Protein AF-A0A9W6GPL5-F1 (afdb_monomer)

Foldseek 3Di:
DDDPPPDPPFQWFWFFLLFLFWFWPDFDAAFLLLVLLLVVVLSVLQVQLQVQLLVQLLVLCVLQQADPVLVVQCSVCLLAPDLASPDAPVRGDLVSLLVLLVVLLVVQLVVLVVPDPDPVSSVVSNVVSCVALSVVSNPVPPDDPDDSNSVSSSSVSSSVSSSVVSLVVQQDKFKFFLVLSCVLLVHDSVVSVVSNQSQLRIWIFTCLQVPVVDPDTDIGGQWPDWDWDADPVLRTIMIITGGDSSRSSRRHRHNQTFTDGQFLSSQDNDRQQSSVLSVLSSCQVVQKDKDFPVSVCRRSVDDPVCVDVVCVVPVPVPVNQVSSCVRAVWHKDKAFVVNPNGRMMMIGTYHDDGDDGDGRDIDGPVRQPDDPVNDPLLVVLLVLLCVAVQCVVLDDPVNVSLLSVCCRNVNDQVSSVLSVCSNPVDPDHDPDHPSVVSVVVCVVDPPVNSVVVVPDDDDDDDDDDDDDDDDDDDDDDDDDDDDDDDPVLVVQLVVLVPDDPVVNVVLLVQLLVVVCVVVVPPDCDPVNVVVCVVCVSVSSSVSSVCVVVPD

Solvent-accessible surface area (backbone atoms only — not comparable to full-atom values): 31628 Å² total; per-residue (Å²): 139,81,85,78,71,82,70,78,76,80,57,61,34,50,40,18,51,48,73,54,30,36,32,79,74,43,71,56,87,70,51,45,68,44,52,49,48,49,51,55,54,52,39,49,48,30,52,54,32,42,50,43,25,49,53,49,45,50,52,54,44,50,62,24,56,46,53,70,78,59,44,52,57,47,58,75,43,64,68,47,85,70,74,72,78,90,56,61,55,90,54,45,41,67,70,39,45,29,52,53,29,47,55,51,50,54,51,51,54,55,49,51,64,72,74,51,89,50,67,70,58,50,52,53,55,51,52,55,51,63,73,32,69,46,42,55,52,47,70,46,77,92,71,79,89,61,51,54,67,57,44,31,49,48,54,51,50,53,52,48,48,25,49,52,51,26,48,59,74,55,54,55,78,44,59,32,39,39,55,54,40,25,58,60,63,76,42,63,56,72,60,49,54,54,49,45,59,46,39,36,57,18,34,30,34,32,29,60,73,54,88,79,73,67,97,60,84,47,77,48,37,80,27,60,42,74,47,78,48,75,43,79,90,79,75,42,38,36,36,35,35,25,55,36,67,78,56,51,65,37,32,57,58,34,88,52,60,27,79,45,49,34,30,39,54,59,70,57,72,56,75,57,27,64,53,50,45,44,49,42,58,62,27,39,89,74,37,48,52,77,37,42,55,65,57,50,37,44,52,68,62,55,60,77,75,42,73,42,65,67,45,29,38,69,73,40,53,51,58,38,48,53,50,36,25,72,48,54,18,41,42,66,52,73,47,51,42,51,77,81,82,52,52,29,40,36,38,38,30,44,84,76,50,88,66,89,71,68,69,69,59,80,55,48,65,89,80,62,86,74,54,71,93,75,37,67,69,56,53,53,37,50,56,54,18,45,68,29,66,53,47,39,76,54,57,46,75,66,42,54,53,47,50,50,46,36,32,67,74,68,30,63,71,53,34,44,49,53,31,51,46,53,37,71,73,58,88,59,80,70,93,63,54,56,59,57,52,51,52,50,51,56,71,77,54,52,69,74,65,56,54,61,66,69,73,57,80,90,81,80,83,89,81,83,90,83,88,84,84,88,88,86,89,82,90,82,89,80,83,88,75,82,76,88,73,56,71,71,58,50,52,53,45,52,57,47,73,72,43,59,69,72,59,42,54,53,47,49,51,54,20,51,53,50,48,36,60,78,66,72,50,94,69,91,46,78,65,53,49,56,54,41,66,78,46,40,70,61,36,41,39,51,49,53,52,39,66,74,70,73,112

Organism: NCBI:txid1123000

Nearest PDB structures (foldseek):
  1rep-assembly1_C  TM=7.136E-01  e=3.920E-07  Escherichia coli
  8tiw-assembly1_C  TM=7.364E-01  e=3.594E-06  Escherichia coli K-12
  8tiz-assembly1_C  TM=7.100E-01  e=2.140E-06  Escherichia coli K-12
  7ur0-assembly1_C  TM=6.760E-01  e=9.600E-07  Escherichia coli K-12
  8tip-assembly1_C  TM=6.796E-01  e=3.768E-06  Escherichia coli K-12

InterPro domains:
  IPR036388 Winged helix-like DNA-binding domain superfamily [G3DSA:1.10.10.10] (267-356)
  IPR036390 Winged helix DNA-binding domain superfamily [SSF46785] (255-351)

Mean predicted aligned error: 17.64 Å

Sequence (551 aa):
MINNSKKKKETVLNQHSALTTFKLKEGKYYKIGVEKSIFALLLRAQQDLRKKFKEGFTEKMKDLGVSQDKYDHLLENAFSNKKQYGIEHSEFDTEALTKVANEVLEFQEKGILAQTNNEDEIKRLTSNIQNGVLTKVADRQKQLLITSQEVDEIIGEIKRYCKDTAIKDYLDFKTVDFTALANSINTNSTMLKKDIKNAAKTVLEFNYINKKNLDVEVVSNLLASVRFTHDKKNNMTWLVYQIPREILELLLIPEVYVPLEGVVVHELTGTYTIRMYGLLKDHLKRGEVELNKEEMFNFFSLPKSYGNKTNLVKKFLTPTLEEVEKTSGIHTQYEFIPKNRYSRIKFFPVMKSQVKGEELKVIPKEEREEKLESNKKVLEEISKAKKNIYVSKAWNKRADNKIQKILREEGEGYAIFILKELYKGLAGEIKTTLVQYINGIMKNSPKDEVIDLIETPTESEVLEAEIIEEIPSQGSKEAASEPQSDPATELLYNMFLDMKKDKQQEIEGKAKELYITETNTKKFDKMHEKIFMTIKKTYIVKVLKKSIMGE

pLDDT: mean 78.82, std 18.35, range [23.06, 98.31]

Radius of gyration: 34.84 Å; Cα contacts (8 Å, |Δi|>4): 658; chains: 1; bounding box: 103×80×82 Å

Structure (mmCIF, N/CA/C/O backbone):
data_AF-A0A9W6GPL5-F1
#
_entry.id   AF-A0A9W6GPL5-F1
#
loop_
_atom_site.group_PDB
_atom_site.id
_atom_site.type_symbol
_atom_site.label_atom_id
_atom_site.label_alt_id
_atom_site.label_comp_id
_atom_site.label_asym_id
_atom_site.label_entity_id
_atom_site.label_seq_id
_atom_site.pdbx_PDB_ins_code
_atom_site.Cartn_x
_atom_site.Cartn_y
_atom_site.Cartn_z
_atom_site.occupancy
_atom_site.B_iso_or_equiv
_atom_site.auth_seq_id
_atom_site.auth_comp_id
_atom_site.auth_asym_id
_atom_site.auth_atom_id
_atom_site.pdbx_PDB_model_num
ATOM 1 N N . MET A 1 1 ? -13.548 -35.558 4.745 1.00 28.38 1 MET A N 1
ATOM 2 C CA . MET A 1 1 ? -12.485 -34.892 5.527 1.00 28.38 1 MET A CA 1
ATOM 3 C C . MET A 1 1 ? -11.432 -34.409 4.546 1.00 28.38 1 MET A C 1
ATOM 5 O O . MET A 1 1 ? -10.678 -35.218 4.027 1.00 28.38 1 MET A O 1
ATOM 9 N N . ILE A 1 2 ? -11.486 -33.131 4.172 1.00 24.28 2 ILE A N 1
ATOM 10 C CA . ILE A 1 2 ? -10.571 -32.543 3.188 1.00 24.28 2 ILE A CA 1
ATOM 11 C C . ILE A 1 2 ? -9.400 -31.948 3.964 1.00 24.28 2 ILE A C 1
ATOM 13 O O . ILE A 1 2 ? -9.599 -31.112 4.844 1.00 24.28 2 ILE A O 1
ATOM 17 N N . ASN A 1 3 ? -8.202 -32.439 3.654 1.00 23.06 3 ASN A N 1
ATOM 18 C CA . ASN A 1 3 ? -6.936 -32.005 4.225 1.00 23.06 3 ASN A CA 1
ATOM 19 C C . ASN A 1 3 ? -6.764 -30.490 4.050 1.00 23.06 3 ASN A C 1
ATOM 21 O O . ASN A 1 3 ? -6.488 -29.997 2.957 1.00 23.06 3 ASN A O 1
ATOM 25 N N . ASN A 1 4 ? -6.908 -29.766 5.159 1.00 25.39 4 ASN A N 1
ATOM 26 C CA . ASN A 1 4 ? -6.498 -28.378 5.309 1.00 25.39 4 ASN A CA 1
ATOM 27 C C . ASN A 1 4 ? -4.966 -28.352 5.435 1.00 25.39 4 ASN A C 1
ATOM 29 O O . ASN A 1 4 ? -4.419 -28.207 6.529 1.00 25.39 4 ASN A O 1
ATOM 33 N N . SER A 1 5 ? -4.251 -28.495 4.316 1.00 28.81 5 SER A N 1
ATOM 34 C CA . SER A 1 5 ? -2.900 -27.945 4.265 1.00 28.81 5 SER A CA 1
ATOM 35 C C . SER A 1 5 ? -3.054 -26.427 4.350 1.00 28.81 5 SER A C 1
ATOM 37 O O . SER A 1 5 ? -3.779 -25.808 3.567 1.00 28.81 5 SER A O 1
ATOM 39 N N . LYS A 1 6 ? -2.457 -25.822 5.380 1.00 31.41 6 LYS A N 1
ATOM 40 C CA . LYS A 1 6 ? -2.417 -24.370 5.568 1.00 31.41 6 LYS A CA 1
ATOM 41 C C . LYS A 1 6 ? -1.753 -23.743 4.336 1.00 31.41 6 LYS A C 1
ATOM 43 O O . LYS A 1 6 ? -0.540 -23.569 4.313 1.00 31.41 6 LYS A O 1
ATOM 48 N N . LYS A 1 7 ? -2.536 -23.391 3.308 1.00 30.36 7 LYS A N 1
ATOM 49 C CA . LYS A 1 7 ? -2.104 -22.460 2.261 1.00 30.36 7 LYS A CA 1
ATOM 50 C C . LYS A 1 7 ? -1.614 -21.208 2.988 1.00 30.36 7 LYS A C 1
ATOM 52 O O . LYS A 1 7 ? -2.415 -20.557 3.662 1.00 30.36 7 LYS A O 1
ATOM 57 N N . LYS A 1 8 ? -0.313 -20.896 2.898 1.00 37.25 8 LYS A N 1
ATOM 58 C CA . LYS A 1 8 ? 0.200 -19.559 3.242 1.00 37.25 8 LYS A CA 1
ATOM 59 C C . LYS A 1 8 ? -0.745 -18.558 2.573 1.00 37.25 8 LYS A C 1
ATOM 61 O O . LYS A 1 8 ? -0.982 -18.655 1.370 1.00 37.25 8 LYS A O 1
ATOM 66 N N . LYS A 1 9 ? -1.399 -17.716 3.377 1.00 47.22 9 LYS A N 1
ATOM 67 C CA . LYS A 1 9 ? -2.355 -16.725 2.878 1.00 47.22 9 LYS A CA 1
ATOM 68 C C . LYS A 1 9 ? -1.586 -15.755 1.998 1.00 47.22 9 LYS A C 1
ATOM 70 O O . LYS A 1 9 ? -0.826 -14.958 2.529 1.00 47.22 9 LYS A O 1
ATOM 75 N N . GLU A 1 10 ? -1.832 -15.836 0.699 1.00 58.34 10 GLU A N 1
ATOM 76 C CA . GLU A 1 10 ? -1.316 -14.906 -0.294 1.00 58.34 10 GLU A CA 1
ATOM 77 C C . GLU A 1 10 ? -1.578 -13.458 0.150 1.00 58.34 10 GLU A C 1
ATOM 79 O O . GLU A 1 10 ? -2.715 -13.057 0.434 1.00 58.34 10 GLU A O 1
ATOM 84 N N . THR A 1 11 ? -0.508 -12.681 0.281 1.00 82.62 11 THR A N 1
ATOM 85 C CA . THR A 1 11 ? -0.574 -11.272 0.675 1.00 82.62 11 THR A CA 1
ATOM 86 C C . THR A 1 11 ? -1.112 -10.412 -0.469 1.00 82.62 11 THR A C 1
ATOM 88 O O . THR A 1 11 ? -0.409 -10.087 -1.422 1.00 82.62 11 THR A O 1
ATOM 91 N N . VAL A 1 12 ? -2.385 -10.025 -0.375 1.00 90.44 12 VAL A N 1
ATOM 92 C CA . VAL A 1 12 ? -3.066 -9.204 -1.388 1.00 90.44 12 VAL A CA 1
ATOM 93 C C . VAL A 1 12 ? -3.374 -7.818 -0.834 1.00 90.44 12 VAL A C 1
ATOM 95 O O . VAL A 1 12 ? -4.020 -7.689 0.209 1.00 90.44 12 VAL A O 1
ATOM 98 N N . LEU A 1 13 ? -2.956 -6.782 -1.562 1.00 93.75 13 LEU A N 1
ATOM 99 C CA . LEU A 1 13 ? -3.377 -5.404 -1.327 1.00 93.75 13 LEU A CA 1
ATOM 100 C C . LEU A 1 13 ? -4.623 -5.126 -2.171 1.00 93.75 13 LEU A C 1
ATOM 102 O O . LEU A 1 13 ? -4.544 -5.070 -3.396 1.00 93.75 13 LEU A O 1
ATOM 106 N N . ASN A 1 14 ? -5.765 -4.903 -1.525 1.00 93.31 14 ASN A N 1
ATOM 107 C CA . ASN A 1 14 ? -6.974 -4.446 -2.213 1.00 93.31 14 ASN A CA 1
ATOM 108 C C . ASN A 1 14 ? -6.914 -2.926 -2.356 1.00 93.31 14 ASN A C 1
ATOM 110 O O . ASN A 1 14 ? -7.414 -2.201 -1.500 1.00 93.31 14 ASN A O 1
ATOM 114 N N . GLN A 1 15 ? -6.264 -2.435 -3.400 1.00 92.12 15 GLN A N 1
ATOM 115 C CA . GLN A 1 15 ? -6.107 -1.003 -3.620 1.00 92.12 15 GLN A CA 1
ATOM 116 C C . GLN A 1 15 ? -7.368 -0.425 -4.269 1.00 92.12 15 GLN A C 1
ATOM 118 O O . GLN A 1 15 ? -7.828 -0.974 -5.267 1.00 92.12 15 GLN A O 1
ATOM 123 N N . HIS A 1 16 ? -7.916 0.685 -3.763 1.00 94.50 16 HIS A N 1
ATOM 124 C CA . HIS A 1 16 ? -9.034 1.351 -4.440 1.00 94.50 16 HIS A CA 1
ATOM 125 C C . HIS A 1 16 ? -8.674 1.711 -5.887 1.00 94.50 16 HIS A C 1
ATOM 127 O O . HIS A 1 16 ? -7.569 2.191 -6.154 1.00 94.50 16 HIS A O 1
ATOM 133 N N . SER A 1 17 ? -9.611 1.540 -6.819 1.00 93.50 17 SER A N 1
ATOM 134 C CA . SER A 1 17 ? -9.389 1.806 -8.244 1.00 93.50 17 SER A CA 1
ATOM 135 C C . SER A 1 17 ? -8.941 3.247 -8.510 1.00 93.50 17 SER A C 1
ATOM 137 O O . SER A 1 17 ? -8.071 3.458 -9.349 1.00 93.50 17 SER A O 1
ATOM 139 N N . ALA A 1 18 ? -9.415 4.228 -7.735 1.00 93.69 18 ALA A N 1
ATOM 140 C CA . ALA A 1 18 ? -8.943 5.619 -7.830 1.00 93.69 18 ALA A CA 1
ATOM 141 C C . ALA A 1 18 ? -7.422 5.763 -7.604 1.00 93.69 18 ALA A C 1
ATOM 143 O O . ALA A 1 18 ? -6.785 6.611 -8.216 1.00 93.69 18 ALA A O 1
ATOM 144 N N . LEU A 1 19 ? -6.810 4.914 -6.772 1.00 94.50 19 LEU A N 1
ATOM 145 C CA . LEU A 1 19 ? -5.370 4.967 -6.495 1.00 94.50 19 LEU A CA 1
ATOM 146 C C . LEU A 1 19 ? -4.519 4.270 -7.569 1.00 94.50 19 LEU A C 1
ATOM 148 O O . LEU A 1 19 ? -3.293 4.359 -7.539 1.00 94.50 19 LEU A O 1
ATOM 152 N N . THR A 1 20 ? -5.136 3.544 -8.507 1.00 92.75 20 THR A N 1
ATOM 153 C CA . THR A 1 20 ? -4.409 2.773 -9.535 1.00 92.75 20 THR A CA 1
ATOM 154 C C . THR A 1 20 ? -3.782 3.657 -10.601 1.00 92.75 20 THR A C 1
ATOM 156 O O . THR A 1 20 ? -2.716 3.326 -11.119 1.00 92.75 20 THR A O 1
ATOM 159 N N . THR A 1 21 ? -4.422 4.786 -10.910 1.00 94.06 21 THR A N 1
ATOM 160 C CA . THR A 1 21 ? -3.980 5.706 -11.952 1.00 94.06 21 THR A CA 1
ATOM 161 C C . THR A 1 21 ? -3.800 7.102 -11.388 1.00 94.06 21 THR A C 1
ATOM 163 O O . THR A 1 21 ? -4.639 7.611 -10.648 1.00 94.06 21 THR A O 1
ATOM 166 N N . PHE A 1 22 ? -2.674 7.725 -11.722 1.00 94.44 22 PHE A N 1
ATOM 167 C CA . PHE A 1 22 ? -2.332 9.046 -11.216 1.00 94.44 22 PHE A CA 1
ATOM 168 C C . PHE A 1 22 ? -1.470 9.840 -12.192 1.00 94.44 22 PHE A C 1
ATOM 170 O O . PHE A 1 22 ? -0.739 9.278 -13.006 1.00 94.44 22 PHE A O 1
ATOM 177 N N . LYS A 1 23 ? -1.515 11.163 -12.072 1.00 94.06 23 LYS A N 1
ATOM 178 C CA . LYS A 1 23 ? -0.641 12.107 -12.765 1.00 94.06 23 LYS A CA 1
ATOM 179 C C . LYS A 1 23 ? 0.315 12.750 -11.768 1.00 94.06 23 LYS A C 1
ATOM 181 O O . LYS A 1 23 ? -0.072 13.142 -10.671 1.00 94.06 23 LYS A O 1
ATOM 186 N N . LEU A 1 24 ? 1.579 12.881 -12.164 1.00 93.94 24 LEU A N 1
ATOM 187 C CA . LEU A 1 24 ? 2.577 13.615 -11.389 1.00 93.94 24 LEU A CA 1
ATOM 188 C C . LEU A 1 24 ? 2.252 15.119 -11.419 1.00 93.94 24 LEU A C 1
ATOM 190 O O . LEU A 1 24 ? 2.270 15.718 -12.496 1.00 93.94 24 LEU A O 1
ATOM 194 N N . LYS A 1 25 ? 1.986 15.723 -10.255 1.00 93.62 25 LYS A N 1
ATOM 195 C CA . LYS A 1 25 ? 1.849 17.183 -10.107 1.00 93.62 25 LYS A CA 1
ATOM 196 C C . LYS A 1 25 ? 3.184 17.822 -9.753 1.00 93.62 25 LYS A C 1
ATOM 198 O O . LYS A 1 25 ? 3.611 18.759 -10.417 1.00 93.62 25 LYS A O 1
ATOM 203 N N . GLU A 1 26 ? 3.864 17.270 -8.750 1.00 92.00 26 GLU A N 1
ATOM 204 C CA . GLU A 1 26 ? 5.134 17.794 -8.246 1.00 92.00 26 GLU A CA 1
ATOM 205 C C . GLU A 1 26 ? 6.116 16.672 -7.913 1.00 92.00 26 GLU A C 1
ATOM 207 O O . GLU A 1 26 ? 5.726 15.554 -7.576 1.00 92.00 26 GLU A O 1
ATOM 212 N N . GLY A 1 27 ? 7.412 16.981 -7.957 1.00 88.81 27 GLY A N 1
ATOM 213 C CA . GLY A 1 27 ? 8.468 16.054 -7.563 1.00 88.81 27 GLY A CA 1
ATOM 214 C C . GLY A 1 27 ? 8.981 15.192 -8.715 1.00 88.81 27 GLY A C 1
ATOM 215 O O . GLY A 1 27 ? 9.151 15.659 -9.843 1.00 88.81 27 GLY A O 1
ATOM 216 N N . LYS A 1 28 ? 9.346 13.942 -8.412 1.00 85.50 28 LYS A N 1
ATOM 217 C CA . LYS A 1 28 ? 9.983 13.035 -9.375 1.00 85.50 28 LYS A CA 1
ATOM 218 C C . LYS A 1 28 ? 9.306 11.685 -9.375 1.00 85.50 28 LYS A C 1
ATOM 220 O O . LYS A 1 28 ? 8.859 11.193 -8.347 1.00 85.50 28 LYS A O 1
ATOM 225 N N . TYR A 1 29 ? 9.337 11.063 -10.544 1.00 79.19 29 TYR A N 1
ATOM 226 C CA . TYR A 1 29 ? 8.809 9.729 -10.713 1.00 79.19 29 TYR A CA 1
ATOM 227 C C . TYR A 1 29 ? 9.531 8.697 -9.816 1.00 79.19 29 TYR A C 1
ATOM 229 O O . TYR A 1 29 ? 10.755 8.744 -9.646 1.00 79.19 29 TYR A O 1
ATOM 237 N N . TYR A 1 30 ? 8.755 7.777 -9.238 1.00 86.25 30 TYR A N 1
ATOM 238 C CA . TYR A 1 30 ? 9.232 6.662 -8.432 1.00 86.25 30 TYR A CA 1
ATOM 239 C C . TYR A 1 30 ? 10.034 5.664 -9.263 1.00 86.25 30 TYR A C 1
ATOM 241 O O . TYR A 1 30 ? 9.742 5.380 -10.419 1.00 86.25 30 TYR A O 1
ATOM 249 N N . LYS A 1 31 ? 11.060 5.090 -8.641 1.00 88.94 31 LYS A N 1
ATOM 250 C CA . LYS A 1 31 ? 11.723 3.904 -9.184 1.00 88.94 31 LYS A CA 1
ATOM 251 C C . LYS A 1 31 ? 11.045 2.654 -8.644 1.00 88.94 31 LYS A C 1
ATOM 253 O O . LYS A 1 31 ? 10.438 2.703 -7.577 1.00 88.94 31 LYS A O 1
ATOM 258 N N . ILE A 1 32 ? 11.269 1.524 -9.309 1.00 90.19 32 ILE A N 1
ATOM 259 C CA . ILE A 1 32 ? 10.670 0.235 -8.944 1.00 90.19 32 ILE A CA 1
ATOM 260 C C . ILE A 1 32 ? 10.848 -0.125 -7.459 1.00 90.19 32 ILE A C 1
ATOM 262 O O . ILE A 1 32 ? 9.892 -0.514 -6.800 1.00 90.19 32 ILE A O 1
ATOM 266 N N . GLY A 1 33 ? 12.038 0.095 -6.884 1.00 91.56 33 GLY A N 1
ATOM 267 C CA . GLY A 1 33 ? 12.284 -0.180 -5.464 1.00 91.56 33 GLY A CA 1
ATOM 268 C C . GLY A 1 33 ? 11.446 0.690 -4.517 1.00 91.56 33 GLY A C 1
ATOM 269 O O . GLY A 1 33 ? 11.033 0.234 -3.453 1.00 91.56 33 GLY A O 1
ATOM 270 N N . VAL A 1 34 ? 11.136 1.929 -4.913 1.00 93.38 34 VAL A N 1
ATOM 271 C CA . VAL A 1 34 ? 10.218 2.798 -4.164 1.00 93.38 34 VAL A CA 1
ATOM 272 C C . VAL A 1 34 ? 8.781 2.317 -4.319 1.00 93.38 34 VAL A C 1
ATOM 274 O O . VAL A 1 34 ? 8.089 2.242 -3.313 1.00 93.38 34 VAL A O 1
ATOM 277 N N . GLU A 1 35 ? 8.341 1.953 -5.527 1.00 93.00 35 GLU A N 1
ATOM 278 C CA . GLU A 1 35 ? 6.981 1.433 -5.742 1.00 93.00 35 GLU A CA 1
ATOM 279 C C . GLU A 1 35 ? 6.735 0.151 -4.927 1.00 93.00 35 GLU A C 1
ATOM 281 O O . GLU A 1 35 ? 5.732 0.070 -4.222 1.00 93.00 35 GLU A O 1
ATOM 286 N N . LYS A 1 36 ? 7.694 -0.788 -4.899 1.00 93.75 36 LYS A N 1
ATOM 287 C CA . LYS A 1 36 ? 7.634 -1.980 -4.031 1.00 93.75 36 LYS A CA 1
ATOM 288 C C . LYS A 1 36 ? 7.614 -1.629 -2.546 1.00 93.75 36 LYS A C 1
ATOM 290 O O . LYS A 1 36 ? 6.875 -2.240 -1.781 1.00 93.75 36 LYS A O 1
ATOM 295 N N . SER A 1 37 ? 8.418 -0.644 -2.136 1.00 94.62 37 SER A N 1
ATOM 296 C CA . SER A 1 37 ? 8.430 -0.181 -0.745 1.00 94.62 37 SER A CA 1
ATOM 297 C C . SER A 1 37 ? 7.075 0.397 -0.358 1.00 94.62 37 SER A C 1
ATOM 299 O O . SER A 1 37 ? 6.517 -0.007 0.652 1.00 94.62 37 SER A O 1
ATOM 301 N N . ILE A 1 38 ? 6.522 1.300 -1.171 1.00 95.06 38 ILE A N 1
ATOM 302 C CA . ILE A 1 38 ? 5.206 1.897 -0.934 1.00 95.06 38 ILE A CA 1
ATOM 303 C C . ILE A 1 38 ? 4.147 0.798 -0.886 1.00 95.06 38 ILE A C 1
ATOM 305 O O . ILE A 1 38 ? 3.423 0.735 0.098 1.00 95.06 38 ILE A O 1
ATOM 309 N N . PHE A 1 39 ? 4.116 -0.111 -1.864 1.00 94.88 39 PHE A N 1
ATOM 310 C CA . PHE A 1 39 ? 3.203 -1.253 -1.864 1.00 94.88 39 PHE A CA 1
ATOM 311 C C . PHE A 1 39 ? 3.243 -2.022 -0.537 1.00 94.88 39 PHE A C 1
ATOM 313 O O . PHE A 1 39 ? 2.203 -2.241 0.079 1.00 94.88 39 PHE A O 1
ATOM 320 N N . ALA A 1 40 ? 4.439 -2.369 -0.057 1.00 93.25 40 ALA A N 1
ATOM 321 C CA . ALA A 1 40 ? 4.609 -3.115 1.183 1.00 93.25 40 ALA A CA 1
ATOM 322 C C . ALA A 1 40 ? 4.119 -2.330 2.419 1.00 93.25 40 ALA A C 1
ATOM 324 O O . ALA A 1 40 ? 3.506 -2.905 3.320 1.00 93.25 40 ALA A O 1
ATOM 325 N N . LEU A 1 41 ? 4.337 -1.008 2.452 1.00 95.44 41 LEU A N 1
ATOM 326 C CA . LEU A 1 41 ? 3.838 -0.137 3.523 1.00 95.44 41 LEU A CA 1
ATOM 327 C C . LEU A 1 41 ? 2.309 0.019 3.482 1.00 95.44 41 LEU A C 1
ATOM 329 O O . LEU A 1 41 ? 1.679 -0.016 4.538 1.00 95.44 41 LEU A O 1
ATOM 333 N N . LEU A 1 42 ? 1.707 0.156 2.294 1.00 95.69 42 LEU A N 1
ATOM 334 C CA . LEU A 1 42 ? 0.249 0.243 2.129 1.00 95.69 42 LEU A CA 1
ATOM 335 C C . LEU A 1 42 ? -0.436 -1.090 2.457 1.00 95.69 42 LEU A C 1
ATOM 337 O O . LEU A 1 42 ? -1.482 -1.094 3.099 1.00 95.69 42 LEU A O 1
ATOM 341 N N . LEU A 1 43 ? 0.160 -2.218 2.059 1.00 93.75 43 LEU A N 1
ATOM 342 C CA . LEU A 1 43 ? -0.320 -3.561 2.392 1.00 93.75 43 LEU A CA 1
ATOM 343 C C . LEU A 1 43 ? -0.383 -3.756 3.905 1.00 93.75 43 LEU A C 1
ATOM 345 O O . LEU A 1 43 ? -1.419 -4.158 4.434 1.00 93.75 43 LEU A O 1
ATOM 349 N N . ARG A 1 44 ? 0.697 -3.401 4.607 1.00 91.44 44 ARG A N 1
ATOM 350 C CA . ARG A 1 44 ? 0.724 -3.419 6.068 1.00 91.44 44 ARG A CA 1
ATOM 351 C C . ARG A 1 44 ? -0.338 -2.495 6.666 1.00 91.44 44 ARG A C 1
ATOM 353 O O . ARG A 1 44 ? -1.076 -2.916 7.549 1.00 91.44 44 ARG A O 1
ATOM 360 N N . ALA A 1 45 ? -0.447 -1.263 6.168 1.00 94.69 45 ALA A N 1
ATOM 361 C CA . ALA A 1 45 ? -1.457 -0.322 6.642 1.00 94.69 45 ALA A CA 1
ATOM 362 C C . ALA A 1 45 ? -2.876 -0.875 6.482 1.00 94.69 45 ALA A C 1
ATOM 364 O O . ALA A 1 45 ? -3.663 -0.819 7.420 1.00 94.69 45 ALA A O 1
ATOM 365 N N . GLN A 1 46 ? -3.192 -1.484 5.337 1.00 93.94 46 GLN A N 1
ATOM 366 C CA . GLN A 1 46 ? -4.490 -2.113 5.112 1.00 93.94 46 GLN A CA 1
ATOM 367 C C . GLN A 1 46 ? -4.748 -3.268 6.091 1.00 93.94 46 GLN A C 1
ATOM 369 O O . GLN A 1 46 ? -5.868 -3.402 6.580 1.00 93.94 46 GLN A O 1
ATOM 374 N N . GLN A 1 47 ? -3.745 -4.093 6.398 1.00 91.69 47 GLN A N 1
ATOM 375 C CA . GLN A 1 47 ? -3.880 -5.183 7.371 1.00 91.69 47 GLN A CA 1
ATOM 376 C C . GLN A 1 47 ? -4.159 -4.653 8.784 1.00 91.69 47 GLN A C 1
ATOM 378 O O . GLN A 1 47 ? -5.113 -5.101 9.424 1.00 91.69 47 GLN A O 1
ATOM 383 N N . ASP A 1 48 ? -3.380 -3.667 9.234 1.00 92.06 48 ASP A N 1
ATOM 384 C CA . ASP A 1 48 ? -3.527 -3.037 10.550 1.00 92.06 48 ASP A CA 1
ATOM 385 C C . ASP A 1 48 ? -4.893 -2.341 10.684 1.00 92.06 48 ASP A C 1
ATOM 387 O O . ASP A 1 48 ? -5.621 -2.566 11.654 1.00 92.06 48 ASP A O 1
ATOM 391 N N . LEU A 1 49 ? -5.287 -1.559 9.671 1.00 93.50 49 LEU A N 1
ATOM 392 C CA . LEU A 1 49 ? -6.583 -0.879 9.613 1.00 93.50 49 LEU A CA 1
ATOM 393 C C . LEU A 1 49 ? -7.745 -1.874 9.646 1.00 93.50 49 LEU A C 1
ATOM 395 O O . LEU A 1 49 ? -8.698 -1.680 10.393 1.00 93.50 49 LEU A O 1
ATOM 399 N N . ARG A 1 50 ? -7.676 -2.958 8.861 1.00 91.69 50 ARG A N 1
ATOM 400 C CA . ARG A 1 50 ? -8.729 -3.986 8.839 1.00 91.69 50 ARG A CA 1
ATOM 401 C C . ARG A 1 50 ? -8.850 -4.709 10.166 1.00 91.69 50 ARG A C 1
ATOM 403 O O . ARG A 1 50 ? -9.967 -5.009 10.578 1.00 91.69 50 ARG A O 1
ATOM 410 N N . LYS A 1 51 ? -7.723 -4.985 10.828 1.00 91.00 51 LYS A N 1
ATOM 411 C CA . LYS A 1 51 ? -7.712 -5.572 12.168 1.00 91.00 51 LYS A CA 1
ATOM 412 C C . LYS A 1 51 ? -8.418 -4.645 13.157 1.00 91.00 51 LYS A C 1
ATOM 414 O O . LYS A 1 51 ? -9.362 -5.084 13.805 1.00 91.00 51 LYS A O 1
ATOM 419 N N . LYS A 1 52 ? -8.032 -3.367 13.198 1.00 91.75 52 LYS A N 1
ATOM 420 C CA . LYS A 1 52 ? -8.633 -2.366 14.093 1.00 91.75 52 LYS A CA 1
ATOM 421 C C . LYS A 1 52 ? -10.113 -2.133 13.830 1.00 91.75 52 LYS A C 1
ATOM 423 O O . LYS A 1 52 ? -10.910 -2.149 14.760 1.00 91.75 52 LYS A O 1
ATOM 428 N N . PHE A 1 53 ? -10.489 -1.997 12.563 1.00 92.25 53 PHE A N 1
ATOM 429 C CA . PHE A 1 53 ? -11.886 -1.896 12.166 1.00 92.25 53 PHE A CA 1
ATOM 430 C C . PHE A 1 53 ? -12.684 -3.120 12.618 1.00 92.25 53 PHE A C 1
ATOM 432 O O . PHE A 1 53 ? -13.755 -2.967 13.194 1.00 92.25 53 PHE A O 1
ATOM 439 N N . LYS A 1 54 ? -12.159 -4.333 12.394 1.00 89.56 54 LYS A N 1
ATOM 440 C CA . LYS A 1 54 ? -12.832 -5.570 12.800 1.00 89.56 54 LYS A CA 1
ATOM 441 C C . LYS A 1 54 ? -13.004 -5.638 14.315 1.00 89.56 54 LYS A C 1
ATOM 443 O O . LYS A 1 54 ? -14.089 -5.989 14.759 1.00 89.56 54 LYS A O 1
ATOM 448 N N . GLU A 1 55 ? -11.969 -5.311 15.087 1.00 89.94 55 GLU A N 1
ATOM 449 C CA . GLU A 1 55 ? -12.020 -5.262 16.555 1.00 89.94 55 GLU A CA 1
ATOM 450 C C . GLU A 1 55 ? -13.104 -4.286 17.036 1.00 89.94 55 GLU A C 1
ATOM 452 O O . GLU A 1 55 ? -14.017 -4.706 17.743 1.00 89.94 55 GLU A O 1
ATOM 457 N N . GLY A 1 56 ? -13.072 -3.032 16.570 1.00 89.56 56 GLY A N 1
ATOM 458 C CA . GLY A 1 56 ? -14.043 -2.013 16.979 1.00 89.56 56 GLY A CA 1
ATOM 459 C C . GLY A 1 56 ? -15.472 -2.318 16.525 1.00 89.56 56 GLY A C 1
ATOM 460 O O . GLY A 1 56 ? -16.410 -2.183 17.302 1.00 89.56 56 GLY A O 1
ATOM 461 N N . PHE A 1 57 ? -15.658 -2.795 15.292 1.00 89.38 57 PHE A N 1
ATOM 462 C CA . PHE A 1 57 ? -16.982 -3.185 14.800 1.00 89.38 57 PHE A CA 1
ATOM 463 C C . PHE A 1 57 ? -17.541 -4.379 15.583 1.00 89.38 57 PHE A C 1
ATOM 465 O O . PHE A 1 57 ? -18.725 -4.416 15.899 1.00 89.38 57 PHE A O 1
ATOM 472 N N . THR A 1 58 ? -16.681 -5.331 15.955 1.00 86.62 58 THR A N 1
ATOM 473 C CA . THR A 1 58 ? -17.069 -6.480 16.782 1.00 86.62 58 THR A CA 1
ATOM 474 C C . THR A 1 58 ? -17.537 -6.059 18.162 1.00 86.62 58 THR A C 1
ATOM 476 O O . THR A 1 58 ? -18.549 -6.561 18.639 1.00 86.62 58 THR A O 1
ATOM 479 N N . GLU A 1 59 ? -16.801 -5.155 18.801 1.00 88.12 59 GLU A N 1
ATOM 480 C CA . GLU A 1 59 ? -17.164 -4.606 20.103 1.00 88.12 59 GLU A CA 1
ATOM 481 C C . GLU A 1 59 ? -18.549 -3.951 20.048 1.00 88.12 59 GLU A C 1
ATOM 483 O O . GLU A 1 59 ? -19.434 -4.349 20.800 1.00 88.12 59 GLU A O 1
ATOM 488 N N . LYS A 1 60 ? -18.795 -3.075 19.064 1.00 87.56 60 LYS A N 1
ATOM 489 C CA . LYS A 1 60 ? -20.095 -2.398 18.926 1.00 87.56 60 LYS A CA 1
ATOM 490 C C . LYS A 1 60 ? -21.251 -3.345 18.626 1.00 87.56 60 LYS A C 1
ATOM 492 O O . LYS A 1 60 ? -22.327 -3.171 19.183 1.00 87.56 60 LYS A O 1
ATOM 497 N N . MET A 1 61 ? -21.053 -4.365 17.791 1.00 85.62 61 MET A N 1
ATOM 498 C CA . MET A 1 61 ? -22.112 -5.349 17.529 1.00 85.62 61 MET A CA 1
ATOM 499 C C . MET A 1 61 ? -22.433 -6.208 18.762 1.00 85.62 61 MET A C 1
ATOM 501 O O . MET A 1 61 ? -23.587 -6.579 18.960 1.00 85.62 61 MET A O 1
ATOM 505 N N . LYS A 1 62 ? -21.438 -6.497 19.612 1.00 84.56 62 LYS A N 1
ATOM 506 C CA . LYS A 1 62 ? -21.655 -7.196 20.887 1.00 84.56 62 LYS A CA 1
ATOM 507 C C . LYS A 1 62 ? -22.370 -6.325 21.907 1.00 84.56 62 LYS A C 1
ATOM 509 O O . LYS A 1 62 ? -23.285 -6.819 22.557 1.00 84.56 62 LYS A O 1
ATOM 514 N N . ASP A 1 63 ? -21.981 -5.055 22.015 1.00 85.56 63 ASP A N 1
ATOM 515 C CA . ASP A 1 63 ? -22.650 -4.090 22.891 1.00 85.56 63 ASP A CA 1
ATOM 516 C C . ASP A 1 63 ? -24.144 -4.011 22.568 1.00 85.56 63 ASP A C 1
ATOM 518 O O . ASP A 1 63 ? -24.965 -3.953 23.472 1.00 85.56 63 ASP A O 1
ATOM 522 N N . LEU A 1 64 ? -24.491 -4.098 21.283 1.00 82.81 64 LEU A N 1
ATOM 523 C CA . LEU A 1 64 ? -25.858 -4.095 20.768 1.00 82.81 64 LEU A CA 1
ATOM 524 C C . LEU A 1 64 ? -26.668 -5.382 21.017 1.00 82.81 64 LEU A C 1
ATOM 526 O O . LEU A 1 64 ? -27.854 -5.415 20.689 1.00 82.81 64 LEU A O 1
ATOM 530 N N . GLY A 1 65 ? -26.059 -6.433 21.574 1.00 77.62 65 GLY A N 1
ATOM 531 C CA . GLY A 1 65 ? -26.734 -7.701 21.870 1.00 77.62 65 GLY A CA 1
ATOM 532 C C . GLY A 1 65 ? -26.969 -8.609 20.656 1.00 77.62 65 GLY A C 1
ATOM 533 O O . GLY A 1 65 ? -27.741 -9.562 20.751 1.00 77.62 65 GLY A O 1
ATOM 534 N N . VAL A 1 66 ? -26.304 -8.354 19.522 1.00 78.69 66 VAL A N 1
ATOM 535 C CA . VAL A 1 66 ? -26.489 -9.144 18.294 1.00 78.69 66 VAL A CA 1
ATOM 536 C C . VAL A 1 66 ? -26.021 -10.589 18.509 1.00 78.69 66 VAL A C 1
ATOM 538 O O . VAL A 1 66 ? -24.896 -10.838 18.946 1.00 78.69 66 VAL A O 1
ATOM 541 N N . SER A 1 67 ? -26.877 -11.557 18.163 1.00 73.19 67 SER A N 1
ATOM 542 C CA . SER A 1 67 ? -26.552 -12.989 18.258 1.00 73.19 67 SER A CA 1
ATOM 543 C C . SER A 1 67 ? -25.310 -13.373 17.437 1.00 73.19 67 SER A C 1
ATOM 545 O O . SER A 1 67 ? -25.062 -12.823 16.361 1.00 73.19 67 SER A O 1
ATOM 547 N N . GLN A 1 68 ? -24.552 -14.361 17.922 1.00 72.69 68 GLN A N 1
ATOM 548 C CA . GLN A 1 68 ? -23.285 -14.787 17.315 1.00 72.69 68 GLN A CA 1
ATOM 549 C C . GLN A 1 68 ? -23.434 -15.204 15.838 1.00 72.69 68 GLN A C 1
ATOM 551 O O . GLN A 1 68 ? -22.612 -14.815 15.010 1.00 72.69 68 GLN A O 1
ATOM 556 N N . ASP A 1 69 ? -24.513 -15.913 15.494 1.00 70.12 69 ASP A N 1
ATOM 557 C CA . ASP A 1 69 ? -24.752 -16.432 14.139 1.00 70.12 69 ASP A CA 1
ATOM 558 C C . ASP A 1 69 ? -24.990 -15.308 13.110 1.00 70.12 69 ASP A C 1
ATOM 560 O O . ASP A 1 69 ? -24.562 -15.390 11.958 1.00 70.12 69 ASP A O 1
ATOM 564 N N . LYS A 1 70 ? -25.645 -14.216 13.524 1.00 72.25 70 LYS A N 1
ATOM 565 C CA . LYS A 1 70 ? -25.915 -13.049 12.663 1.00 72.25 70 LYS A CA 1
ATOM 566 C C . LYS A 1 70 ? -24.758 -12.059 12.633 1.00 72.25 70 LYS A C 1
ATOM 568 O O . LYS A 1 70 ? -24.533 -11.390 11.624 1.00 72.25 70 LYS A O 1
ATOM 573 N N . TYR A 1 71 ? -23.988 -12.004 13.711 1.00 70.88 71 TYR A N 1
ATOM 574 C CA . TYR A 1 71 ? -22.730 -11.275 13.759 1.00 70.88 71 TYR A CA 1
ATOM 575 C C . TYR A 1 71 ? -21.725 -11.795 12.719 1.00 70.88 71 TYR A C 1
ATOM 577 O O . TYR A 1 71 ? -21.079 -10.987 12.049 1.00 70.88 71 TYR A O 1
ATOM 585 N N . ASP A 1 72 ? -21.626 -13.113 12.520 1.00 69.88 72 ASP A N 1
ATOM 586 C CA . ASP A 1 72 ? -20.731 -13.678 11.504 1.00 69.88 72 ASP A CA 1
ATOM 587 C C . ASP A 1 72 ? -21.155 -13.236 10.090 1.00 69.88 72 ASP A C 1
ATOM 589 O O . ASP A 1 72 ? -20.316 -12.786 9.305 1.00 69.88 72 ASP A O 1
ATOM 593 N N . HIS A 1 73 ? -22.464 -13.206 9.809 1.00 72.19 73 HIS A N 1
ATOM 594 C CA . HIS A 1 73 ? -23.008 -12.644 8.567 1.00 72.19 73 HIS A CA 1
ATOM 595 C C . HIS A 1 73 ? -22.694 -11.143 8.405 1.00 72.19 73 HIS A C 1
ATOM 597 O O . HIS A 1 73 ? -22.325 -10.689 7.316 1.00 72.19 73 HIS A O 1
ATOM 603 N N . LEU A 1 74 ? -22.803 -10.345 9.471 1.00 74.00 74 LEU A N 1
ATOM 604 C CA . LEU A 1 74 ? -22.423 -8.930 9.434 1.00 74.00 74 LEU A CA 1
ATOM 605 C C . LEU A 1 74 ? -20.934 -8.740 9.171 1.00 74.00 74 LEU A C 1
ATOM 607 O O . LEU A 1 74 ? -20.569 -7.882 8.371 1.00 74.00 74 LEU A O 1
ATOM 611 N N . LEU A 1 75 ? -20.074 -9.532 9.808 1.00 73.62 75 LEU A N 1
ATOM 612 C CA . LEU A 1 75 ? -18.630 -9.464 9.619 1.00 73.62 75 LEU A CA 1
ATOM 613 C C . LEU A 1 75 ? -18.196 -9.849 8.209 1.00 73.62 75 LEU A C 1
ATOM 615 O O . LEU A 1 75 ? -17.327 -9.182 7.641 1.00 73.62 75 LEU A O 1
ATOM 619 N N . GLU A 1 76 ? -18.789 -10.897 7.639 1.00 71.50 76 GLU A N 1
ATOM 620 C CA . GLU A 1 76 ? -18.551 -11.289 6.247 1.00 71.50 76 GLU A CA 1
ATOM 621 C C . GLU A 1 76 ? -18.875 -10.140 5.287 1.00 71.50 76 GLU A C 1
ATOM 623 O O . GLU A 1 76 ? -18.162 -9.909 4.307 1.00 71.50 76 GLU A O 1
ATOM 628 N N . ASN A 1 77 ? -19.904 -9.357 5.615 1.00 71.69 77 ASN A N 1
ATOM 629 C CA . ASN A 1 77 ? -20.338 -8.209 4.831 1.00 71.69 77 ASN A CA 1
ATOM 630 C C . ASN A 1 77 ? -19.749 -6.868 5.305 1.00 71.69 77 ASN A C 1
ATOM 632 O O . ASN A 1 77 ? -19.955 -5.851 4.635 1.00 71.69 77 ASN A O 1
ATOM 636 N N . ALA A 1 78 ? -18.973 -6.828 6.392 1.00 69.69 78 ALA A N 1
ATOM 637 C CA . ALA A 1 78 ? -18.487 -5.581 6.985 1.00 69.69 78 ALA A CA 1
ATOM 638 C C . ALA A 1 78 ? -17.539 -4.830 6.039 1.00 69.69 78 ALA A C 1
ATOM 640 O O . ALA A 1 78 ? -17.523 -3.602 6.015 1.00 69.69 78 ALA A O 1
ATOM 641 N N . PHE A 1 79 ? -16.832 -5.561 5.176 1.00 69.88 79 PHE A N 1
ATOM 642 C CA . PHE A 1 79 ? -15.975 -5.008 4.122 1.00 69.88 79 PHE A CA 1
ATOM 643 C C . PHE A 1 79 ? -16.672 -4.890 2.756 1.00 69.88 79 PHE A C 1
ATOM 645 O O . PHE A 1 79 ? -16.042 -4.478 1.786 1.00 69.88 79 PHE A O 1
ATOM 652 N N . SER A 1 80 ? -17.953 -5.256 2.662 1.00 68.25 80 SER A N 1
ATOM 653 C CA . SER A 1 80 ? -18.756 -5.141 1.441 1.00 68.25 80 SER A CA 1
ATOM 654 C C . SER A 1 80 ? -19.494 -3.801 1.375 1.00 68.25 80 SER A C 1
ATOM 656 O O . SER A 1 80 ? -19.785 -3.194 2.403 1.00 68.25 80 SER A O 1
ATOM 658 N N . ASN A 1 81 ? -19.866 -3.363 0.174 1.00 64.38 81 ASN A N 1
ATOM 659 C CA . ASN A 1 81 ? -20.704 -2.176 -0.039 1.00 64.38 81 ASN A CA 1
ATOM 660 C C . ASN A 1 81 ? -22.211 -2.454 0.069 1.00 64.38 81 ASN A C 1
ATOM 662 O O . ASN A 1 81 ? -23.025 -1.675 -0.431 1.00 64.38 81 ASN A O 1
ATOM 666 N N . LYS A 1 82 ? -22.612 -3.582 0.666 1.00 65.31 82 LYS A N 1
ATOM 667 C CA . LYS A 1 82 ? -24.035 -3.882 0.828 1.00 65.31 82 LYS A CA 1
ATOM 668 C C . LYS A 1 82 ? -24.698 -2.806 1.686 1.00 65.31 82 LYS A C 1
ATOM 670 O O . LYS A 1 82 ? -24.177 -2.428 2.729 1.00 65.31 82 LYS A O 1
ATOM 675 N N . LYS A 1 83 ? -25.848 -2.331 1.207 1.00 62.59 83 LYS A N 1
ATOM 676 C CA . LYS A 1 83 ? -26.719 -1.380 1.911 1.00 62.59 83 LYS A CA 1
ATOM 677 C C . LYS A 1 83 ? -27.832 -2.067 2.701 1.00 62.59 83 LYS A C 1
ATOM 679 O O . LYS A 1 83 ? -28.513 -1.393 3.449 1.00 62.59 83 LYS A O 1
ATOM 684 N N . GLN A 1 84 ? -28.012 -3.372 2.503 1.00 69.56 84 GLN A N 1
ATOM 685 C CA . GLN A 1 84 ? -29.005 -4.185 3.195 1.00 69.56 84 GLN A CA 1
ATOM 686 C C . GLN A 1 84 ? -28.281 -5.271 3.978 1.00 69.56 84 GLN A C 1
ATOM 688 O O . GLN A 1 84 ? -27.547 -6.076 3.389 1.00 69.56 84 GLN A O 1
ATOM 693 N N . TYR A 1 85 ? -28.471 -5.268 5.292 1.00 70.69 85 TYR A N 1
ATOM 694 C CA . TYR A 1 85 ? -27.825 -6.191 6.220 1.00 70.69 85 TYR A CA 1
ATOM 695 C C . TYR A 1 85 ? -28.769 -7.306 6.679 1.00 70.69 85 TYR A C 1
ATOM 697 O O . TYR A 1 85 ? -28.289 -8.345 7.132 1.00 70.69 85 TYR A O 1
ATOM 705 N N . GLY A 1 86 ? -30.082 -7.132 6.479 1.00 68.00 86 GLY A N 1
ATOM 706 C CA . GLY A 1 86 ? -31.092 -8.163 6.737 1.00 68.00 86 GLY A CA 1
ATOM 707 C C . GLY A 1 86 ? -31.320 -8.426 8.225 1.00 68.00 86 GLY A C 1
ATOM 708 O O . GLY A 1 86 ? -31.548 -9.570 8.605 1.00 68.00 86 GLY A O 1
ATOM 709 N N . ILE A 1 87 ? -31.207 -7.382 9.052 1.00 71.25 87 ILE A N 1
ATOM 710 C CA . ILE A 1 87 ? -31.386 -7.446 10.507 1.00 71.25 87 ILE A CA 1
ATOM 711 C C . ILE A 1 87 ? -32.660 -6.703 10.889 1.00 71.25 87 ILE A C 1
ATOM 713 O O . ILE A 1 87 ? -32.920 -5.607 10.388 1.00 71.25 87 ILE A O 1
ATOM 717 N N . GLU A 1 88 ? -33.456 -7.296 11.774 1.00 70.12 88 GLU A N 1
ATOM 718 C CA . GLU A 1 88 ? -34.662 -6.666 12.302 1.00 70.12 88 GLU A CA 1
ATOM 719 C C . GLU A 1 88 ? -34.383 -5.849 13.569 1.00 70.12 88 GLU A C 1
ATOM 721 O O . GLU A 1 88 ? -33.451 -6.114 14.325 1.00 70.12 88 GLU A O 1
ATOM 726 N N . HIS A 1 89 ? -35.228 -4.849 13.836 1.00 68.19 89 HIS A N 1
ATOM 727 C CA . HIS A 1 89 ? -35.096 -4.007 15.027 1.00 68.19 89 HIS A CA 1
ATOM 728 C C . HIS A 1 89 ? -35.197 -4.792 16.345 1.00 68.19 89 HIS A C 1
ATOM 730 O O . HIS A 1 89 ? -34.516 -4.461 17.312 1.00 68.19 89 HIS A O 1
ATOM 736 N N . SER A 1 90 ? -36.022 -5.842 16.363 1.00 67.62 90 SER A N 1
ATOM 737 C CA . SER A 1 90 ? -36.257 -6.737 17.506 1.00 67.62 90 SER A CA 1
ATOM 738 C C . SER A 1 90 ? -34.993 -7.436 18.018 1.00 67.62 90 SER A C 1
ATOM 740 O O . SER A 1 90 ? -35.012 -8.043 19.086 1.00 67.62 90 SER A O 1
ATOM 742 N N . GLU A 1 91 ? -33.902 -7.359 17.260 1.00 69.44 91 GLU A N 1
ATOM 743 C CA . GLU A 1 91 ? -32.632 -8.015 17.545 1.00 69.44 91 GLU A CA 1
ATOM 744 C C . GLU A 1 91 ? -31.633 -7.123 18.282 1.00 69.44 91 GLU A C 1
ATOM 746 O O . GLU A 1 91 ? -30.576 -7.605 18.686 1.00 69.44 91 GLU A O 1
ATOM 751 N N . PHE A 1 92 ? -31.954 -5.839 18.450 1.00 73.44 92 PHE A N 1
ATOM 752 C CA . PHE A 1 92 ? -31.138 -4.900 19.207 1.00 73.44 92 PHE A CA 1
ATOM 753 C C . PHE A 1 92 ? -31.693 -4.725 20.612 1.00 73.44 92 PHE A C 1
ATOM 755 O O . PHE A 1 92 ? -32.891 -4.496 20.800 1.00 73.44 92 PHE A O 1
ATOM 762 N N . ASP A 1 93 ? -30.802 -4.716 21.598 1.00 75.94 93 ASP A N 1
ATOM 763 C CA . ASP A 1 93 ? -31.142 -4.126 22.886 1.00 75.94 93 ASP A CA 1
ATOM 764 C C . ASP A 1 93 ? -31.342 -2.614 22.690 1.00 75.94 93 ASP A C 1
ATOM 766 O O . ASP A 1 93 ? -30.430 -1.889 22.289 1.00 75.94 93 ASP A O 1
ATOM 770 N N . THR A 1 94 ? -32.562 -2.134 22.943 1.00 73.56 94 THR A N 1
ATOM 771 C CA . THR A 1 94 ? -32.936 -0.726 22.756 1.00 73.56 94 THR A CA 1
ATOM 772 C C . THR A 1 94 ? -32.107 0.207 23.640 1.00 73.56 94 THR A C 1
ATOM 774 O O . THR A 1 94 ? -31.761 1.305 23.209 1.00 73.56 94 THR A O 1
ATOM 777 N N . GLU A 1 95 ? -31.752 -0.216 24.857 1.00 76.69 95 GLU A N 1
ATOM 778 C CA . GLU A 1 95 ? -30.938 0.590 25.770 1.00 76.69 95 GLU A CA 1
ATOM 779 C C . GLU A 1 95 ? -29.482 0.659 25.294 1.00 76.69 95 GLU A C 1
ATOM 781 O O . GLU A 1 95 ? -28.880 1.738 25.256 1.00 76.69 95 GLU A O 1
ATOM 786 N N . ALA A 1 96 ? -28.942 -0.471 24.836 1.00 81.00 96 ALA A N 1
ATOM 787 C CA . ALA A 1 96 ? -27.619 -0.514 24.228 1.00 81.00 96 ALA A CA 1
ATOM 788 C C . ALA A 1 96 ? -27.543 0.302 22.932 1.00 81.00 96 ALA A C 1
ATOM 790 O O . ALA A 1 96 ? -26.561 1.009 22.699 1.00 81.00 96 ALA A O 1
ATOM 791 N N . LEU A 1 97 ? -28.590 0.251 22.109 1.00 80.69 97 LEU A N 1
ATOM 792 C CA . LEU A 1 97 ? -28.673 0.997 20.861 1.00 80.69 97 LEU A CA 1
ATOM 793 C C . LEU A 1 97 ? -28.639 2.509 21.100 1.00 80.69 97 LEU A C 1
ATOM 795 O O . LEU A 1 97 ? -27.873 3.208 20.438 1.00 80.69 97 LEU A O 1
ATOM 799 N N . THR A 1 98 ? -29.392 3.014 22.081 1.00 79.19 98 THR A N 1
ATOM 800 C CA . THR A 1 98 ? -29.325 4.427 22.484 1.00 79.19 98 THR A CA 1
ATOM 801 C C . THR A 1 98 ? -27.923 4.808 22.971 1.00 79.19 98 THR A C 1
ATOM 803 O O . THR A 1 98 ? -27.413 5.869 22.612 1.00 79.19 98 THR A O 1
ATOM 806 N N . LYS A 1 99 ? -27.255 3.941 23.745 1.00 83.88 99 LYS A N 1
ATOM 807 C CA . LYS A 1 99 ? -25.885 4.190 24.223 1.00 83.88 99 LYS A CA 1
ATOM 808 C C . LYS A 1 99 ? -24.878 4.283 23.071 1.00 83.88 99 LYS A C 1
ATOM 810 O O . LYS A 1 99 ? -24.099 5.233 23.028 1.00 83.88 99 LYS A O 1
ATOM 815 N N . VAL A 1 100 ? -24.906 3.327 22.142 1.00 84.56 100 VAL A N 1
ATOM 816 C CA . VAL A 1 100 ? -24.024 3.319 20.963 1.00 84.56 100 VAL A CA 1
ATOM 817 C C . VAL A 1 100 ? -24.312 4.524 20.066 1.00 84.56 100 VAL A C 1
ATOM 819 O O . VAL A 1 100 ? -23.373 5.155 19.588 1.00 84.56 100 VAL A O 1
ATOM 822 N N . ALA A 1 101 ? -25.584 4.894 19.882 1.00 83.81 101 ALA A N 1
ATOM 823 C CA . ALA A 1 101 ? -25.964 6.082 19.120 1.00 83.81 101 ALA A CA 1
ATOM 824 C C . ALA A 1 101 ? -25.350 7.362 19.708 1.00 83.81 101 ALA A C 1
ATOM 826 O O . ALA A 1 101 ? -24.700 8.109 18.980 1.00 83.81 101 ALA A O 1
ATOM 827 N N . ASN A 1 102 ? -25.474 7.573 21.023 1.00 83.12 102 ASN A N 1
ATOM 828 C CA . ASN A 1 102 ? -24.879 8.728 21.704 1.00 83.12 102 ASN A CA 1
ATOM 829 C C . ASN A 1 102 ? -23.355 8.783 21.534 1.00 83.12 102 ASN A C 1
ATOM 831 O O . ASN A 1 102 ? -22.803 9.836 21.226 1.00 83.12 102 ASN A O 1
ATOM 835 N N . GLU A 1 103 ? -22.670 7.648 21.677 1.00 86.31 103 GLU A N 1
ATOM 836 C CA . GLU A 1 103 ? -21.216 7.578 21.505 1.00 86.31 103 GLU A CA 1
ATOM 837 C C . GLU A 1 103 ? -20.772 7.949 20.080 1.00 86.31 103 GLU A C 1
ATOM 839 O O . GLU A 1 103 ? -19.803 8.694 19.895 1.00 86.31 103 GLU A O 1
ATOM 844 N N . VAL A 1 104 ? -21.480 7.444 19.065 1.00 86.00 104 VAL A N 1
ATOM 845 C CA . VAL A 1 104 ? -21.201 7.757 17.658 1.00 86.00 104 VAL A CA 1
ATOM 846 C C . VAL A 1 104 ? -21.431 9.244 17.378 1.00 86.00 104 VAL A C 1
ATOM 848 O O . VAL A 1 104 ? -20.580 9.875 16.746 1.00 86.00 104 VAL A O 1
ATOM 851 N N . LEU A 1 105 ? -22.533 9.814 17.874 1.00 84.88 105 LEU A N 1
ATOM 852 C CA . LEU A 1 105 ? -22.856 11.234 17.715 1.00 84.88 105 LEU A CA 1
ATOM 853 C C . LEU A 1 105 ? -21.793 12.127 18.365 1.00 84.88 105 LEU A C 1
ATOM 855 O O . LEU A 1 105 ? -21.255 13.014 17.704 1.00 84.88 105 LEU A O 1
ATOM 859 N N . GLU A 1 106 ? -21.393 11.836 19.607 1.00 85.88 106 GLU A N 1
ATOM 860 C CA . GLU A 1 106 ? -20.324 12.577 20.288 1.00 85.88 106 GLU A CA 1
ATOM 861 C C . GLU A 1 106 ? -19.005 12.556 19.505 1.00 85.88 106 GLU A C 1
ATOM 863 O O . GLU A 1 106 ? -18.269 13.548 19.465 1.00 85.88 106 GLU A O 1
ATOM 868 N N . PHE A 1 107 ? -18.661 11.413 18.905 1.00 86.19 107 PHE A N 1
ATOM 869 C CA . PHE A 1 107 ? -17.460 11.298 18.085 1.00 86.19 107 PHE A CA 1
ATOM 870 C C . PHE A 1 107 ? -17.549 12.166 16.826 1.00 86.19 107 PHE A C 1
ATOM 872 O O . PHE A 1 107 ? -16.579 12.852 16.492 1.00 86.19 107 PHE A O 1
ATOM 879 N N . GLN A 1 108 ? -18.698 12.161 16.145 1.00 84.00 108 GLN A N 1
ATOM 880 C CA . GLN A 1 108 ? -18.929 12.977 14.952 1.00 84.00 108 GLN A CA 1
ATOM 881 C C . GLN A 1 108 ? -18.875 14.479 15.273 1.00 84.00 108 GLN A C 1
ATOM 883 O O . GLN A 1 108 ? -18.199 15.230 14.567 1.00 84.00 108 GLN A O 1
ATOM 888 N N . GLU A 1 109 ? -19.499 14.912 16.371 1.00 83.44 109 GLU A N 1
ATOM 889 C CA . GLU A 1 109 ? -19.477 16.308 16.825 1.00 83.44 109 GLU A CA 1
ATOM 890 C C . GLU A 1 109 ? -18.058 16.784 17.157 1.00 83.44 109 GLU A C 1
ATOM 892 O O . GLU A 1 109 ? -17.619 17.833 16.676 1.00 83.44 109 GLU A O 1
ATOM 897 N N . LYS A 1 110 ? -17.288 15.979 17.907 1.00 85.00 110 LYS A N 1
ATOM 898 C CA . LYS A 1 110 ? -15.864 16.257 18.175 1.00 85.00 110 LYS A CA 1
ATOM 899 C C . LYS A 1 110 ? -15.052 16.327 16.879 1.00 85.00 110 LYS A C 1
ATOM 901 O O . LYS A 1 110 ? -14.115 17.117 16.788 1.00 85.00 110 LYS A O 1
ATOM 906 N N . GLY A 1 111 ? -15.404 15.511 15.884 1.00 81.12 111 GLY A N 1
ATOM 907 C CA . GLY A 1 111 ? -14.804 15.525 14.553 1.00 81.12 111 GLY A CA 1
ATOM 908 C C . GLY A 1 111 ? -15.016 16.849 13.816 1.00 81.12 111 GLY A C 1
ATOM 909 O O . GLY A 1 111 ? -14.044 17.414 13.320 1.00 81.12 111 GLY A O 1
ATOM 910 N N . ILE A 1 112 ? -16.246 17.371 13.796 1.00 82.38 112 ILE A N 1
ATOM 911 C CA . ILE A 1 112 ? -16.582 18.660 13.160 1.00 82.38 112 ILE A CA 1
ATOM 912 C C . ILE A 1 112 ? -15.806 19.806 13.812 1.00 82.38 112 ILE A C 1
ATOM 914 O O . ILE A 1 112 ? -15.155 20.584 13.114 1.00 82.38 112 ILE A O 1
ATOM 918 N N . LEU A 1 113 ? -15.822 19.874 15.147 1.00 80.81 113 LEU A N 1
ATOM 919 C CA . LEU A 1 113 ? -15.133 20.925 15.905 1.00 80.81 113 LEU A CA 1
ATOM 920 C C . LEU A 1 113 ? -13.613 20.915 15.686 1.00 80.81 113 LEU A C 1
ATOM 922 O O . LEU A 1 113 ? -12.963 21.947 15.811 1.00 80.81 113 LEU A O 1
ATOM 926 N N . ALA A 1 114 ? -13.035 19.757 15.357 1.00 79.62 114 ALA A N 1
ATOM 927 C CA . ALA A 1 114 ? -11.613 19.637 15.049 1.00 79.62 114 ALA A CA 1
ATOM 928 C C . ALA A 1 114 ? -11.261 20.012 13.595 1.00 79.62 114 ALA A C 1
ATOM 930 O O . ALA A 1 114 ? -10.086 20.227 13.299 1.00 79.62 114 ALA A O 1
ATOM 931 N N . GLN A 1 115 ? -12.239 20.050 12.682 1.00 75.62 115 GLN A N 1
ATOM 932 C CA . GLN A 1 115 ? -12.016 20.276 11.248 1.00 75.62 115 GLN A CA 1
ATOM 933 C C . GLN A 1 115 ? -12.109 21.746 10.837 1.00 75.62 115 GLN A C 1
ATOM 935 O O . GLN A 1 115 ? -11.411 22.160 9.912 1.00 75.62 115 GLN A O 1
ATOM 940 N N . THR A 1 116 ? -12.954 22.535 11.495 1.00 73.88 116 THR A N 1
ATOM 941 C CA . THR A 1 116 ? -13.179 23.939 11.143 1.00 73.88 116 THR A CA 1
ATOM 942 C C . THR A 1 116 ? -13.512 24.760 12.383 1.00 73.88 116 THR A C 1
ATOM 944 O O . THR A 1 116 ? -14.154 24.275 13.308 1.00 73.88 116 THR A O 1
ATOM 947 N N . ASN A 1 117 ? -13.082 26.023 12.384 1.00 80.19 117 ASN A N 1
ATOM 948 C CA . ASN A 1 117 ? -13.441 27.011 13.408 1.00 80.19 117 ASN A CA 1
ATOM 949 C C . ASN A 1 117 ? -14.544 27.969 12.916 1.00 80.19 117 ASN A C 1
ATOM 951 O O . ASN A 1 117 ? -14.862 28.942 13.596 1.00 80.19 117 ASN A O 1
ATOM 955 N N . ASN A 1 118 ? -15.087 27.752 11.713 1.00 86.50 118 ASN A N 1
ATOM 956 C CA . ASN A 1 118 ? -16.126 28.601 11.140 1.00 86.50 118 ASN A CA 1
ATOM 957 C C . ASN A 1 118 ? -17.497 28.238 11.730 1.00 86.50 118 ASN A C 1
ATOM 959 O O . ASN A 1 118 ? -18.035 27.172 11.439 1.00 86.50 118 ASN A O 1
ATOM 963 N N . GLU A 1 119 ? -18.082 29.140 12.522 1.00 83.31 119 GLU A N 1
ATOM 964 C CA . GLU A 1 119 ? -19.363 28.909 13.203 1.00 83.31 119 GLU A CA 1
ATOM 965 C C . GLU A 1 119 ? -20.518 28.552 12.258 1.00 83.31 119 GLU A C 1
ATOM 967 O O . GLU A 1 119 ? -21.354 27.719 12.609 1.00 83.31 119 GLU A O 1
ATOM 972 N N . ASP A 1 120 ? -20.582 29.141 11.062 1.00 83.62 120 ASP A N 1
ATOM 973 C CA . ASP A 1 120 ? -21.659 28.858 10.107 1.00 83.62 120 ASP A CA 1
ATOM 974 C C . ASP A 1 120 ? -21.498 27.477 9.464 1.00 83.62 120 ASP A C 1
ATOM 976 O O . ASP A 1 120 ? -22.483 26.787 9.191 1.00 83.62 120 ASP A O 1
ATOM 980 N N . GLU A 1 121 ? -20.256 27.048 9.246 1.00 81.31 121 GLU A N 1
ATOM 981 C CA . GLU A 1 121 ? -19.938 25.713 8.743 1.00 81.31 121 GLU A CA 1
ATOM 982 C C . GLU A 1 121 ? -20.205 24.645 9.808 1.00 81.31 121 GLU A C 1
ATOM 984 O O . GLU A 1 121 ? -20.857 23.643 9.513 1.00 81.31 121 GLU A O 1
ATOM 989 N N . ILE A 1 122 ? -19.812 24.909 11.060 1.00 83.00 122 ILE A N 1
ATOM 990 C CA . ILE A 1 122 ? -20.142 24.067 12.216 1.00 83.00 122 ILE A CA 1
ATOM 991 C C . ILE A 1 122 ? -21.661 23.918 12.324 1.00 83.00 122 ILE A C 1
ATOM 993 O O . ILE A 1 122 ? -22.157 22.796 12.323 1.00 83.00 122 ILE A O 1
ATOM 997 N N . LYS A 1 123 ? -22.426 25.022 12.318 1.00 82.12 123 LYS A N 1
ATOM 998 C CA . LYS A 1 123 ? -23.900 24.974 12.381 1.00 82.12 123 LYS A CA 1
ATOM 999 C C . LYS A 1 123 ? -24.500 24.119 11.268 1.00 82.12 123 LYS A C 1
ATOM 1001 O O . LYS A 1 123 ? -25.403 23.327 11.535 1.00 82.12 123 LYS A O 1
ATOM 1006 N N . ARG A 1 124 ? -24.010 24.251 10.030 1.00 83.19 124 ARG A N 1
ATOM 1007 C CA . ARG A 1 124 ? -24.479 23.443 8.890 1.00 83.19 124 ARG A CA 1
ATOM 1008 C C . ARG A 1 124 ? -24.175 21.956 9.078 1.00 83.19 124 ARG A C 1
ATOM 1010 O O . ARG A 1 124 ? -25.068 21.134 8.890 1.00 83.19 124 ARG A O 1
ATOM 1017 N N . LEU A 1 125 ? -22.947 21.609 9.461 1.00 80.25 125 LEU A N 1
ATOM 1018 C CA . LEU A 1 125 ? -22.528 20.218 9.651 1.00 80.25 125 LEU A CA 1
ATOM 1019 C C . LEU A 1 125 ? -23.244 19.566 10.844 1.00 80.25 125 LEU A C 1
ATOM 1021 O O . LEU A 1 125 ? -23.737 18.447 10.716 1.00 80.25 125 LEU A O 1
ATOM 1025 N N . THR A 1 126 ? -23.395 20.281 11.960 1.00 78.56 126 THR A N 1
ATOM 1026 C CA . THR A 1 126 ? -24.148 19.810 13.131 1.00 78.56 126 THR A CA 1
ATOM 1027 C C . THR A 1 126 ? -25.636 19.641 12.816 1.00 78.56 126 THR A C 1
ATOM 1029 O O . THR A 1 126 ? -26.231 18.650 13.229 1.00 78.56 126 THR A O 1
ATOM 1032 N N . SER A 1 127 ? -26.238 20.529 12.015 1.00 77.81 127 SER A N 1
ATOM 1033 C CA . SER A 1 127 ? -27.637 20.371 11.576 1.00 77.81 127 SER A CA 1
ATOM 1034 C C . SER A 1 127 ? -27.845 19.102 10.739 1.00 77.81 127 SER A C 1
ATOM 1036 O O . SER A 1 127 ? -28.898 18.475 10.814 1.00 77.81 127 SER A O 1
ATOM 1038 N N . ASN A 1 128 ? -26.848 18.687 9.949 1.00 74.94 128 ASN A N 1
ATOM 1039 C CA . ASN A 1 128 ? -26.924 17.433 9.193 1.00 74.94 128 ASN A CA 1
ATOM 1040 C C . ASN A 1 128 ? -26.893 16.207 10.113 1.00 74.94 128 ASN A C 1
ATOM 1042 O O . ASN A 1 128 ? -27.642 15.264 9.868 1.00 74.94 128 ASN A O 1
ATOM 1046 N N . ILE A 1 129 ? -26.077 16.238 11.174 1.00 76.62 129 ILE A N 1
ATOM 1047 C CA . ILE A 1 129 ? -26.059 15.187 12.203 1.00 76.62 129 ILE A CA 1
ATOM 1048 C C . ILE A 1 129 ? -27.418 15.112 12.902 1.00 76.62 129 ILE A C 1
ATOM 1050 O O . ILE A 1 129 ? -27.998 14.036 12.977 1.00 76.62 129 ILE A O 1
ATOM 1054 N N . GLN A 1 130 ? -27.965 16.253 13.333 1.00 71.75 130 GLN A N 1
ATOM 1055 C CA . GLN A 1 130 ? -29.229 16.319 14.079 1.00 71.75 130 GLN A CA 1
ATOM 1056 C C . GLN A 1 130 ? -30.440 15.769 13.308 1.00 71.75 130 GLN A C 1
ATOM 1058 O O . GLN A 1 130 ? -31.413 15.323 13.909 1.00 71.75 130 GLN A O 1
ATOM 1063 N N . ASN A 1 131 ? -30.386 15.771 11.975 1.00 71.00 131 ASN A N 1
ATOM 1064 C CA . ASN A 1 131 ? -31.432 15.194 11.128 1.00 71.00 131 ASN A CA 1
ATOM 1065 C C . ASN A 1 131 ? -31.270 13.675 10.891 1.00 71.00 131 ASN A C 1
ATOM 1067 O O . ASN A 1 131 ? -32.143 13.058 10.268 1.00 71.00 131 ASN A O 1
ATOM 1071 N N . GLY A 1 132 ? -30.175 13.075 11.369 1.00 77.19 132 GLY A N 1
ATOM 1072 C CA . GLY A 1 132 ? -29.813 11.671 11.178 1.00 77.19 132 GLY A CA 1
ATOM 1073 C C . GLY A 1 132 ? -30.656 10.680 11.985 1.00 77.19 132 GLY A C 1
ATOM 1074 O O . GLY A 1 132 ? -31.394 11.039 12.909 1.00 77.19 132 GLY A O 1
ATOM 1075 N N . VAL A 1 133 ? -30.557 9.395 11.630 1.00 78.56 133 VAL A N 1
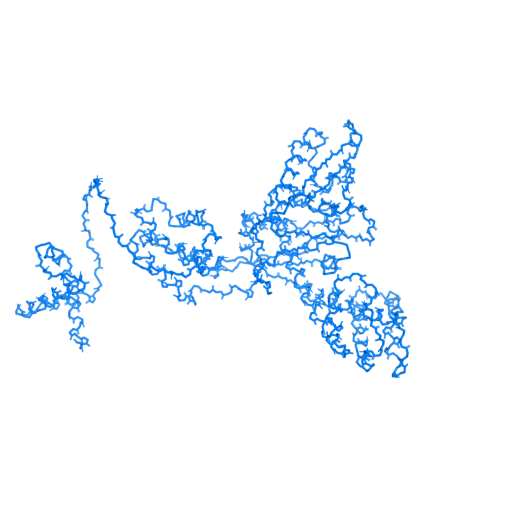ATOM 1076 C CA . VAL A 1 133 ? -31.312 8.326 12.306 1.00 78.56 133 VAL A CA 1
ATOM 1077 C C . VAL A 1 133 ? -30.794 8.103 13.725 1.00 78.56 133 VAL A C 1
ATOM 1079 O O . VAL A 1 133 ? -31.604 7.924 14.634 1.00 78.56 133 VAL A O 1
ATOM 1082 N N . LEU A 1 134 ? -29.479 8.200 13.954 1.00 79.62 134 LEU A N 1
ATOM 1083 C CA . LEU A 1 134 ? -28.909 8.048 15.296 1.00 79.62 134 LEU A CA 1
ATOM 1084 C C . LEU A 1 134 ? -29.405 9.113 16.283 1.00 79.62 134 LEU A C 1
ATOM 1086 O O . LEU A 1 134 ? -29.675 8.769 17.430 1.00 79.62 134 LEU A O 1
ATOM 1090 N N . THR A 1 135 ? -29.615 10.365 15.858 1.00 76.88 135 THR A N 1
ATOM 1091 C CA . THR A 1 135 ? -30.191 11.410 16.728 1.00 76.88 135 THR A CA 1
ATOM 1092 C C . THR A 1 135 ? -31.635 11.089 17.101 1.00 76.88 135 THR A C 1
ATOM 1094 O O . THR A 1 135 ? -32.000 11.150 18.270 1.00 76.88 135 THR A O 1
ATOM 1097 N N . LYS A 1 136 ? -32.449 10.621 16.145 1.00 77.38 136 LYS A N 1
ATOM 1098 C CA . LYS A 1 136 ? -33.823 10.172 16.440 1.00 77.38 136 LYS A CA 1
ATOM 1099 C C . LYS A 1 136 ? -33.842 9.017 17.443 1.00 77.38 136 LYS A C 1
ATOM 1101 O O . LYS A 1 136 ? -34.740 8.954 18.276 1.00 77.38 136 LYS A O 1
ATOM 1106 N N . VAL A 1 137 ? -32.879 8.103 17.354 1.00 76.81 137 VAL A N 1
ATOM 1107 C CA . VAL A 1 137 ? -32.729 6.967 18.278 1.00 76.81 137 VAL A CA 1
ATOM 1108 C C . VAL A 1 137 ? -32.248 7.418 19.661 1.00 76.81 137 VAL A C 1
ATOM 1110 O O . VAL A 1 137 ? -32.719 6.886 20.667 1.00 76.81 137 VAL A O 1
ATOM 1113 N N . ALA A 1 138 ? -31.354 8.406 19.723 1.00 77.00 138 ALA A N 1
ATOM 1114 C CA . ALA A 1 138 ? -30.894 9.021 20.965 1.00 77.00 138 ALA A CA 1
ATOM 1115 C C . ALA A 1 138 ? -32.024 9.768 21.700 1.00 77.00 138 ALA A C 1
ATOM 1117 O O . ALA A 1 138 ? -32.185 9.613 22.912 1.00 77.00 138 ALA A O 1
ATOM 1118 N N . ASP A 1 139 ? -32.849 10.514 20.958 1.00 73.94 139 ASP A N 1
ATOM 1119 C CA . ASP A 1 139 ? -33.900 11.376 21.510 1.00 73.94 139 ASP A CA 1
ATOM 1120 C C . ASP A 1 139 ? -35.168 10.608 21.938 1.00 73.94 139 ASP A C 1
ATOM 1122 O O . ASP A 1 139 ? -35.841 10.993 22.896 1.00 73.94 139 ASP A O 1
ATOM 1126 N N . ARG A 1 140 ? -35.531 9.506 21.259 1.00 66.75 140 ARG A N 1
ATOM 1127 C CA . ARG A 1 140 ? -36.831 8.806 21.421 1.00 66.75 140 ARG A CA 1
ATOM 1128 C C . ARG A 1 140 ? -36.935 7.839 22.614 1.00 66.75 140 ARG A C 1
ATOM 1130 O O . ARG A 1 140 ? -37.660 6.852 22.515 1.00 66.75 140 ARG A O 1
ATOM 1137 N N . GLN A 1 141 ? -36.250 8.102 23.730 1.00 57.81 141 GLN A N 1
ATOM 1138 C CA . GLN A 1 141 ? -36.226 7.282 24.961 1.00 57.81 141 GLN A CA 1
ATOM 1139 C C . GLN A 1 141 ? -37.324 6.184 25.060 1.00 57.81 141 GLN A C 1
ATOM 1141 O O . GLN A 1 141 ? -38.460 6.437 25.459 1.00 57.81 141 GLN A O 1
ATOM 1146 N N . LYS A 1 142 ? -36.937 4.939 24.733 1.00 54.38 142 LYS A N 1
ATOM 1147 C CA . LYS A 1 142 ? -37.630 3.654 24.996 1.00 54.38 142 LYS A CA 1
ATOM 1148 C C . LYS A 1 142 ? -38.891 3.266 24.197 1.00 54.38 142 LYS A C 1
ATOM 1150 O O . LYS A 1 142 ? -39.357 2.148 24.400 1.00 54.38 142 LYS A O 1
ATOM 1155 N N . GLN A 1 143 ? -39.431 4.067 23.276 1.00 53.53 143 GLN A N 1
ATOM 1156 C CA . GLN A 1 143 ? -40.576 3.635 22.442 1.00 53.53 143 GLN A CA 1
ATOM 1157 C C . GLN A 1 143 ? -40.211 3.612 20.956 1.00 53.53 143 GLN A C 1
ATOM 1159 O O . GLN A 1 143 ? -40.308 4.627 20.269 1.00 53.53 143 GLN A O 1
ATOM 1164 N N . LEU A 1 144 ? -39.787 2.451 20.448 1.00 60.78 144 LEU A N 1
ATOM 1165 C CA . LEU A 1 144 ? -39.325 2.310 19.068 1.00 60.78 144 LEU A CA 1
ATOM 1166 C C . LEU A 1 144 ? -40.027 1.169 18.319 1.00 60.78 144 LEU A C 1
ATOM 1168 O O . LEU A 1 144 ? -39.934 -0.000 18.670 1.00 60.78 144 LEU A O 1
ATOM 1172 N N . LEU A 1 145 ? -40.697 1.551 17.231 1.00 60.44 145 LEU A N 1
ATOM 1173 C CA . LEU A 1 145 ? -40.823 0.754 16.015 1.00 60.44 145 LEU A CA 1
ATOM 1174 C C . LEU A 1 145 ? -39.800 1.343 15.029 1.00 60.44 145 LEU A C 1
ATOM 1176 O O . LEU A 1 145 ? -40.135 2.264 14.288 1.00 60.44 145 LEU A O 1
ATOM 1180 N N . ILE A 1 146 ? -38.538 0.893 15.081 1.00 70.25 146 ILE A N 1
ATOM 1181 C CA . ILE A 1 146 ? -37.548 1.207 14.032 1.00 70.25 146 ILE A CA 1
ATOM 1182 C C . ILE A 1 146 ? -37.887 0.363 12.806 1.00 70.25 146 ILE A C 1
ATOM 1184 O O . ILE A 1 146 ? -38.115 -0.844 12.912 1.00 70.25 146 ILE A O 1
ATOM 1188 N N . THR A 1 147 ? -37.918 0.990 11.636 1.00 74.75 147 THR A N 1
ATOM 1189 C CA . THR A 1 147 ? -38.091 0.281 10.365 1.00 74.75 147 THR A CA 1
ATOM 1190 C C . THR A 1 147 ? -36.820 -0.483 9.980 1.00 74.75 147 THR A C 1
ATOM 1192 O O . THR A 1 147 ? -35.712 -0.090 10.334 1.00 74.75 147 THR A O 1
ATOM 1195 N N . SER A 1 148 ? -36.930 -1.554 9.190 1.00 73.06 148 SER A N 1
ATOM 1196 C CA . SER A 1 148 ? -35.743 -2.283 8.703 1.00 73.06 148 SER A CA 1
ATOM 1197 C C . SER A 1 148 ? -34.767 -1.390 7.919 1.00 73.06 148 SER A C 1
ATOM 1199 O O . SER A 1 148 ? -33.562 -1.607 7.967 1.00 73.06 148 SER A O 1
ATOM 1201 N N . GLN A 1 149 ? -35.270 -0.351 7.242 1.00 79.56 149 GLN A N 1
ATOM 1202 C CA . GLN A 1 149 ? -34.429 0.622 6.542 1.00 79.56 149 GLN A CA 1
ATOM 1203 C C . GLN A 1 149 ? -33.612 1.485 7.517 1.00 79.56 149 GLN A C 1
ATOM 1205 O O . GLN A 1 149 ? -32.420 1.688 7.308 1.00 79.56 149 GLN A O 1
ATOM 1210 N N . GLU A 1 150 ? -34.225 1.962 8.600 1.00 78.38 150 GLU A N 1
ATOM 1211 C CA . GLU A 1 150 ? -33.519 2.726 9.634 1.00 78.38 150 GLU A CA 1
ATOM 1212 C C . GLU A 1 150 ? -32.465 1.864 10.352 1.00 78.38 150 GLU A C 1
ATOM 1214 O O . GLU A 1 150 ? -31.396 2.366 10.686 1.00 78.38 150 GLU A O 1
ATOM 1219 N N . VAL A 1 151 ? -32.709 0.559 10.529 1.00 78.25 151 VAL A N 1
ATOM 1220 C CA . VAL A 1 151 ? -31.697 -0.389 11.039 1.00 78.25 151 VAL A CA 1
ATOM 1221 C C . VAL A 1 151 ? -30.474 -0.459 10.120 1.00 78.25 151 VAL A C 1
ATOM 1223 O O . VAL A 1 151 ? -29.338 -0.384 10.594 1.00 78.25 151 VAL A O 1
ATOM 1226 N N . ASP A 1 152 ? -30.683 -0.576 8.809 1.00 79.31 152 ASP A N 1
ATOM 1227 C CA . ASP A 1 152 ? -29.587 -0.608 7.838 1.00 79.31 152 ASP A CA 1
ATOM 1228 C C . ASP A 1 152 ? -28.777 0.707 7.844 1.00 79.31 152 ASP A C 1
ATOM 1230 O O . ASP A 1 152 ? -27.544 0.686 7.747 1.00 79.31 152 ASP A O 1
ATOM 1234 N N . GLU A 1 153 ? -29.455 1.850 8.006 1.00 83.00 153 GLU A N 1
ATOM 1235 C CA . GLU A 1 153 ? -28.828 3.172 8.139 1.00 83.00 153 GLU A CA 1
ATOM 1236 C C . GLU A 1 153 ? -27.972 3.268 9.415 1.00 83.00 153 GLU A C 1
ATOM 1238 O O . GLU A 1 153 ? -26.806 3.661 9.338 1.00 83.00 153 GLU A O 1
ATOM 1243 N N . ILE A 1 154 ? -28.483 2.796 10.558 1.00 83.31 154 ILE A N 1
ATOM 1244 C CA . ILE A 1 154 ? -27.754 2.721 11.839 1.00 83.31 154 ILE A CA 1
ATOM 1245 C C . ILE A 1 154 ? -26.478 1.883 11.704 1.00 83.31 154 ILE A C 1
ATOM 1247 O O . ILE A 1 154 ? -25.394 2.328 12.091 1.00 83.31 154 ILE A O 1
ATOM 1251 N N . ILE A 1 155 ? -26.575 0.677 11.134 1.00 83.31 155 ILE A N 1
ATOM 1252 C CA . ILE A 1 155 ? -25.408 -0.195 10.922 1.00 83.31 155 ILE A CA 1
ATOM 1253 C C . ILE A 1 155 ? -24.391 0.499 10.004 1.00 83.31 155 ILE A C 1
ATOM 1255 O O . ILE A 1 155 ? -23.181 0.420 10.238 1.00 83.31 155 ILE A O 1
ATOM 1259 N N . GLY A 1 156 ? -24.869 1.213 8.979 1.00 85.38 156 GLY A N 1
ATOM 1260 C CA . GLY A 1 156 ? -24.043 2.035 8.098 1.00 85.38 156 GLY A CA 1
ATOM 1261 C C . GLY A 1 156 ? -23.282 3.141 8.836 1.00 85.38 156 GLY A C 1
ATOM 1262 O O . GLY A 1 156 ? -22.085 3.328 8.590 1.00 85.38 156 GLY A O 1
ATOM 1263 N N . GLU A 1 157 ? -23.934 3.840 9.764 1.00 86.44 157 GLU A N 1
ATOM 1264 C CA . GLU A 1 157 ? -23.308 4.880 10.587 1.00 86.44 157 GLU A CA 1
ATOM 1265 C C . GLU A 1 157 ? -22.286 4.302 11.577 1.00 86.44 157 GLU A C 1
ATOM 1267 O O . GLU A 1 157 ? -21.167 4.813 11.660 1.00 86.44 157 GLU A O 1
ATOM 1272 N N . ILE A 1 158 ? -22.594 3.182 12.241 1.00 87.94 158 ILE A N 1
ATOM 1273 C CA . ILE A 1 158 ? -21.644 2.477 13.122 1.00 87.94 158 ILE A CA 1
ATOM 1274 C C . ILE A 1 158 ? -20.417 2.018 12.331 1.00 87.94 158 ILE A C 1
ATOM 1276 O O . ILE A 1 158 ? -19.278 2.190 12.764 1.00 87.94 158 ILE A O 1
ATOM 1280 N N . LYS A 1 159 ? -20.623 1.475 11.129 1.00 88.25 159 LYS A N 1
ATOM 1281 C CA . LYS A 1 159 ? -19.532 1.090 10.232 1.00 88.25 159 LYS A CA 1
ATOM 1282 C C . LYS A 1 159 ? -18.657 2.287 9.856 1.00 88.25 159 LYS A C 1
ATOM 1284 O O . LYS A 1 159 ? -17.432 2.156 9.841 1.00 88.25 159 LYS A O 1
ATOM 1289 N N . ARG A 1 160 ? -19.248 3.453 9.578 1.00 88.62 160 ARG A N 1
ATOM 1290 C CA . ARG A 1 160 ? -18.490 4.688 9.318 1.00 88.62 160 ARG A CA 1
ATOM 1291 C C . ARG A 1 160 ? -17.690 5.117 10.548 1.00 88.62 160 ARG A C 1
ATOM 1293 O O . ARG A 1 160 ? -16.493 5.350 10.423 1.00 88.62 160 ARG A O 1
ATOM 1300 N N . TYR A 1 161 ? -18.306 5.104 11.726 1.00 90.38 161 TYR A N 1
ATOM 1301 C CA . TYR A 1 161 ? -17.635 5.382 12.994 1.00 90.38 161 TYR A CA 1
ATOM 1302 C C . TYR A 1 161 ? -16.426 4.459 13.228 1.00 90.38 161 TYR A C 1
ATOM 1304 O O . TYR A 1 161 ? -15.319 4.935 13.476 1.00 90.38 161 TYR A O 1
ATOM 1312 N N . CYS A 1 162 ? -16.585 3.140 13.073 1.00 91.75 162 CYS A N 1
ATOM 1313 C CA . CYS A 1 162 ? -15.479 2.192 13.239 1.00 91.75 162 CYS A CA 1
ATOM 1314 C C . CYS A 1 162 ? -14.366 2.414 12.204 1.00 91.75 162 CYS A C 1
ATOM 1316 O O . CYS A 1 162 ? -13.187 2.240 12.520 1.00 91.75 162 CYS A O 1
ATOM 1318 N N . LYS A 1 163 ? -14.721 2.801 10.969 1.00 91.69 163 LYS A N 1
ATOM 1319 C CA . LYS A 1 163 ? -13.756 3.156 9.918 1.00 91.69 163 LYS A CA 1
ATOM 1320 C C . LYS A 1 163 ? -12.944 4.388 10.322 1.00 91.69 163 LYS A C 1
ATOM 1322 O O . LYS A 1 163 ? -11.716 4.336 10.269 1.00 91.69 163 LYS A O 1
ATOM 1327 N N . ASP A 1 164 ? -13.609 5.459 10.744 1.00 90.81 164 ASP A N 1
ATOM 1328 C CA . ASP A 1 164 ? -12.963 6.724 11.101 1.00 90.81 164 ASP A CA 1
ATOM 1329 C C . ASP A 1 164 ? -12.070 6.579 12.336 1.00 90.81 164 ASP A C 1
ATOM 1331 O O . ASP A 1 164 ? -10.948 7.086 12.344 1.00 90.81 164 ASP A O 1
ATOM 1335 N N . THR A 1 165 ? -12.514 5.820 13.340 1.00 91.69 165 THR A N 1
ATOM 1336 C CA . THR A 1 165 ? -11.709 5.487 14.523 1.00 91.69 165 THR A CA 1
ATOM 1337 C C . THR A 1 165 ? -10.454 4.702 14.139 1.00 91.69 165 THR A C 1
ATOM 1339 O O . THR A 1 165 ? -9.348 5.091 14.513 1.00 91.69 165 THR A O 1
ATOM 1342 N N . ALA A 1 166 ? -10.583 3.659 13.310 1.00 93.75 166 ALA A N 1
ATOM 1343 C CA . ALA A 1 166 ? -9.430 2.883 12.849 1.00 93.75 166 ALA A CA 1
ATOM 1344 C C . ALA A 1 166 ? -8.425 3.738 12.056 1.00 93.75 166 ALA A C 1
ATOM 1346 O O . ALA A 1 166 ? -7.213 3.574 12.210 1.00 93.75 166 ALA A O 1
ATOM 1347 N N . ILE A 1 167 ? -8.911 4.662 11.219 1.00 93.81 167 ILE A N 1
ATOM 1348 C CA . ILE A 1 167 ? -8.058 5.595 10.474 1.00 93.81 167 ILE A CA 1
ATOM 1349 C C . ILE A 1 167 ? -7.360 6.557 11.429 1.00 93.81 167 ILE A C 1
ATOM 1351 O O . ILE A 1 167 ? -6.146 6.718 11.320 1.00 93.81 167 ILE A O 1
ATOM 1355 N N . LYS A 1 168 ? -8.094 7.156 12.375 1.00 91.25 168 LYS A N 1
ATOM 1356 C CA . LYS A 1 168 ? -7.555 8.096 13.365 1.00 91.25 168 LYS A CA 1
ATOM 1357 C C . LYS A 1 168 ? -6.395 7.483 14.149 1.00 91.25 168 LYS A C 1
ATOM 1359 O O . LYS A 1 168 ? -5.341 8.104 14.236 1.00 91.25 168 LYS A O 1
ATOM 1364 N N . ASP A 1 169 ? -6.541 6.241 14.604 1.00 90.00 169 ASP A N 1
ATOM 1365 C CA . ASP A 1 169 ? -5.487 5.494 15.305 1.00 90.00 169 ASP A CA 1
ATOM 1366 C C . ASP A 1 169 ? -4.261 5.201 14.412 1.00 90.00 169 ASP A C 1
ATOM 1368 O O . ASP A 1 169 ? -3.126 5.007 14.876 1.00 90.00 169 ASP A O 1
ATOM 1372 N N . TYR A 1 170 ? -4.462 5.154 13.093 1.00 93.31 170 TYR A N 1
ATOM 1373 C CA . TYR A 1 170 ? -3.393 4.922 12.129 1.00 93.31 170 TYR A CA 1
ATOM 1374 C C . TYR A 1 170 ? -2.695 6.205 11.648 1.00 93.31 170 TYR A C 1
ATOM 1376 O O . TYR A 1 170 ? -1.592 6.101 11.116 1.00 93.31 170 TYR A O 1
ATOM 1384 N N . LEU A 1 171 ? -3.267 7.399 11.855 1.00 91.31 171 LEU A N 1
ATOM 1385 C CA . LEU A 1 171 ? -2.712 8.663 11.337 1.00 91.31 171 LEU A CA 1
ATOM 1386 C C . LEU A 1 171 ? -1.312 8.988 11.871 1.00 91.31 171 LEU A C 1
ATOM 1388 O O . LEU A 1 171 ? -0.542 9.671 11.191 1.00 91.31 171 LEU A O 1
ATOM 1392 N N . ASP A 1 172 ? -0.973 8.506 13.063 1.00 91.12 172 ASP A N 1
ATOM 1393 C CA . ASP A 1 172 ? 0.339 8.723 13.664 1.00 91.12 172 ASP A CA 1
ATOM 1394 C C . ASP A 1 172 ? 1.478 8.008 12.926 1.00 91.12 172 ASP A C 1
ATOM 1396 O O . ASP A 1 172 ? 1.298 7.020 12.210 1.00 91.12 172 ASP A O 1
ATOM 1400 N N . PHE A 1 173 ? 2.702 8.481 13.164 1.00 92.88 173 PHE A N 1
ATOM 1401 C CA . PHE A 1 173 ? 3.915 7.906 12.590 1.00 92.88 173 PHE A CA 1
ATOM 1402 C C . PHE A 1 173 ? 4.061 6.408 12.888 1.00 92.88 173 PHE A C 1
ATOM 1404 O O . PHE A 1 173 ? 4.049 5.974 14.041 1.00 92.88 173 PHE A O 1
ATOM 1411 N N . LYS A 1 174 ? 4.319 5.622 11.843 1.00 93.62 174 LYS A N 1
ATOM 1412 C CA . LYS A 1 174 ? 4.610 4.187 11.928 1.00 93.62 174 LYS A CA 1
ATOM 1413 C C . LYS A 1 174 ? 6.094 3.933 11.706 1.00 93.62 174 LYS A C 1
ATOM 1415 O O . LYS A 1 174 ? 6.770 4.707 11.032 1.00 93.62 174 LYS A O 1
ATOM 1420 N N . THR A 1 175 ? 6.620 2.861 12.297 1.00 92.56 175 THR A N 1
ATOM 1421 C CA . THR A 1 175 ? 8.053 2.532 12.242 1.00 92.56 175 THR A CA 1
ATOM 1422 C C . THR A 1 175 ? 8.275 1.105 11.755 1.00 92.56 175 THR A C 1
ATOM 1424 O O . THR A 1 175 ? 7.666 0.169 12.268 1.00 92.56 175 THR A O 1
ATOM 1427 N N . VAL A 1 176 ? 9.182 0.938 10.794 1.00 91.88 176 VAL A N 1
ATOM 1428 C CA . VAL A 1 176 ? 9.549 -0.355 10.192 1.00 91.88 176 VAL A CA 1
ATOM 1429 C C . VAL A 1 176 ? 11.057 -0.496 10.046 1.00 91.88 176 VAL A C 1
ATOM 1431 O O . VAL A 1 176 ? 11.776 0.500 9.905 1.00 91.88 176 VAL A O 1
ATOM 1434 N N . ASP A 1 177 ? 11.542 -1.736 10.071 1.00 89.94 177 ASP A N 1
ATOM 1435 C CA . ASP A 1 177 ? 12.943 -2.049 9.790 1.00 89.94 177 ASP A CA 1
ATOM 1436 C C . ASP A 1 177 ? 13.245 -1.792 8.304 1.00 89.94 177 ASP A C 1
ATOM 1438 O O . ASP A 1 177 ? 12.836 -2.534 7.407 1.00 89.94 177 ASP A O 1
ATOM 1442 N N . PHE A 1 178 ? 13.970 -0.706 8.036 1.00 92.12 178 PHE A N 1
ATOM 1443 C CA . PHE A 1 178 ? 14.342 -0.314 6.683 1.00 92.12 178 PHE A CA 1
ATOM 1444 C C . PHE A 1 178 ? 15.373 -1.263 6.069 1.00 92.12 178 PHE A C 1
ATOM 1446 O O . PHE A 1 178 ? 15.378 -1.453 4.853 1.00 92.12 178 PHE A O 1
ATOM 1453 N N . THR A 1 179 ? 16.251 -1.851 6.886 1.00 85.00 179 THR A N 1
ATOM 1454 C CA . THR A 1 179 ? 17.240 -2.814 6.395 1.00 85.00 179 THR A CA 1
ATOM 1455 C C . THR A 1 179 ? 16.528 -4.070 5.895 1.00 85.00 179 THR A C 1
ATOM 1457 O O . THR A 1 179 ? 16.801 -4.507 4.778 1.00 85.00 179 THR A O 1
ATOM 1460 N N . ALA A 1 180 ? 15.562 -4.585 6.665 1.00 86.00 180 ALA A N 1
ATOM 1461 C CA . ALA A 1 180 ? 14.712 -5.701 6.246 1.00 86.00 180 ALA A CA 1
ATOM 1462 C C . ALA A 1 180 ? 13.976 -5.400 4.943 1.00 86.00 180 ALA A C 1
ATOM 1464 O O . ALA A 1 180 ? 14.041 -6.187 4.002 1.00 86.00 180 ALA A O 1
ATOM 1465 N N . LEU A 1 181 ? 13.324 -4.233 4.885 1.00 87.94 181 LEU A N 1
ATOM 1466 C CA . LEU A 1 181 ? 12.563 -3.809 3.719 1.00 87.94 181 LEU A CA 1
ATOM 1467 C C . LEU A 1 181 ? 13.455 -3.767 2.475 1.00 87.94 181 LEU A C 1
ATOM 1469 O O . LEU A 1 181 ? 13.113 -4.372 1.464 1.00 87.94 181 LEU A O 1
ATOM 1473 N N . ALA A 1 182 ? 14.620 -3.119 2.559 1.00 87.12 182 ALA A N 1
ATOM 1474 C CA . ALA A 1 182 ? 15.553 -3.002 1.441 1.00 87.12 182 ALA A CA 1
ATOM 1475 C C . ALA A 1 182 ? 16.039 -4.369 0.928 1.00 87.12 182 ALA A C 1
ATOM 1477 O O . ALA A 1 182 ? 16.099 -4.578 -0.286 1.00 87.12 182 ALA A O 1
ATOM 1478 N N . ASN A 1 183 ? 16.343 -5.300 1.838 1.00 82.38 183 ASN A N 1
ATOM 1479 C CA . ASN A 1 183 ? 16.747 -6.657 1.472 1.00 82.38 183 ASN A CA 1
ATOM 1480 C C . ASN A 1 183 ? 15.588 -7.435 0.832 1.00 82.38 183 ASN A C 1
ATOM 1482 O O . ASN A 1 183 ? 15.791 -8.074 -0.195 1.00 82.38 183 ASN A O 1
ATOM 1486 N N . SER A 1 184 ? 14.371 -7.317 1.380 1.00 81.94 184 SER A N 1
ATOM 1487 C CA . SER A 1 184 ? 13.173 -8.005 0.874 1.00 81.94 184 SER A CA 1
ATOM 1488 C C . SER A 1 184 ? 12.767 -7.586 -0.538 1.00 81.94 184 SER A C 1
ATOM 1490 O O . SER A 1 184 ? 12.008 -8.285 -1.188 1.00 81.94 184 SER A O 1
ATOM 1492 N N . ILE A 1 185 ? 13.259 -6.446 -1.029 1.00 83.75 185 ILE A N 1
ATOM 1493 C CA . ILE A 1 185 ? 13.037 -5.983 -2.406 1.00 83.75 185 ILE A CA 1
ATOM 1494 C C . ILE A 1 185 ? 14.327 -5.991 -3.236 1.00 83.75 185 ILE A C 1
ATOM 1496 O O . ILE A 1 185 ? 14.396 -5.341 -4.282 1.00 83.75 185 ILE A O 1
ATOM 1500 N N . ASN A 1 186 ? 15.367 -6.670 -2.739 1.00 80.19 186 ASN A N 1
ATOM 1501 C CA . ASN A 1 186 ? 16.681 -6.825 -3.359 1.00 80.19 186 ASN A CA 1
ATOM 1502 C C . ASN A 1 186 ? 17.280 -5.500 -3.883 1.00 80.19 186 ASN A C 1
ATOM 1504 O O . ASN A 1 186 ? 17.761 -5.407 -5.013 1.00 80.19 186 ASN A O 1
ATOM 1508 N N . THR A 1 187 ? 17.203 -4.431 -3.081 1.00 82.62 187 THR A N 1
ATOM 1509 C CA . THR A 1 187 ? 17.636 -3.084 -3.486 1.00 82.62 187 THR A CA 1
ATOM 1510 C C . THR A 1 187 ? 18.709 -2.524 -2.550 1.00 82.62 187 THR A C 1
ATOM 1512 O O . THR A 1 187 ? 18.685 -2.719 -1.337 1.00 82.62 187 THR A O 1
ATOM 1515 N N . ASN A 1 188 ? 19.650 -1.751 -3.107 1.00 86.56 188 ASN A N 1
ATOM 1516 C CA . ASN A 1 188 ? 20.657 -1.034 -2.325 1.00 86.56 188 ASN A CA 1
ATOM 1517 C C . ASN A 1 188 ? 20.002 -0.045 -1.338 1.00 86.56 188 ASN A C 1
ATOM 1519 O O . ASN A 1 188 ? 19.358 0.925 -1.747 1.00 86.56 188 ASN A O 1
ATOM 1523 N N . SER A 1 189 ? 20.220 -0.255 -0.039 1.00 86.50 189 SER A N 1
ATOM 1524 C CA . SER A 1 189 ? 19.594 0.522 1.038 1.00 86.50 189 SER A CA 1
ATOM 1525 C C . SER A 1 189 ? 19.940 2.017 1.003 1.00 86.50 189 SER A C 1
ATOM 1527 O O . SER A 1 189 ? 19.079 2.856 1.267 1.00 86.50 189 SER A O 1
ATOM 1529 N N . THR A 1 190 ? 21.162 2.392 0.619 1.00 87.94 190 THR A N 1
ATOM 1530 C CA . THR A 1 190 ? 21.572 3.803 0.507 1.00 87.94 190 THR A CA 1
ATOM 1531 C C . THR A 1 190 ? 20.820 4.516 -0.616 1.00 87.94 190 THR A C 1
ATOM 1533 O O . THR A 1 190 ? 20.317 5.627 -0.424 1.00 87.94 190 THR A O 1
ATOM 1536 N N . MET A 1 191 ? 20.708 3.873 -1.781 1.00 88.25 191 MET A N 1
ATOM 1537 C CA . MET A 1 191 ? 19.970 4.411 -2.928 1.00 88.25 191 MET A CA 1
ATOM 1538 C C . MET A 1 191 ? 18.471 4.470 -2.633 1.00 88.25 191 MET A C 1
ATOM 1540 O O . MET A 1 191 ? 17.857 5.521 -2.817 1.00 88.25 191 MET A O 1
ATOM 1544 N N . LEU A 1 192 ? 17.909 3.396 -2.074 1.00 93.44 192 LEU A N 1
ATOM 1545 C CA . LEU A 1 192 ? 16.501 3.331 -1.696 1.00 93.44 192 LEU A CA 1
ATOM 1546 C C . LEU A 1 192 ? 16.134 4.408 -0.670 1.00 93.44 192 LEU A C 1
ATOM 1548 O O . LEU A 1 192 ? 15.120 5.081 -0.819 1.00 93.44 192 LEU A O 1
ATOM 1552 N N . LYS A 1 193 ? 16.992 4.653 0.327 1.00 94.25 193 LYS A N 1
ATOM 1553 C CA . LYS A 1 193 ? 16.794 5.717 1.320 1.00 94.25 193 LYS A CA 1
ATOM 1554 C C . LYS A 1 193 ? 16.695 7.094 0.664 1.00 94.25 193 LYS A C 1
ATOM 1556 O O . LYS A 1 193 ? 15.854 7.901 1.057 1.00 94.25 193 LYS A O 1
ATOM 1561 N N . LYS A 1 194 ? 17.553 7.385 -0.320 1.00 93.25 194 LYS A N 1
ATOM 1562 C CA . LYS A 1 194 ? 17.494 8.639 -1.090 1.00 93.25 194 LYS A CA 1
ATOM 1563 C C . LYS A 1 194 ? 16.208 8.720 -1.912 1.00 93.25 194 LYS A C 1
ATOM 1565 O O . LYS A 1 194 ? 15.574 9.771 -1.932 1.00 93.25 194 LYS A O 1
ATOM 1570 N N . ASP A 1 195 ? 15.827 7.630 -2.565 1.00 93.38 195 ASP A N 1
ATOM 1571 C CA . ASP A 1 195 ? 14.667 7.609 -3.451 1.00 93.38 195 ASP A CA 1
ATOM 1572 C C . ASP A 1 195 ? 13.338 7.688 -2.670 1.00 93.38 195 ASP A C 1
ATOM 1574 O O . ASP A 1 195 ? 12.468 8.457 -3.065 1.00 93.38 195 ASP A O 1
ATOM 1578 N N . ILE A 1 196 ? 13.213 7.044 -1.500 1.00 95.44 196 ILE A N 1
ATOM 1579 C CA . ILE A 1 196 ? 12.053 7.193 -0.594 1.00 95.44 196 ILE A CA 1
ATOM 1580 C C . ILE A 1 196 ? 11.925 8.636 -0.082 1.00 95.44 196 ILE A C 1
ATOM 1582 O O . ILE A 1 196 ? 10.824 9.180 -0.030 1.00 95.44 196 ILE A O 1
ATOM 1586 N N . LYS A 1 197 ? 13.040 9.305 0.248 1.00 94.31 197 LYS A N 1
ATOM 1587 C CA . LYS A 1 197 ? 13.006 10.732 0.626 1.00 94.31 197 LYS A CA 1
ATOM 1588 C C . LYS A 1 197 ? 12.478 11.626 -0.494 1.00 94.31 197 LYS A C 1
ATOM 1590 O O . LYS A 1 197 ? 11.816 12.617 -0.207 1.00 94.31 197 LYS A O 1
ATOM 1595 N N . ASN A 1 198 ? 12.792 11.309 -1.749 1.00 92.75 198 ASN A N 1
ATOM 1596 C CA . ASN A 1 198 ? 12.239 12.033 -2.894 1.00 92.75 198 ASN A CA 1
ATOM 1597 C C . ASN A 1 198 ? 10.757 11.693 -3.094 1.00 92.75 198 ASN A C 1
ATOM 1599 O O . ASN A 1 198 ? 9.974 12.573 -3.441 1.00 92.75 198 ASN A O 1
ATOM 1603 N N . ALA A 1 199 ? 10.371 10.444 -2.826 1.00 92.50 199 ALA A N 1
ATOM 1604 C CA . ALA A 1 199 ? 8.994 9.995 -2.949 1.00 92.50 199 ALA A CA 1
ATOM 1605 C C . ALA A 1 199 ? 8.048 10.723 -1.986 1.00 92.50 199 ALA A C 1
ATOM 1607 O O . ALA A 1 199 ? 6.962 11.121 -2.387 1.00 92.50 199 ALA A O 1
ATOM 1608 N N . ALA A 1 200 ? 8.501 10.996 -0.760 1.00 93.62 200 ALA A N 1
ATOM 1609 C CA . ALA A 1 200 ? 7.746 11.795 0.207 1.00 93.62 200 ALA A CA 1
ATOM 1610 C C . ALA A 1 200 ? 7.531 13.259 -0.229 1.00 93.62 200 ALA A C 1
ATOM 1612 O O . ALA A 1 200 ? 6.663 13.933 0.305 1.00 93.62 200 ALA A O 1
ATOM 1613 N N . LYS A 1 201 ? 8.295 13.757 -1.212 1.00 93.56 201 LYS A N 1
ATOM 1614 C CA . LYS A 1 201 ? 8.141 15.099 -1.806 1.00 93.56 201 LYS A CA 1
ATOM 1615 C C . LYS A 1 201 ? 7.371 15.083 -3.130 1.00 93.56 201 LYS A C 1
ATOM 1617 O O . LYS A 1 201 ? 7.456 16.037 -3.896 1.00 93.56 201 LYS A O 1
ATOM 1622 N N . THR A 1 202 ? 6.741 13.961 -3.462 1.00 94.00 202 THR A N 1
ATOM 1623 C CA . THR A 1 202 ? 6.069 13.760 -4.745 1.00 94.00 202 THR A CA 1
ATOM 1624 C C . THR A 1 202 ? 4.565 13.821 -4.543 1.00 94.00 202 THR A C 1
ATOM 1626 O O . THR A 1 202 ? 4.015 12.973 -3.839 1.00 94.00 202 THR A O 1
ATOM 1629 N N . VAL A 1 203 ? 3.929 14.801 -5.183 1.00 95.62 203 VAL A N 1
ATOM 1630 C CA . VAL A 1 203 ? 2.479 15.020 -5.136 1.00 95.62 203 VAL A CA 1
ATOM 1631 C C . VAL A 1 203 ? 1.845 14.413 -6.382 1.00 95.62 203 VAL A C 1
ATOM 1633 O O . VAL A 1 203 ? 2.297 14.660 -7.509 1.00 95.62 203 VAL A O 1
ATOM 1636 N N . LEU A 1 204 ? 0.798 13.620 -6.174 1.00 95.44 204 LEU A N 1
ATOM 1637 C CA . LEU A 1 204 ? 0.086 12.886 -7.210 1.00 95.44 204 LEU A CA 1
ATOM 1638 C C . LEU A 1 204 ? -1.381 13.308 -7.249 1.00 95.44 204 LEU A C 1
ATOM 1640 O O . LEU A 1 204 ? -2.023 13.432 -6.213 1.00 95.44 204 LEU A O 1
ATOM 1644 N N . GLU A 1 205 ? -1.903 13.492 -8.455 1.00 96.06 205 GLU A N 1
ATOM 1645 C CA . GLU A 1 205 ? -3.334 13.618 -8.733 1.00 96.06 205 GLU A CA 1
ATOM 1646 C C . GLU A 1 205 ? -3.856 12.238 -9.129 1.00 96.06 205 GLU A C 1
ATOM 1648 O O . GLU A 1 205 ? -3.523 11.731 -10.202 1.00 96.06 205 GLU A O 1
ATOM 1653 N N . PHE A 1 206 ? -4.593 11.598 -8.226 1.00 95.38 206 PHE A N 1
ATOM 1654 C CA . PHE A 1 206 ? -5.160 10.261 -8.392 1.00 95.38 206 PHE A CA 1
ATOM 1655 C C . PHE A 1 206 ? -6.465 10.290 -9.187 1.00 95.38 206 PHE A C 1
ATOM 1657 O O . PHE A 1 206 ? -6.997 11.349 -9.507 1.00 95.38 206 PHE A O 1
ATOM 1664 N N . ASN A 1 207 ? -6.969 9.101 -9.517 1.00 94.12 207 ASN A N 1
ATOM 1665 C CA . ASN A 1 207 ? -8.120 8.887 -10.388 1.00 94.12 207 ASN A CA 1
ATOM 1666 C C . ASN A 1 207 ? -7.960 9.553 -11.765 1.00 94.12 207 ASN A C 1
ATOM 1668 O O . ASN A 1 207 ? -8.926 9.976 -12.393 1.00 94.12 207 ASN A O 1
ATOM 1672 N N . TYR A 1 208 ? -6.718 9.655 -12.245 1.00 94.25 208 TYR A N 1
ATOM 1673 C CA . TYR A 1 208 ? -6.414 10.404 -13.463 1.00 94.25 208 TYR A CA 1
ATOM 1674 C C . TYR A 1 208 ? -7.030 9.761 -14.716 1.00 94.25 208 TYR A C 1
ATOM 1676 O O . TYR A 1 208 ? -7.514 10.454 -15.608 1.00 94.25 208 TYR A O 1
ATOM 1684 N N . ILE A 1 209 ? -7.044 8.427 -14.781 1.00 92.19 209 ILE A N 1
ATOM 1685 C CA . ILE A 1 209 ? -7.708 7.664 -15.842 1.00 92.19 209 ILE A CA 1
ATOM 1686 C C . ILE A 1 209 ? -9.032 7.150 -15.263 1.00 92.19 209 ILE A C 1
ATOM 1688 O O . ILE A 1 209 ? -9.166 5.995 -14.858 1.00 92.19 209 ILE A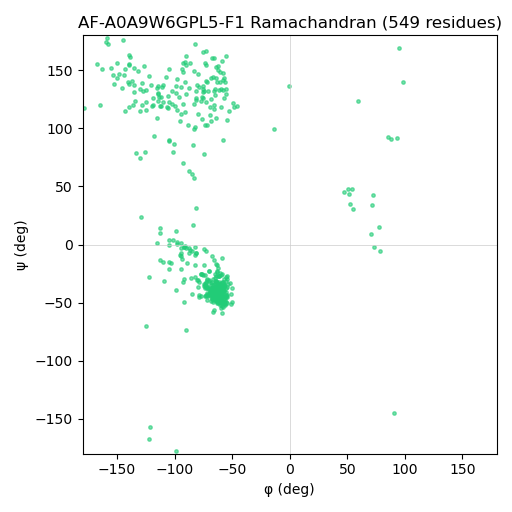 O 1
ATOM 1692 N N . ASN A 1 210 ? -10.035 8.027 -15.212 1.00 90.50 210 ASN A N 1
ATOM 1693 C CA . ASN A 1 210 ? -11.332 7.731 -14.601 1.00 90.50 210 ASN A CA 1
ATOM 1694 C C . ASN A 1 210 ? -12.286 6.976 -15.553 1.00 90.50 210 ASN A C 1
ATOM 1696 O O . ASN A 1 210 ? -13.390 7.424 -15.852 1.00 90.50 210 ASN A O 1
ATOM 1700 N N . LYS A 1 211 ? -11.888 5.804 -16.070 1.00 88.75 211 LYS A N 1
ATOM 1701 C CA . LYS A 1 211 ? -12.738 5.012 -17.000 1.00 88.75 211 LYS A CA 1
ATOM 1702 C C . LYS A 1 211 ? -13.899 4.290 -16.305 1.00 88.75 211 LYS A C 1
ATOM 1704 O O . LYS A 1 211 ? -14.684 3.620 -16.982 1.00 88.75 211 LYS A O 1
ATOM 1709 N N . LYS A 1 212 ? -13.962 4.378 -14.974 1.00 86.69 212 LYS A N 1
ATOM 1710 C CA . LYS A 1 212 ? -15.005 3.809 -14.111 1.00 86.69 212 LYS A CA 1
ATOM 1711 C C . LYS A 1 212 ? -15.985 4.866 -13.586 1.00 86.69 212 LYS A C 1
ATOM 1713 O O . LYS A 1 212 ? -16.913 4.485 -12.887 1.00 86.69 212 LYS A O 1
ATOM 1718 N N . ASN A 1 213 ? -15.805 6.143 -13.947 1.00 89.06 213 ASN A N 1
ATOM 1719 C CA . ASN A 1 213 ? -16.633 7.272 -13.507 1.00 89.06 213 ASN A CA 1
ATOM 1720 C C . ASN A 1 213 ? -16.794 7.334 -11.978 1.00 89.06 213 ASN A C 1
ATOM 1722 O O . ASN A 1 213 ? -17.891 7.525 -11.463 1.00 89.06 213 ASN A O 1
ATOM 1726 N N . LEU A 1 214 ? -15.693 7.119 -11.258 1.00 89.19 214 LEU A N 1
ATOM 1727 C CA . LEU A 1 214 ? -15.640 7.248 -9.808 1.00 89.19 214 LEU A CA 1
ATOM 1728 C C . LEU A 1 214 ? -15.726 8.728 -9.437 1.00 89.19 214 LEU A C 1
ATOM 1730 O O . LEU A 1 214 ? -14.970 9.533 -9.988 1.00 89.19 214 LEU A O 1
ATOM 1734 N N . ASP A 1 215 ? -16.595 9.053 -8.487 1.00 88.44 215 ASP A N 1
ATOM 1735 C CA . ASP A 1 215 ? -16.750 10.393 -7.914 1.00 88.44 215 ASP A CA 1
ATOM 1736 C C . ASP A 1 215 ? -15.743 10.603 -6.774 1.00 88.44 215 ASP A C 1
ATOM 1738 O O . ASP A 1 215 ? -16.081 10.685 -5.596 1.00 88.44 215 ASP A O 1
ATOM 1742 N N . VAL A 1 216 ? -14.458 10.517 -7.122 1.00 87.50 216 VAL A N 1
ATOM 1743 C CA . VAL A 1 216 ? -13.347 10.615 -6.173 1.00 87.50 216 VAL A CA 1
ATOM 1744 C C . VAL A 1 216 ? -12.235 11.430 -6.811 1.00 87.50 216 VAL A C 1
ATOM 1746 O O . VAL A 1 216 ? -11.646 11.011 -7.809 1.00 87.50 216 VAL A O 1
ATOM 1749 N N . GLU A 1 217 ? -11.904 12.559 -6.198 1.00 88.88 217 GLU A N 1
ATOM 1750 C CA . GLU A 1 217 ? -10.787 13.412 -6.594 1.00 88.88 217 GLU A CA 1
ATOM 1751 C C . GLU A 1 217 ? -9.811 13.521 -5.426 1.00 88.88 217 GLU A C 1
ATOM 1753 O O . GLU A 1 217 ? -10.169 13.966 -4.338 1.00 88.88 217 GLU A O 1
ATOM 1758 N N . VAL A 1 218 ? -8.569 13.074 -5.631 1.00 92.75 218 VAL A N 1
ATOM 1759 C CA . VAL A 1 218 ? -7.547 13.089 -4.579 1.00 92.75 218 VAL A CA 1
ATOM 1760 C C . VAL A 1 218 ? -6.247 13.628 -5.144 1.00 92.75 218 VAL A C 1
ATOM 1762 O O . VAL A 1 218 ? -5.684 13.069 -6.085 1.00 92.75 218 VAL A O 1
ATOM 1765 N N . VAL A 1 219 ? -5.736 14.688 -4.525 1.00 95.44 219 VAL A N 1
ATOM 1766 C CA . VAL A 1 219 ? -4.381 15.191 -4.753 1.00 95.44 219 VAL A CA 1
ATOM 1767 C C . VAL A 1 219 ? -3.608 15.022 -3.455 1.00 95.44 219 VAL A C 1
ATOM 1769 O O . VAL A 1 219 ? -3.899 15.690 -2.470 1.00 95.44 219 VAL A O 1
ATOM 1772 N N . SER A 1 220 ? -2.662 14.087 -3.424 1.00 95.06 220 SER A N 1
ATOM 1773 C CA . SER A 1 220 ? -1.925 13.760 -2.200 1.00 95.06 220 SER A CA 1
ATOM 1774 C C . SER A 1 220 ? -0.598 13.060 -2.505 1.00 95.06 220 SER A C 1
ATOM 1776 O O . SER A 1 220 ? -0.281 12.721 -3.649 1.00 95.06 220 SER A O 1
ATOM 1778 N N . ASN A 1 221 ? 0.194 12.831 -1.466 1.00 93.75 221 ASN A N 1
ATOM 1779 C CA . ASN A 1 221 ? 1.397 12.008 -1.513 1.00 93.75 221 ASN A CA 1
ATOM 1780 C C . ASN A 1 221 ? 1.015 10.570 -1.124 1.00 93.75 221 ASN A C 1
ATOM 1782 O O . ASN A 1 221 ? 0.070 10.350 -0.380 1.00 93.75 221 ASN A O 1
ATOM 1786 N N . LEU A 1 222 ? 1.779 9.557 -1.536 1.00 94.50 222 LEU A N 1
ATOM 1787 C CA . LEU A 1 222 ? 1.602 8.213 -0.948 1.00 94.50 222 LEU A CA 1
ATOM 1788 C C . LEU A 1 222 ? 2.239 8.107 0.445 1.00 94.50 222 LEU A C 1
ATOM 1790 O O . LEU A 1 222 ? 1.824 7.295 1.266 1.00 94.50 222 LEU A O 1
ATOM 1794 N N . LEU A 1 223 ? 3.245 8.945 0.712 1.00 95.06 223 LEU A N 1
ATOM 1795 C CA . LEU A 1 223 ? 3.922 9.083 1.999 1.00 95.06 223 LEU A CA 1
ATOM 1796 C C . LEU A 1 223 ? 3.969 10.569 2.366 1.00 95.06 223 LEU A C 1
ATOM 1798 O O . LEU A 1 223 ? 4.643 11.340 1.685 1.00 95.06 223 LEU A O 1
ATOM 1802 N N . ALA A 1 224 ? 3.276 10.957 3.438 1.00 93.19 224 ALA A N 1
ATOM 1803 C CA . ALA A 1 224 ? 3.209 12.340 3.916 1.00 93.19 224 ALA A CA 1
ATOM 1804 C C . ALA A 1 224 ? 4.568 12.812 4.448 1.00 93.19 224 ALA A C 1
ATOM 1806 O O . ALA A 1 224 ? 5.011 13.933 4.218 1.00 93.19 224 ALA A O 1
ATOM 1807 N N . SER A 1 225 ? 5.239 11.929 5.187 1.00 94.31 225 SER A N 1
ATOM 1808 C CA . SER A 1 225 ? 6.491 12.233 5.864 1.00 94.31 225 SER A CA 1
ATOM 1809 C C . SER A 1 225 ? 7.311 10.968 6.053 1.00 94.31 225 SER A C 1
ATOM 1811 O O . SER A 1 225 ? 6.766 9.882 6.251 1.00 94.31 225 SER A O 1
ATOM 1813 N N . VAL A 1 226 ? 8.636 11.112 5.980 1.00 96.69 226 VAL A N 1
ATOM 1814 C CA . VAL A 1 226 ? 9.591 10.026 6.210 1.00 96.69 226 VAL A CA 1
ATOM 1815 C C . VAL A 1 226 ? 10.795 10.520 7.006 1.00 96.69 226 VAL A C 1
ATOM 1817 O O . VAL A 1 226 ? 11.376 11.571 6.729 1.00 96.69 226 VAL A O 1
ATOM 1820 N N . ARG A 1 227 ? 11.237 9.715 7.968 1.00 95.31 227 ARG A N 1
ATOM 1821 C CA . ARG A 1 227 ? 12.436 9.938 8.775 1.00 95.31 227 ARG A CA 1
ATOM 1822 C C . ARG A 1 227 ? 13.187 8.625 8.918 1.00 95.31 227 ARG A C 1
ATOM 1824 O O . ARG A 1 227 ? 12.595 7.576 9.115 1.00 95.31 227 ARG A O 1
ATOM 1831 N N . PHE A 1 228 ? 14.510 8.690 8.851 1.00 94.69 228 PHE A N 1
ATOM 1832 C CA . PHE A 1 228 ? 15.362 7.520 9.035 1.00 94.69 228 PHE A CA 1
ATOM 1833 C C . PHE A 1 228 ? 16.186 7.688 10.301 1.00 94.69 228 PHE A C 1
ATOM 1835 O O . PHE A 1 228 ? 16.937 8.660 10.399 1.00 94.69 228 PHE A O 1
ATOM 1842 N N . THR A 1 229 ? 16.093 6.741 11.227 1.00 90.81 229 THR A N 1
ATOM 1843 C CA . THR A 1 229 ? 16.922 6.708 12.438 1.00 90.81 229 THR A CA 1
ATOM 1844 C C . THR A 1 229 ? 17.837 5.491 12.390 1.00 90.81 229 THR A C 1
ATOM 1846 O O . THR A 1 229 ? 17.438 4.414 11.959 1.00 90.81 229 THR A O 1
ATOM 1849 N N . HIS A 1 230 ? 19.104 5.672 12.757 1.00 88.12 230 HIS A N 1
ATOM 1850 C CA . HIS A 1 230 ? 20.075 4.583 12.763 1.00 88.12 230 HIS A CA 1
ATOM 1851 C C . HIS A 1 230 ? 20.292 4.104 14.193 1.00 88.12 230 HIS A C 1
ATOM 1853 O O . HIS A 1 230 ? 20.704 4.882 15.054 1.00 88.12 230 HIS A O 1
ATOM 1859 N N . ASP A 1 231 ? 20.024 2.827 14.431 1.00 82.62 231 ASP A N 1
ATOM 1860 C CA . ASP A 1 231 ? 20.344 2.165 15.682 1.00 82.62 231 ASP A CA 1
ATOM 1861 C C . ASP A 1 231 ? 21.768 1.607 15.605 1.00 82.62 231 ASP A C 1
ATOM 1863 O O . ASP A 1 231 ? 22.028 0.569 14.990 1.00 82.62 231 ASP A O 1
ATOM 1867 N N . LYS A 1 232 ? 22.698 2.321 16.250 1.00 78.69 232 LYS A N 1
ATOM 1868 C CA . LYS A 1 232 ? 24.116 1.948 16.304 1.00 78.69 232 LYS A CA 1
ATOM 1869 C C . LYS A 1 232 ? 24.355 0.624 17.038 1.00 78.69 232 LYS A C 1
ATOM 1871 O O . LYS A 1 232 ? 25.350 -0.030 16.745 1.00 78.69 232 LYS A O 1
ATOM 1876 N N . LYS A 1 233 ? 23.486 0.231 17.982 1.00 75.62 233 LYS A N 1
ATOM 1877 C CA . LYS A 1 233 ? 23.673 -0.991 18.784 1.00 75.62 233 LYS A CA 1
ATOM 1878 C C . LYS A 1 233 ? 23.400 -2.239 17.949 1.00 75.62 233 LYS A C 1
ATOM 1880 O O . LYS A 1 233 ? 24.195 -3.170 17.967 1.00 75.62 233 LYS A O 1
ATOM 1885 N N . ASN A 1 234 ? 22.318 -2.217 17.174 1.00 71.50 234 ASN A N 1
ATOM 1886 C CA . ASN A 1 234 ? 21.885 -3.353 16.353 1.00 71.50 234 ASN A CA 1
ATOM 1887 C C . ASN A 1 234 ? 22.329 -3.254 14.881 1.00 71.50 234 ASN A C 1
ATOM 1889 O O . ASN A 1 234 ? 22.012 -4.131 14.076 1.00 71.50 234 ASN A O 1
ATOM 1893 N N . ASN A 1 235 ? 23.071 -2.197 14.524 1.00 77.25 235 ASN A N 1
ATOM 1894 C CA . ASN A 1 235 ? 23.491 -1.874 13.157 1.00 77.25 235 ASN A CA 1
ATOM 1895 C C . ASN A 1 235 ? 22.314 -1.894 12.164 1.00 77.25 235 ASN A C 1
ATOM 1897 O O . ASN A 1 235 ? 22.374 -2.508 11.096 1.00 77.25 235 ASN A O 1
ATOM 1901 N N . MET A 1 236 ? 21.221 -1.236 12.544 1.00 80.44 236 MET A N 1
ATOM 1902 C CA . MET A 1 236 ? 19.959 -1.270 11.812 1.00 80.44 236 MET A CA 1
ATOM 1903 C C . MET A 1 236 ? 19.470 0.137 11.507 1.00 80.44 236 MET A C 1
ATOM 1905 O O . MET A 1 236 ? 19.814 1.101 12.192 1.00 80.44 236 MET A O 1
ATOM 1909 N N . THR A 1 237 ? 18.689 0.280 10.443 1.00 89.44 237 THR A N 1
ATOM 1910 C CA . THR A 1 237 ? 18.047 1.552 10.121 1.00 89.44 237 THR A CA 1
ATOM 1911 C C . THR A 1 237 ? 16.549 1.377 10.248 1.00 89.44 237 THR A C 1
ATOM 1913 O O . THR A 1 237 ? 15.982 0.465 9.663 1.00 89.44 237 THR A O 1
ATOM 1916 N N . TRP A 1 238 ? 15.911 2.271 10.985 1.00 91.75 238 TRP A N 1
ATOM 1917 C CA . TRP A 1 238 ? 14.465 2.363 11.066 1.00 91.75 238 TRP A CA 1
ATOM 1918 C C . TRP A 1 238 ? 13.968 3.397 10.064 1.00 91.75 238 TRP A C 1
ATOM 1920 O O . TRP A 1 238 ? 14.533 4.492 9.959 1.00 91.75 238 TRP A O 1
ATOM 1930 N N . LEU A 1 239 ? 12.906 3.055 9.344 1.00 95.38 239 LEU A N 1
ATOM 1931 C CA . LEU A 1 239 ? 12.093 3.991 8.582 1.00 95.38 239 LEU A CA 1
ATOM 1932 C C . LEU A 1 239 ? 10.873 4.338 9.430 1.00 95.38 239 LEU A C 1
ATOM 1934 O O . LEU A 1 239 ? 10.049 3.480 9.724 1.00 95.38 239 LEU A O 1
ATOM 1938 N N . VAL A 1 240 ? 10.771 5.604 9.807 1.00 95.69 240 VAL A N 1
ATOM 1939 C CA . VAL A 1 240 ? 9.566 6.194 10.377 1.00 95.69 240 VAL A CA 1
ATOM 1940 C C . VAL A 1 240 ? 8.822 6.882 9.241 1.00 95.69 240 VAL A C 1
ATOM 1942 O O . VAL A 1 240 ? 9.426 7.688 8.535 1.00 95.69 240 VAL A O 1
ATOM 1945 N N . TYR A 1 241 ? 7.549 6.573 9.042 1.00 96.06 241 TYR A N 1
ATOM 1946 C CA . TYR A 1 241 ? 6.753 7.102 7.941 1.00 96.06 241 TYR A CA 1
ATOM 1947 C C . TYR A 1 241 ? 5.333 7.445 8.386 1.00 96.06 241 TYR A C 1
ATOM 1949 O O . TYR A 1 241 ? 4.874 6.998 9.434 1.00 96.06 241 TYR A O 1
ATOM 1957 N N . GLN A 1 242 ? 4.648 8.237 7.572 1.00 96.44 242 GLN A N 1
ATOM 1958 C CA . GLN A 1 242 ? 3.237 8.564 7.731 1.00 96.44 242 GLN A CA 1
ATOM 1959 C C . GLN A 1 242 ? 2.549 8.457 6.369 1.00 96.44 242 GLN A C 1
ATOM 1961 O O . GLN A 1 242 ? 3.107 8.902 5.363 1.00 96.44 242 GLN A O 1
ATOM 1966 N N . ILE A 1 243 ? 1.359 7.863 6.337 1.00 97.00 243 ILE A N 1
ATOM 1967 C CA . ILE A 1 243 ? 0.500 7.796 5.149 1.00 97.00 243 ILE A CA 1
ATOM 1968 C C . ILE A 1 243 ? -0.610 8.844 5.335 1.00 97.00 243 ILE A C 1
ATOM 1970 O O . ILE A 1 243 ? -1.186 8.884 6.424 1.00 97.00 243 ILE A O 1
ATOM 1974 N N . PRO A 1 244 ? -0.904 9.697 4.336 1.00 95.75 244 PRO A N 1
ATOM 1975 C CA . PRO A 1 244 ? -1.970 10.690 4.460 1.00 95.75 244 PRO A CA 1
ATOM 1976 C C . PRO A 1 244 ? -3.352 10.067 4.664 1.00 95.75 244 PRO A C 1
ATOM 1978 O O . PRO A 1 244 ? -3.620 8.954 4.199 1.00 95.75 244 PRO A O 1
ATOM 1981 N N . ARG A 1 245 ? -4.245 10.821 5.313 1.00 94.00 245 ARG A N 1
ATOM 1982 C CA . ARG A 1 245 ? -5.624 10.403 5.593 1.00 94.00 245 ARG A CA 1
ATOM 1983 C C . ARG A 1 245 ? -6.363 9.988 4.321 1.00 94.00 245 ARG A C 1
ATOM 1985 O O . ARG A 1 245 ? -6.994 8.935 4.309 1.00 94.00 245 ARG A O 1
ATOM 1992 N N . GLU A 1 246 ? -6.202 10.756 3.247 1.00 93.00 246 GLU A N 1
ATOM 1993 C CA . GLU A 1 246 ? -6.885 10.558 1.962 1.00 93.00 246 GLU A CA 1
ATOM 1994 C C . GLU A 1 246 ? -6.526 9.203 1.334 1.00 93.00 246 GLU A C 1
ATOM 1996 O O . GLU A 1 246 ? -7.347 8.560 0.683 1.00 93.00 246 GLU A O 1
ATOM 2001 N N . ILE A 1 247 ? -5.297 8.726 1.562 1.00 96.06 247 ILE A N 1
ATOM 2002 C CA . ILE A 1 247 ? -4.857 7.406 1.103 1.00 96.06 247 ILE A CA 1
ATOM 2003 C C . ILE A 1 247 ? -5.432 6.309 2.004 1.00 96.06 247 ILE A C 1
ATOM 2005 O O . ILE A 1 247 ? -5.932 5.307 1.497 1.00 96.06 247 ILE A O 1
ATOM 2009 N N . LEU A 1 248 ? -5.399 6.485 3.331 1.00 95.12 248 LEU A N 1
ATOM 2010 C CA . LEU A 1 248 ? -5.920 5.498 4.290 1.00 95.12 248 LEU A CA 1
ATOM 2011 C C . LEU A 1 248 ? -7.428 5.252 4.115 1.00 95.12 248 LEU A C 1
ATOM 2013 O O . LEU A 1 248 ? -7.875 4.102 4.172 1.00 95.12 248 LEU A O 1
ATOM 2017 N N . GLU A 1 249 ? -8.201 6.306 3.838 1.00 92.25 249 GLU A N 1
ATOM 2018 C CA . GLU A 1 249 ? -9.647 6.234 3.582 1.00 92.25 249 GLU A CA 1
ATOM 2019 C C . GLU A 1 249 ? -10.000 5.333 2.394 1.00 92.25 249 GLU A C 1
ATOM 2021 O O . GLU A 1 249 ? -11.032 4.650 2.426 1.00 92.25 249 GLU A O 1
ATOM 2026 N N . LEU A 1 250 ? -9.111 5.290 1.399 1.00 93.12 250 LEU A N 1
ATOM 2027 C CA . LEU A 1 250 ? -9.202 4.464 0.198 1.00 93.12 250 LEU A CA 1
ATOM 2028 C C . LEU A 1 250 ? -8.548 3.077 0.365 1.00 93.12 250 LEU A C 1
ATOM 2030 O O . LEU A 1 250 ? -8.622 2.251 -0.541 1.00 93.12 250 LEU A O 1
ATOM 2034 N N . LEU A 1 251 ? -7.921 2.769 1.505 1.00 92.06 251 LEU A N 1
ATOM 2035 C CA . LEU A 1 251 ? -7.335 1.446 1.764 1.00 92.06 251 LEU A CA 1
ATOM 2036 C C . LEU A 1 251 ? -8.227 0.532 2.603 1.00 92.06 251 LEU A C 1
ATOM 2038 O O . LEU A 1 251 ? -8.245 -0.672 2.358 1.00 92.06 251 LEU A O 1
ATOM 2042 N N . LEU A 1 252 ? -8.925 1.047 3.617 1.00 89.00 252 LEU A N 1
ATOM 2043 C CA . LEU A 1 252 ? -9.582 0.192 4.616 1.00 89.00 252 LEU A CA 1
ATOM 2044 C C . LEU A 1 252 ? -10.742 -0.631 4.023 1.00 89.00 252 LEU A C 1
ATOM 2046 O O . LEU A 1 252 ? -10.719 -1.866 4.064 1.00 89.00 252 LEU A O 1
ATOM 2050 N N . ILE A 1 253 ? -11.731 0.054 3.444 1.00 83.94 253 ILE A N 1
ATOM 2051 C CA . ILE A 1 253 ? -12.935 -0.537 2.834 1.00 83.94 253 ILE A CA 1
ATOM 2052 C C . ILE A 1 253 ? -13.134 0.130 1.467 1.00 83.94 253 ILE A C 1
ATOM 2054 O O . ILE A 1 253 ? -13.903 1.086 1.354 1.00 83.94 253 ILE A O 1
ATOM 2058 N N . PRO A 1 254 ? -12.367 -0.283 0.445 1.00 85.25 254 PRO A N 1
ATOM 2059 C CA . PRO A 1 254 ? -12.471 0.310 -0.876 1.00 85.25 254 PRO A CA 1
ATOM 2060 C C . PRO A 1 254 ? -13.724 -0.196 -1.595 1.00 85.25 254 PRO A C 1
ATOM 2062 O O . PRO A 1 254 ? -13.914 -1.402 -1.750 1.00 85.25 254 PRO A O 1
ATOM 2065 N N . GLU A 1 255 ? -14.542 0.734 -2.080 1.00 82.44 255 GLU A N 1
ATOM 2066 C CA . GLU A 1 255 ? -15.794 0.434 -2.780 1.00 82.44 255 GLU A CA 1
ATOM 2067 C C . GLU A 1 255 ? -15.572 -0.349 -4.076 1.00 82.44 255 GLU A C 1
ATOM 2069 O O . GLU A 1 255 ? -16.204 -1.374 -4.341 1.00 82.44 255 GLU A O 1
ATOM 2074 N N . VAL A 1 256 ? -14.621 0.136 -4.874 1.00 87.88 256 VAL A N 1
ATOM 2075 C CA . VAL A 1 256 ? -14.154 -0.495 -6.104 1.00 87.88 256 VAL A CA 1
ATOM 2076 C C . VAL A 1 256 ? -12.651 -0.652 -5.975 1.00 87.88 256 VAL A C 1
ATOM 2078 O O . VAL A 1 256 ? -11.942 0.328 -5.744 1.00 87.88 256 VAL A O 1
ATOM 2081 N N . TYR A 1 257 ? -12.151 -1.880 -6.089 1.00 91.62 257 TYR A N 1
ATOM 2082 C CA . TYR A 1 257 ? -10.750 -2.169 -5.805 1.00 91.62 257 TYR A CA 1
ATOM 2083 C C . TYR A 1 257 ? -10.105 -3.132 -6.794 1.00 91.62 257 TYR A C 1
ATOM 2085 O O . TYR A 1 257 ? -10.765 -3.909 -7.488 1.00 91.62 257 TYR A O 1
ATOM 2093 N N . VAL A 1 258 ? -8.776 -3.097 -6.778 1.00 92.88 258 VAL A N 1
ATOM 2094 C CA . VAL A 1 258 ? -7.874 -3.985 -7.500 1.00 92.88 258 VAL A CA 1
ATOM 2095 C C . VAL A 1 258 ? -7.122 -4.845 -6.500 1.00 92.88 258 VAL A C 1
ATOM 2097 O O . VAL A 1 258 ? -6.400 -4.296 -5.667 1.00 92.88 258 VAL A O 1
ATOM 2100 N N . PRO A 1 259 ? -7.267 -6.177 -6.561 1.00 93.38 259 PRO A N 1
ATOM 2101 C CA . PRO A 1 259 ? -6.436 -7.076 -5.779 1.00 93.38 259 PRO A CA 1
ATOM 2102 C C . PRO A 1 259 ? -5.057 -7.172 -6.436 1.00 93.38 259 PRO A C 1
ATOM 2104 O O . PRO A 1 259 ? -4.911 -7.766 -7.505 1.00 93.38 259 PRO A O 1
ATOM 2107 N N . LEU A 1 260 ? -4.056 -6.562 -5.809 1.00 94.62 260 LEU A N 1
ATOM 2108 C CA . LEU A 1 260 ? -2.663 -6.626 -6.234 1.00 94.62 260 LEU A CA 1
ATOM 2109 C C . LEU A 1 260 ? -1.926 -7.666 -5.387 1.00 94.62 260 LEU A C 1
ATOM 2111 O O . LEU A 1 260 ? -1.854 -7.544 -4.163 1.00 94.62 260 LEU A O 1
ATOM 2115 N N . GLU A 1 261 ? -1.394 -8.688 -6.046 1.00 92.19 261 GLU A N 1
ATOM 2116 C CA . GLU A 1 261 ? -0.723 -9.819 -5.404 1.00 92.19 261 GLU A CA 1
ATOM 2117 C C . GLU A 1 261 ? 0.722 -9.439 -5.047 1.00 92.19 261 GLU A C 1
ATOM 2119 O O . GLU A 1 261 ? 1.500 -9.009 -5.904 1.00 92.19 261 GLU A O 1
ATOM 2124 N N . GLY A 1 262 ? 1.095 -9.583 -3.772 1.00 89.12 262 GLY A N 1
ATOM 2125 C CA . GLY A 1 262 ? 2.416 -9.198 -3.272 1.00 89.12 262 GLY A CA 1
ATOM 2126 C C . GLY A 1 262 ? 3.556 -9.987 -3.910 1.00 89.12 262 GLY A C 1
ATOM 2127 O O . GLY A 1 262 ? 4.613 -9.417 -4.166 1.00 89.12 262 GLY A O 1
ATOM 2128 N N . VAL A 1 263 ? 3.306 -11.257 -4.232 1.00 87.81 263 VAL A N 1
ATOM 2129 C CA . VAL A 1 263 ? 4.221 -12.134 -4.976 1.00 87.81 263 VAL A CA 1
ATOM 2130 C C . VAL A 1 263 ? 4.534 -11.559 -6.356 1.00 87.81 263 VAL A C 1
ATOM 2132 O O . VAL A 1 263 ? 5.694 -11.357 -6.705 1.00 87.81 263 VAL A O 1
ATOM 2135 N N . VAL A 1 264 ? 3.499 -11.193 -7.116 1.00 91.25 264 VAL A N 1
ATOM 2136 C CA . VAL A 1 264 ? 3.666 -10.583 -8.440 1.00 91.25 264 VAL A CA 1
ATOM 2137 C C . VAL A 1 264 ? 4.458 -9.283 -8.320 1.00 91.25 264 VAL A C 1
ATOM 2139 O O . VAL A 1 264 ? 5.447 -9.081 -9.021 1.00 91.25 264 VAL A O 1
ATOM 2142 N N . VAL A 1 265 ? 4.072 -8.401 -7.392 1.00 92.19 265 VAL A N 1
ATOM 2143 C CA . VAL A 1 265 ? 4.768 -7.122 -7.182 1.00 92.19 265 VAL A CA 1
ATOM 2144 C C . VAL A 1 265 ? 6.233 -7.326 -6.784 1.00 92.19 265 VAL A C 1
ATOM 2146 O O . VAL A 1 265 ? 7.087 -6.538 -7.197 1.00 92.19 265 VAL A O 1
ATOM 2149 N N . HIS A 1 266 ? 6.549 -8.372 -6.019 1.00 88.88 266 HIS A N 1
ATOM 2150 C CA . HIS A 1 266 ? 7.918 -8.722 -5.653 1.00 88.88 266 HIS A CA 1
ATOM 2151 C C . HIS A 1 266 ? 8.769 -9.096 -6.872 1.00 88.88 266 HIS A C 1
ATOM 2153 O O . HIS A 1 266 ? 9.908 -8.635 -6.974 1.00 88.88 266 HIS A O 1
ATOM 2159 N N . GLU A 1 267 ? 8.227 -9.866 -7.813 1.00 89.75 267 GLU A N 1
ATOM 2160 C CA . GLU A 1 267 ? 8.964 -10.348 -8.988 1.00 89.75 267 GLU A CA 1
ATOM 2161 C C . GLU A 1 267 ? 9.165 -9.280 -10.068 1.00 89.75 267 GLU A C 1
ATOM 2163 O O . GLU A 1 267 ? 10.135 -9.335 -10.823 1.00 89.75 267 GLU A O 1
ATOM 2168 N N . LEU A 1 268 ? 8.293 -8.272 -10.129 1.00 92.12 268 LEU A N 1
ATOM 2169 C CA . LEU A 1 268 ? 8.377 -7.209 -11.131 1.00 92.12 268 LEU A CA 1
ATOM 2170 C C . LEU A 1 268 ? 9.636 -6.344 -10.967 1.00 92.12 268 LEU A C 1
ATOM 2172 O O . LEU A 1 268 ? 9.943 -5.843 -9.890 1.00 92.12 268 LEU A O 1
ATOM 2176 N N . THR A 1 269 ? 10.363 -6.103 -12.049 1.00 91.31 269 THR A N 1
ATOM 2177 C CA . THR A 1 269 ? 11.629 -5.352 -12.065 1.00 91.31 269 THR A CA 1
ATOM 2178 C C . THR A 1 269 ? 11.598 -4.134 -12.983 1.00 91.31 269 THR A C 1
ATOM 2180 O O . THR A 1 269 ? 12.309 -3.156 -12.725 1.00 91.31 269 THR A O 1
ATOM 2183 N N . GLY A 1 270 ? 10.778 -4.160 -14.035 1.00 89.88 270 GLY A N 1
ATOM 2184 C CA . GLY A 1 270 ? 10.707 -3.090 -15.017 1.00 89.88 270 GLY A CA 1
ATOM 2185 C C . GLY A 1 270 ? 10.124 -1.791 -14.463 1.00 89.88 270 GLY A C 1
ATOM 2186 O O . GLY A 1 270 ? 9.182 -1.765 -13.676 1.00 89.88 270 GLY A O 1
ATOM 2187 N N . THR A 1 271 ? 10.676 -0.671 -14.929 1.00 88.25 271 THR A N 1
ATOM 2188 C CA . THR A 1 271 ? 10.377 0.689 -14.447 1.00 88.25 271 THR A CA 1
ATOM 2189 C C . THR A 1 271 ? 8.897 1.073 -14.485 1.00 88.25 271 THR A C 1
ATOM 2191 O O . THR A 1 271 ? 8.479 1.926 -13.708 1.00 88.25 271 THR A O 1
ATOM 2194 N N . TYR A 1 272 ? 8.116 0.501 -15.399 1.00 92.31 272 TYR A N 1
ATOM 2195 C CA . TYR A 1 272 ? 6.705 0.841 -15.604 1.00 92.31 272 TYR A CA 1
ATOM 2196 C C . TYR A 1 272 ? 5.761 -0.321 -15.279 1.00 92.31 272 TYR A C 1
ATOM 2198 O O . TYR A 1 272 ? 4.547 -0.211 -15.462 1.00 92.31 272 TYR A O 1
ATOM 2206 N N . THR A 1 273 ? 6.313 -1.448 -14.834 1.00 94.19 273 THR A N 1
ATOM 2207 C CA . THR A 1 273 ? 5.613 -2.727 -14.894 1.00 94.19 273 THR A CA 1
ATOM 2208 C C . THR A 1 273 ? 4.601 -2.899 -13.773 1.00 94.19 273 THR A C 1
ATOM 2210 O O . THR A 1 273 ? 3.505 -3.375 -14.044 1.00 94.19 273 THR A O 1
ATOM 2213 N N . ILE A 1 274 ? 4.876 -2.407 -12.558 1.00 94.31 274 ILE A N 1
ATOM 2214 C CA . ILE A 1 274 ? 3.884 -2.406 -11.462 1.00 94.31 274 ILE A CA 1
ATOM 2215 C C . ILE A 1 274 ? 2.648 -1.585 -11.847 1.00 94.31 274 ILE A C 1
ATOM 2217 O O . ILE A 1 274 ? 1.521 -2.022 -11.625 1.00 94.31 274 ILE A O 1
ATOM 2221 N N . ARG A 1 275 ? 2.837 -0.423 -12.484 1.00 93.81 275 ARG A N 1
ATOM 2222 C CA . ARG A 1 275 ? 1.721 0.392 -12.986 1.00 93.81 275 ARG A CA 1
ATOM 2223 C C . ARG A 1 275 ? 0.923 -0.296 -14.073 1.00 93.81 275 ARG A C 1
ATOM 2225 O O . ARG A 1 275 ? -0.302 -0.245 -14.048 1.00 93.81 275 ARG A O 1
ATOM 2232 N N . MET A 1 276 ? 1.613 -0.900 -15.039 1.00 96.94 276 MET A N 1
ATOM 2233 C CA . MET A 1 276 ? 0.942 -1.618 -16.116 1.00 96.94 276 MET A CA 1
ATOM 2234 C C . MET A 1 276 ? 0.143 -2.786 -15.537 1.00 96.94 276 MET A C 1
ATOM 2236 O O . MET A 1 276 ? -1.034 -2.924 -15.847 1.00 96.94 276 MET A O 1
ATOM 2240 N N . TYR A 1 277 ? 0.735 -3.554 -14.621 1.00 96.88 277 TYR A N 1
ATOM 2241 C CA . TYR A 1 277 ? 0.042 -4.605 -13.881 1.00 96.88 277 TYR A CA 1
ATOM 2242 C C . TYR A 1 277 ? -1.205 -4.070 -13.163 1.00 96.88 277 TYR A C 1
ATOM 2244 O O . TYR A 1 277 ? -2.289 -4.611 -13.361 1.00 96.88 277 TYR A O 1
ATOM 2252 N N . GLY A 1 278 ? -1.086 -2.972 -12.408 1.00 96.25 278 GLY A N 1
ATOM 2253 C CA . GLY A 1 278 ? -2.213 -2.358 -11.705 1.00 96.25 278 GLY A CA 1
ATOM 2254 C C . GLY A 1 278 ? -3.343 -1.914 -12.636 1.00 96.25 278 GLY A C 1
ATOM 2255 O O . GLY A 1 278 ? -4.498 -2.252 -12.389 1.00 96.25 278 GLY A O 1
ATOM 2256 N N . L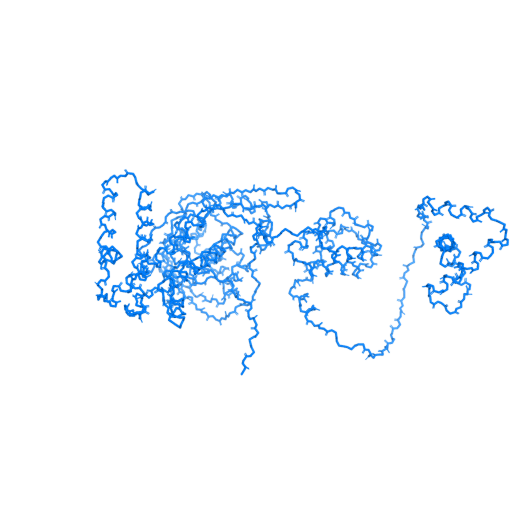EU A 1 279 ? -3.012 -1.230 -13.737 1.00 97.19 279 LEU A N 1
ATOM 2257 C CA . LEU A 1 279 ? -3.976 -0.804 -14.758 1.00 97.19 279 LEU A CA 1
ATOM 2258 C C . LEU A 1 279 ? -4.697 -2.003 -15.391 1.00 97.19 279 LEU A C 1
ATOM 2260 O O . LEU A 1 279 ? -5.922 -2.021 -15.489 1.00 97.19 279 LEU A O 1
ATOM 2264 N N . LEU A 1 280 ? -3.948 -3.016 -15.828 1.00 97.19 280 LEU A N 1
ATOM 2265 C CA . LEU A 1 280 ? -4.521 -4.179 -16.503 1.00 97.19 280 LEU A CA 1
ATOM 2266 C C . LEU A 1 280 ? -5.370 -5.019 -15.545 1.00 97.19 280 LEU A C 1
ATOM 2268 O O . LEU A 1 280 ? -6.457 -5.454 -15.921 1.00 97.19 280 LEU A O 1
ATOM 2272 N N . LYS A 1 281 ? -4.924 -5.195 -14.296 1.00 96.25 281 LYS A N 1
ATOM 2273 C CA . LYS A 1 281 ? -5.685 -5.891 -13.251 1.00 96.25 281 LYS A CA 1
ATOM 2274 C C . LYS A 1 281 ? -6.981 -5.144 -12.910 1.00 96.25 281 LYS A C 1
ATOM 2276 O O . LYS A 1 281 ? -8.011 -5.794 -12.745 1.00 96.25 281 LYS A O 1
ATOM 2281 N N . ASP A 1 282 ? -6.967 -3.806 -12.882 1.00 95.94 282 ASP A N 1
ATOM 2282 C CA . ASP A 1 282 ? -8.159 -2.971 -12.641 1.00 95.94 282 ASP A CA 1
ATOM 2283 C C . ASP A 1 282 ? -9.258 -3.171 -13.695 1.00 95.94 282 ASP A C 1
ATOM 2285 O O . ASP A 1 282 ? -10.457 -3.136 -13.385 1.00 95.94 282 ASP A O 1
ATOM 2289 N N . HIS A 1 283 ? -8.836 -3.412 -14.938 1.00 95.31 283 HIS A N 1
ATOM 2290 C CA . HIS A 1 283 ? -9.699 -3.556 -16.106 1.00 95.31 283 HIS A CA 1
ATOM 2291 C C . HIS A 1 283 ? -9.874 -5.002 -16.584 1.00 95.31 283 HIS A C 1
ATOM 2293 O O . HIS A 1 283 ? -10.596 -5.234 -17.552 1.00 95.31 283 HIS A O 1
ATOM 2299 N N . LEU A 1 284 ? -9.313 -5.983 -15.872 1.00 94.00 284 LEU A N 1
ATOM 2300 C CA . LEU A 1 284 ? -9.361 -7.397 -16.251 1.00 94.00 284 LEU A CA 1
ATOM 2301 C C . LEU A 1 284 ? -10.800 -7.916 -16.389 1.00 94.00 284 LEU A C 1
ATOM 2303 O O . LEU A 1 284 ? -11.114 -8.618 -17.341 1.00 94.00 284 LEU A O 1
ATOM 2307 N N . LYS A 1 285 ? -11.700 -7.515 -15.478 1.00 91.38 285 LYS A N 1
ATOM 2308 C CA . LYS A 1 285 ? -13.129 -7.883 -15.547 1.00 91.38 285 LYS A CA 1
ATOM 2309 C C . LYS A 1 285 ? -13.863 -7.233 -16.722 1.00 91.38 285 LYS A C 1
ATOM 2311 O O . LYS A 1 285 ? -14.798 -7.822 -17.247 1.00 91.38 285 LYS A O 1
ATOM 2316 N N . ARG A 1 286 ? -13.468 -6.014 -17.106 1.00 92.38 286 ARG A N 1
ATOM 2317 C CA . ARG A 1 286 ? -14.040 -5.300 -18.260 1.00 92.38 286 ARG A CA 1
ATOM 2318 C C . ARG A 1 286 ? -13.522 -5.876 -19.581 1.00 92.38 286 ARG A C 1
ATOM 2320 O O . ARG A 1 286 ? -14.197 -5.744 -20.593 1.00 92.38 286 ARG A O 1
ATOM 2327 N N . GLY A 1 287 ? -12.332 -6.478 -19.569 1.00 93.75 287 GLY A N 1
ATOM 2328 C CA . GLY A 1 287 ? -11.672 -7.057 -20.739 1.00 93.75 287 GLY A CA 1
ATOM 2329 C C . GLY A 1 287 ? -10.999 -6.030 -21.649 1.00 93.75 287 GLY A C 1
ATOM 2330 O O . GLY A 1 287 ? -10.306 -6.414 -22.586 1.00 93.75 287 GLY A O 1
ATOM 2331 N N . GLU A 1 288 ? -11.158 -4.731 -21.377 1.00 95.69 288 GLU A N 1
ATOM 2332 C CA . GLU A 1 288 ? -10.530 -3.671 -22.158 1.00 95.69 288 GLU A CA 1
ATOM 2333 C C . GLU A 1 288 ? -10.331 -2.362 -21.384 1.00 95.69 288 GLU A C 1
ATOM 2335 O O . GLU A 1 288 ? -11.107 -2.012 -20.487 1.00 95.69 288 GLU A O 1
ATOM 2340 N N . VAL A 1 289 ? -9.308 -1.602 -21.783 1.00 96.88 289 VAL A N 1
ATOM 2341 C CA . VAL A 1 289 ? -9.082 -0.213 -21.360 1.00 96.88 289 VAL A CA 1
ATOM 2342 C C . VAL A 1 289 ? -8.462 0.598 -22.493 1.00 96.88 289 VAL A C 1
ATOM 2344 O O . VAL A 1 289 ? -7.525 0.156 -23.151 1.00 96.88 289 VAL A O 1
ATOM 2347 N N . GLU A 1 290 ? -8.986 1.799 -22.726 1.00 96.88 290 GLU A N 1
ATOM 2348 C CA . GLU A 1 290 ? -8.503 2.712 -23.763 1.00 96.88 290 GLU A CA 1
ATOM 2349 C C . GLU A 1 290 ? -7.889 3.964 -23.137 1.00 96.88 290 GLU A C 1
ATOM 2351 O O . GLU A 1 290 ? -8.545 4.651 -22.350 1.00 96.88 290 GLU A O 1
ATOM 2356 N N . LEU A 1 291 ? -6.650 4.271 -23.526 1.00 97.12 291 LEU A N 1
ATOM 2357 C CA . LEU A 1 291 ? -5.916 5.462 -23.113 1.00 97.12 291 LEU A CA 1
ATOM 2358 C C . LEU A 1 291 ? -5.642 6.360 -24.313 1.00 97.12 291 LEU A C 1
ATOM 2360 O O . LEU A 1 291 ? -5.166 5.902 -25.355 1.00 97.12 291 LEU A O 1
ATOM 2364 N N . ASN A 1 292 ? -5.860 7.659 -24.161 1.00 96.00 292 ASN A N 1
ATOM 2365 C CA . ASN A 1 292 ? -5.327 8.634 -25.095 1.00 96.00 292 ASN A CA 1
ATOM 2366 C C . ASN A 1 292 ? -3.814 8.842 -24.872 1.00 96.00 292 ASN A C 1
ATOM 2368 O O . ASN A 1 292 ? -3.222 8.412 -23.877 1.00 96.00 292 ASN A O 1
ATOM 2372 N N . LYS A 1 293 ? -3.154 9.472 -25.847 1.00 94.00 293 LYS A N 1
ATOM 2373 C CA . LYS A 1 293 ? -1.702 9.676 -25.818 1.00 94.00 293 LYS A CA 1
ATOM 2374 C C . LYS A 1 293 ? -1.255 10.501 -24.609 1.00 94.00 293 LYS A C 1
ATOM 2376 O O . LYS A 1 293 ? -0.204 10.208 -24.052 1.00 94.00 293 LYS A O 1
ATOM 2381 N N . GLU A 1 294 ? -2.024 11.504 -24.205 1.00 94.88 294 GLU A N 1
ATOM 2382 C CA . GLU A 1 294 ? -1.701 12.320 -23.035 1.00 94.88 294 GLU A CA 1
ATOM 2383 C C . GLU A 1 294 ? -1.824 11.507 -21.740 1.00 94.88 294 GLU A C 1
ATOM 2385 O O . GLU A 1 294 ? -0.875 11.474 -20.956 1.00 94.88 294 GLU A O 1
ATOM 2390 N N . GLU A 1 295 ? -2.939 10.791 -21.566 1.00 96.31 295 GLU A N 1
ATOM 2391 C CA . GLU A 1 295 ? -3.208 9.901 -20.434 1.00 96.31 295 GLU A CA 1
ATOM 2392 C C . GLU A 1 295 ? -2.041 8.925 -20.236 1.00 96.31 295 GLU A C 1
ATOM 2394 O O . GLU A 1 295 ? -1.465 8.847 -19.152 1.00 96.31 295 GLU A O 1
ATOM 2399 N N . MET A 1 296 ? -1.624 8.241 -21.307 1.00 95.19 296 MET A N 1
ATOM 2400 C CA . MET A 1 296 ? -0.523 7.278 -21.266 1.00 95.19 296 MET A CA 1
ATOM 2401 C C . MET A 1 296 ? 0.815 7.931 -20.882 1.00 95.19 296 MET A C 1
ATOM 2403 O O . MET A 1 296 ? 1.541 7.401 -20.042 1.00 95.19 296 MET A O 1
ATOM 2407 N N . PHE A 1 297 ? 1.169 9.071 -21.483 1.00 95.25 297 PHE A N 1
ATOM 2408 C CA . PHE A 1 297 ? 2.454 9.721 -21.201 1.00 95.25 297 PHE A CA 1
ATOM 2409 C C . PHE A 1 297 ? 2.521 10.281 -19.783 1.00 95.25 297 PHE A C 1
ATOM 2411 O O . PHE A 1 297 ? 3.562 10.149 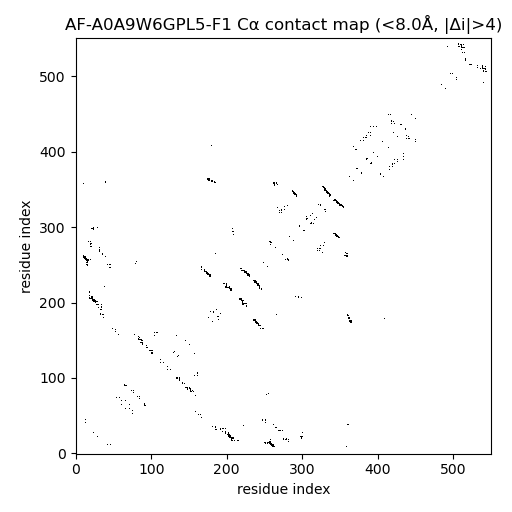-19.139 1.00 95.25 297 PHE A O 1
ATOM 2418 N N . ASN A 1 298 ? 1.428 10.862 -19.290 1.00 95.25 298 ASN A N 1
ATOM 2419 C CA . ASN A 1 298 ? 1.360 11.423 -17.946 1.00 95.25 298 ASN A CA 1
ATOM 2420 C C . ASN A 1 298 ? 1.330 10.322 -16.880 1.00 95.25 298 ASN A C 1
ATOM 2422 O O . ASN A 1 298 ? 2.142 10.365 -15.953 1.00 95.25 298 ASN A O 1
ATOM 2426 N N . PHE A 1 299 ? 0.475 9.305 -17.046 1.00 95.06 299 PHE A N 1
ATOM 2427 C CA . PHE A 1 299 ? 0.340 8.211 -16.082 1.00 95.06 299 PHE A CA 1
ATOM 2428 C C . PHE A 1 299 ? 1.635 7.414 -15.930 1.00 95.06 299 PHE A C 1
ATOM 2430 O O . PHE A 1 299 ? 2.139 7.240 -14.822 1.00 95.06 299 PHE A O 1
ATOM 2437 N N . PHE A 1 300 ? 2.232 6.980 -17.043 1.00 93.81 300 PHE A N 1
ATOM 2438 C CA . PHE A 1 300 ? 3.489 6.237 -16.998 1.00 93.81 300 PHE A CA 1
ATOM 2439 C C . PHE A 1 300 ? 4.718 7.145 -16.856 1.00 93.81 300 PHE A C 1
ATOM 2441 O O . PHE A 1 300 ? 5.808 6.633 -16.611 1.00 93.81 300 PHE A O 1
ATOM 2448 N N . SER A 1 301 ? 4.562 8.474 -16.930 1.00 92.38 301 SER A N 1
ATOM 2449 C CA . SER A 1 301 ? 5.667 9.446 -16.906 1.00 92.38 301 SER A CA 1
ATOM 2450 C C . SER A 1 301 ? 6.727 9.136 -17.977 1.00 92.38 301 SER A C 1
ATOM 2452 O O . SER A 1 301 ? 7.929 9.067 -17.703 1.00 92.38 301 SER A O 1
ATOM 2454 N N . LEU A 1 302 ? 6.270 8.888 -19.210 1.00 93.62 302 LEU A N 1
ATOM 2455 C CA . LEU A 1 302 ? 7.126 8.430 -20.307 1.00 93.62 302 LEU A CA 1
ATOM 2456 C C . LEU A 1 302 ? 8.045 9.551 -20.829 1.00 93.62 302 LEU A C 1
ATOM 2458 O O . LEU A 1 302 ? 7.603 10.691 -21.002 1.00 93.62 302 LEU A O 1
ATOM 2462 N N . PRO A 1 303 ? 9.311 9.246 -21.171 1.00 92.56 303 PRO A N 1
ATOM 2463 C CA . PRO A 1 303 ? 10.199 10.210 -21.808 1.00 92.56 303 PRO A CA 1
ATOM 2464 C C . PRO A 1 303 ? 9.677 10.662 -23.177 1.00 92.56 303 PRO A C 1
ATOM 2466 O O . PRO A 1 303 ? 9.106 9.876 -23.934 1.00 92.56 303 PRO A O 1
ATOM 2469 N N . LYS A 1 304 ? 9.997 11.901 -23.575 1.00 91.56 304 LYS A N 1
ATOM 2470 C CA . LYS A 1 304 ? 9.638 12.445 -24.904 1.00 91.56 304 LYS A CA 1
ATOM 2471 C C . LYS A 1 304 ? 10.108 11.564 -26.070 1.00 91.56 304 LYS A C 1
ATOM 2473 O O . LYS A 1 304 ? 9.453 11.519 -27.108 1.00 91.56 304 LYS A O 1
ATOM 2478 N N . SER A 1 305 ? 11.209 10.827 -25.900 1.00 92.31 305 SER A N 1
ATOM 2479 C CA . SER A 1 305 ? 11.745 9.904 -26.912 1.00 92.31 305 SER A CA 1
ATOM 2480 C C . SER A 1 305 ? 10.794 8.753 -27.266 1.00 92.31 305 SER A C 1
ATOM 2482 O O . SER A 1 305 ? 10.915 8.174 -28.349 1.00 92.31 305 SER A O 1
ATOM 2484 N N . TYR A 1 306 ? 9.831 8.441 -26.393 1.00 93.25 306 TYR A N 1
ATOM 2485 C CA . TYR A 1 306 ? 8.800 7.430 -26.632 1.00 93.25 306 TYR A CA 1
ATOM 2486 C C . TYR A 1 306 ? 7.641 8.007 -27.458 1.00 93.25 306 TYR A C 1
ATOM 2488 O O . TYR A 1 306 ? 6.735 7.281 -27.844 1.00 93.25 306 TYR A O 1
ATOM 2496 N N . GLY A 1 307 ? 7.676 9.304 -27.800 1.00 89.31 307 GLY A N 1
ATOM 2497 C CA . GLY A 1 307 ? 6.759 9.911 -28.770 1.00 89.31 307 GLY A CA 1
ATOM 2498 C C . GLY A 1 307 ? 6.844 9.260 -30.153 1.00 89.31 307 GLY A C 1
ATOM 2499 O O . GLY A 1 307 ? 5.865 9.279 -30.900 1.00 89.31 307 GLY A O 1
ATOM 2500 N N . ASN A 1 308 ? 7.993 8.653 -30.473 1.00 91.06 308 ASN A N 1
ATOM 2501 C CA . ASN A 1 308 ? 8.163 7.786 -31.630 1.00 91.06 308 ASN A CA 1
ATOM 2502 C C . ASN A 1 308 ? 7.542 6.404 -31.356 1.00 91.06 308 ASN A C 1
ATOM 2504 O O . ASN A 1 308 ? 7.952 5.707 -30.426 1.00 91.06 308 ASN A O 1
ATOM 2508 N N . LYS A 1 309 ? 6.603 5.987 -32.215 1.00 92.06 309 LYS A N 1
ATOM 2509 C CA . LYS A 1 309 ? 5.854 4.725 -32.089 1.00 92.06 309 LYS A CA 1
ATOM 2510 C C . LYS A 1 309 ? 6.758 3.491 -31.984 1.00 92.06 309 LYS A C 1
ATOM 2512 O O . LYS A 1 309 ? 6.493 2.615 -31.169 1.00 92.06 309 LYS A O 1
ATOM 2517 N N . THR A 1 310 ? 7.837 3.423 -32.760 1.00 92.81 310 THR A N 1
ATOM 2518 C CA . THR A 1 310 ? 8.777 2.291 -32.732 1.00 92.81 310 THR A CA 1
ATOM 2519 C C . THR A 1 310 ? 9.494 2.200 -31.388 1.00 92.81 310 THR A C 1
ATOM 2521 O O . THR A 1 310 ? 9.615 1.113 -30.827 1.00 92.81 310 THR A O 1
ATOM 2524 N N . ASN A 1 311 ? 9.925 3.338 -30.832 1.00 94.44 311 ASN A N 1
ATOM 2525 C CA . ASN A 1 311 ? 10.522 3.373 -29.496 1.00 94.44 311 ASN A CA 1
ATOM 2526 C C . ASN A 1 311 ? 9.509 3.000 -28.412 1.00 94.44 311 ASN A C 1
ATOM 2528 O O . ASN A 1 311 ? 9.859 2.231 -27.521 1.00 94.44 311 ASN A O 1
ATOM 2532 N N . LEU A 1 312 ? 8.276 3.509 -28.499 1.00 95.31 312 LEU A N 1
ATOM 2533 C CA . LEU A 1 312 ? 7.199 3.169 -27.567 1.00 95.31 312 LEU A CA 1
ATOM 2534 C C . LEU A 1 312 ? 6.954 1.658 -27.527 1.00 95.31 312 LEU A C 1
ATOM 2536 O O . LEU A 1 312 ? 6.884 1.073 -26.453 1.00 95.31 312 LEU A O 1
ATOM 2540 N N . VAL A 1 313 ? 6.858 1.017 -28.692 1.00 96.00 313 VAL A N 1
ATOM 2541 C CA . VAL A 1 313 ? 6.645 -0.432 -28.773 1.00 96.00 313 VAL A CA 1
ATOM 2542 C C . VAL A 1 313 ? 7.852 -1.181 -28.213 1.00 96.00 313 VAL A C 1
ATOM 2544 O O . VAL A 1 313 ? 7.720 -1.932 -27.252 1.00 96.00 313 VAL A O 1
ATOM 2547 N N . LYS A 1 314 ? 9.046 -0.923 -28.759 1.00 96.31 314 LYS A N 1
ATOM 2548 C CA . LYS A 1 314 ? 10.252 -1.707 -28.460 1.00 96.31 314 LYS A CA 1
ATOM 2549 C C . LYS A 1 314 ? 10.770 -1.527 -27.031 1.00 96.31 314 LYS A C 1
ATOM 2551 O O . LYS A 1 314 ? 11.354 -2.453 -26.484 1.00 96.31 314 LYS A O 1
ATOM 2556 N N . LYS A 1 315 ? 10.639 -0.328 -26.453 1.00 94.69 315 LYS A N 1
ATOM 2557 C CA . LYS A 1 315 ? 11.247 0.016 -25.153 1.00 94.69 315 LYS A CA 1
ATOM 2558 C C . LYS A 1 315 ? 10.253 0.064 -23.998 1.00 94.69 315 LYS A C 1
ATOM 2560 O O . LYS A 1 315 ? 10.695 0.080 -22.856 1.00 94.69 315 LYS A O 1
ATOM 2565 N N . PHE A 1 316 ? 8.953 0.114 -24.284 1.00 95.81 316 PHE A N 1
ATOM 2566 C CA . PHE A 1 316 ? 7.910 0.189 -23.266 1.00 95.81 316 PHE A CA 1
ATOM 2567 C C . PHE A 1 316 ? 6.884 -0.928 -23.427 1.00 95.81 316 PHE A C 1
ATOM 2569 O O . PHE A 1 316 ? 6.898 -1.849 -22.626 1.00 95.81 316 PHE A O 1
ATOM 2576 N N . LEU A 1 317 ? 6.042 -0.902 -24.465 1.00 97.25 317 LEU A N 1
ATOM 2577 C CA . LEU A 1 317 ? 4.895 -1.817 -24.547 1.00 97.25 317 LEU A CA 1
ATOM 2578 C C . LEU A 1 317 ? 5.319 -3.287 -24.531 1.00 97.25 317 LEU A C 1
ATOM 2580 O O . LEU A 1 317 ? 4.867 -4.027 -23.669 1.00 97.25 317 LEU A O 1
ATOM 2584 N N . THR A 1 318 ? 6.204 -3.702 -25.438 1.00 96.06 318 THR A N 1
ATOM 2585 C CA . THR A 1 318 ? 6.656 -5.097 -25.520 1.00 96.06 318 THR A CA 1
ATOM 2586 C C . THR A 1 318 ? 7.317 -5.574 -24.221 1.00 96.06 318 THR A C 1
ATOM 2588 O O . THR A 1 318 ? 6.770 -6.488 -23.611 1.00 96.06 318 THR A O 1
ATOM 2591 N N . PRO A 1 319 ? 8.409 -4.951 -23.726 1.00 96.75 319 PRO A N 1
ATOM 2592 C CA . PRO A 1 319 ? 9.083 -5.459 -22.531 1.00 96.75 319 PRO A CA 1
ATOM 2593 C C . PRO A 1 319 ? 8.201 -5.401 -21.277 1.00 96.75 319 PRO A C 1
ATOM 2595 O O . PRO A 1 319 ? 8.275 -6.291 -20.438 1.00 96.75 319 PRO A O 1
ATOM 2598 N N . THR A 1 320 ? 7.352 -4.377 -21.137 1.00 96.88 320 THR A N 1
ATOM 2599 C CA . THR A 1 320 ? 6.462 -4.258 -19.979 1.00 96.88 320 THR A CA 1
ATOM 2600 C C . THR A 1 320 ? 5.343 -5.298 -20.016 1.00 96.88 320 THR A C 1
ATOM 2602 O O . THR A 1 320 ? 5.073 -5.916 -18.992 1.00 96.88 320 THR A O 1
ATOM 2605 N N . LEU A 1 321 ? 4.694 -5.522 -21.163 1.00 97.62 321 LEU A N 1
ATOM 2606 C CA . LEU A 1 321 ? 3.606 -6.501 -21.263 1.00 97.62 321 LEU A CA 1
ATOM 2607 C C . LEU A 1 321 ? 4.112 -7.945 -21.159 1.00 97.62 321 LEU A C 1
ATOM 2609 O O . LEU A 1 321 ? 3.463 -8.750 -20.501 1.00 97.62 321 LEU A O 1
ATOM 2613 N N . GLU A 1 322 ? 5.274 -8.259 -21.740 1.00 95.62 322 GLU A N 1
ATOM 2614 C CA . GLU A 1 322 ? 5.909 -9.579 -21.598 1.00 95.62 322 GLU A CA 1
ATOM 2615 C C . GLU A 1 322 ? 6.261 -9.880 -20.138 1.00 95.62 322 GLU A C 1
ATOM 2617 O O . GLU A 1 322 ? 6.029 -10.988 -19.656 1.00 95.62 322 GLU A O 1
ATOM 2622 N N . GLU A 1 323 ? 6.790 -8.890 -19.411 1.00 95.81 323 GLU A N 1
ATOM 2623 C CA . GLU A 1 323 ? 7.091 -9.046 -17.990 1.00 95.81 323 GLU A CA 1
ATOM 2624 C C . GLU A 1 323 ? 5.814 -9.245 -17.160 1.00 95.81 323 GLU A C 1
ATOM 2626 O O . GLU A 1 323 ? 5.782 -10.158 -16.339 1.00 95.81 323 GLU A O 1
ATOM 2631 N N . VAL A 1 324 ? 4.750 -8.461 -17.402 1.00 96.19 324 VAL A N 1
ATOM 2632 C CA . VAL A 1 324 ? 3.446 -8.655 -16.734 1.00 96.19 324 VAL A CA 1
ATOM 2633 C C . VAL A 1 324 ? 2.870 -10.039 -17.033 1.00 96.19 324 VAL A C 1
ATOM 2635 O O . VAL A 1 324 ? 2.403 -10.706 -16.110 1.00 96.19 324 VAL A O 1
ATOM 2638 N N . GLU A 1 325 ? 2.890 -10.494 -18.288 1.00 95.06 325 GLU A N 1
ATOM 2639 C CA . GLU A 1 325 ? 2.375 -11.820 -18.651 1.00 95.06 325 GLU A CA 1
ATOM 2640 C C . GLU A 1 325 ? 3.170 -12.923 -17.951 1.00 95.06 325 GLU A C 1
ATOM 2642 O O . GLU A 1 325 ? 2.574 -13.840 -17.390 1.00 95.06 325 GLU A O 1
ATOM 2647 N N . LYS A 1 326 ? 4.502 -12.805 -17.910 1.00 93.19 326 LYS A N 1
ATOM 2648 C CA . LYS A 1 326 ? 5.373 -13.792 -17.268 1.00 93.19 326 LYS A CA 1
ATOM 2649 C C . LYS A 1 326 ? 5.143 -13.902 -15.758 1.00 93.19 326 LYS A C 1
ATOM 2651 O O . LYS A 1 326 ? 5.147 -15.016 -15.247 1.00 93.19 326 LYS A O 1
ATOM 2656 N N . THR A 1 327 ? 4.986 -12.782 -15.050 1.00 91.75 327 THR A N 1
ATOM 2657 C CA . THR A 1 327 ? 4.909 -12.770 -13.574 1.00 91.75 327 THR A CA 1
ATOM 2658 C C . THR A 1 327 ? 3.489 -12.860 -13.032 1.00 91.75 327 THR A C 1
ATOM 2660 O O . THR A 1 327 ? 3.285 -13.386 -11.948 1.00 91.75 327 THR A O 1
ATOM 2663 N N . SER A 1 328 ? 2.492 -12.354 -13.758 1.00 92.38 328 SER A N 1
ATOM 2664 C CA . SER A 1 328 ? 1.098 -12.312 -13.290 1.00 92.38 328 SER A CA 1
ATOM 2665 C C . SER A 1 328 ? 0.150 -13.215 -14.075 1.00 92.38 328 SER A C 1
ATOM 2667 O O . SER A 1 328 ? -0.993 -13.402 -13.665 1.00 92.38 328 SER A O 1
ATOM 2669 N N . GLY A 1 329 ? 0.585 -13.725 -15.232 1.00 92.06 329 GLY A N 1
ATOM 2670 C CA . GLY A 1 329 ? -0.252 -14.489 -16.155 1.00 92.06 329 GLY A CA 1
ATOM 2671 C C . GLY A 1 329 ? -1.320 -13.676 -16.887 1.00 92.06 329 GLY A C 1
ATOM 2672 O O . GLY A 1 329 ? -2.177 -14.261 -17.556 1.00 92.06 329 GLY A O 1
ATOM 2673 N N . ILE A 1 330 ? -1.294 -12.344 -16.780 1.00 95.69 330 ILE A N 1
ATOM 2674 C CA . ILE A 1 330 ? -2.170 -11.454 -17.546 1.00 95.69 330 ILE A CA 1
ATOM 2675 C C . ILE A 1 330 ? -1.564 -11.254 -18.935 1.00 95.69 330 ILE A C 1
ATOM 2677 O O . ILE A 1 330 ? -0.658 -10.445 -19.129 1.00 95.69 330 ILE A O 1
ATOM 2681 N N . HIS A 1 331 ? -2.100 -11.962 -19.923 1.00 96.00 331 HIS A N 1
ATOM 2682 C CA . HIS A 1 331 ? -1.785 -11.708 -21.321 1.00 96.00 331 HIS A CA 1
ATOM 2683 C C . HIS A 1 331 ? -2.575 -10.508 -21.821 1.00 96.00 331 HIS A C 1
ATOM 2685 O O . HIS A 1 331 ? -3.774 -10.407 -21.574 1.00 96.00 331 HIS A O 1
ATOM 2691 N N . THR A 1 332 ? -1.929 -9.612 -22.559 1.00 97.62 332 THR A N 1
ATOM 2692 C CA . THR A 1 332 ? -2.589 -8.401 -23.052 1.00 97.62 332 THR A CA 1
ATOM 2693 C C . THR A 1 332 ? -2.233 -8.142 -24.501 1.00 97.62 332 THR A C 1
ATOM 2695 O O . THR A 1 332 ? -1.075 -7.904 -24.840 1.00 97.62 332 THR A O 1
ATOM 2698 N N . GLN A 1 333 ? -3.255 -8.116 -25.351 1.00 97.31 333 GLN A N 1
ATOM 2699 C CA . GLN A 1 333 ? -3.136 -7.574 -26.702 1.00 97.31 333 GLN A CA 1
ATOM 2700 C C . GLN A 1 333 ? -3.393 -6.067 -26.680 1.00 97.31 333 GLN A C 1
ATOM 2702 O O . GLN A 1 333 ? -4.055 -5.557 -25.775 1.00 97.31 333 GLN A O 1
ATOM 2707 N N . TYR A 1 334 ? -2.878 -5.336 -27.669 1.00 97.56 334 TYR A N 1
ATOM 2708 C CA . TYR A 1 334 ? -3.146 -3.906 -27.787 1.00 97.56 334 TYR A CA 1
ATOM 2709 C C . TYR A 1 334 ? -3.302 -3.449 -29.238 1.00 97.56 334 TYR A C 1
ATOM 2711 O O . TYR A 1 334 ? -2.691 -3.998 -30.156 1.00 97.56 334 TYR A O 1
ATOM 2719 N N . GLU A 1 335 ? -4.090 -2.393 -29.432 1.00 97.12 335 GLU A N 1
ATOM 2720 C CA . GLU A 1 335 ? -4.347 -1.767 -30.726 1.00 97.12 335 GLU A CA 1
ATOM 2721 C C . GLU A 1 335 ? -4.109 -0.252 -30.669 1.00 97.12 335 GLU A C 1
ATOM 2723 O O . GLU A 1 335 ? -4.499 0.430 -29.722 1.00 97.12 335 GLU A O 1
ATOM 2728 N N . PHE A 1 336 ? -3.487 0.291 -31.717 1.00 97.19 336 PHE A N 1
ATOM 2729 C CA . PHE A 1 336 ? -3.333 1.731 -31.912 1.00 97.19 336 PHE A CA 1
ATOM 2730 C C . PHE A 1 336 ? -4.506 2.313 -32.700 1.00 97.19 336 PHE A C 1
ATOM 2732 O O . PHE A 1 336 ? -4.789 1.857 -33.807 1.00 97.19 336 PHE A O 1
ATOM 2739 N N . ILE A 1 337 ? -5.107 3.388 -32.191 1.00 95.00 337 ILE A N 1
ATOM 2740 C CA . ILE A 1 337 ? -6.302 4.006 -32.767 1.00 95.00 337 ILE A CA 1
ATOM 2741 C C . ILE A 1 337 ? -6.038 5.498 -33.041 1.00 95.00 337 ILE A C 1
ATOM 2743 O O . ILE A 1 337 ? -5.839 6.271 -32.100 1.00 95.00 337 ILE A O 1
ATOM 2747 N N . PRO A 1 338 ? -6.051 5.953 -34.308 1.00 92.81 338 PRO A N 1
ATOM 2748 C CA . PRO A 1 338 ? -5.959 5.166 -35.545 1.00 92.81 338 PRO A CA 1
ATOM 2749 C C . PRO A 1 338 ? -4.592 4.469 -35.708 1.00 92.81 338 PRO A C 1
ATOM 2751 O O . PRO A 1 338 ? -3.590 4.912 -35.150 1.00 92.81 338 PRO A O 1
ATOM 2754 N N . LYS A 1 339 ? -4.506 3.429 -36.548 1.00 88.81 339 LYS A N 1
ATOM 2755 C CA . LYS A 1 339 ? -3.306 2.571 -36.688 1.00 88.81 339 LYS A CA 1
ATOM 2756 C C . LYS A 1 339 ? -2.001 3.323 -36.994 1.00 88.81 339 LYS A C 1
ATOM 2758 O O . LYS A 1 339 ? -0.939 2.938 -36.497 1.00 88.81 339 LYS A O 1
ATOM 2763 N N . ASN A 1 340 ? -2.061 4.388 -37.795 1.00 82.81 340 ASN A N 1
ATOM 2764 C CA . ASN A 1 340 ? -0.877 5.117 -38.266 1.00 82.81 340 ASN A CA 1
ATOM 2765 C C . ASN A 1 340 ? -0.490 6.263 -37.321 1.00 82.81 340 ASN A C 1
ATOM 2767 O O . ASN A 1 340 ? 0.482 6.160 -36.572 1.00 82.81 340 ASN A O 1
ATOM 2771 N N . ARG A 1 341 ? -1.265 7.352 -37.336 1.00 87.19 341 ARG A N 1
ATOM 2772 C CA . ARG A 1 341 ? -1.094 8.507 -36.444 1.00 87.19 341 ARG A CA 1
ATOM 2773 C C . ARG A 1 341 ? -1.972 8.329 -35.215 1.00 87.19 341 ARG A C 1
ATOM 2775 O O . ARG A 1 341 ? -2.992 8.995 -35.075 1.00 87.19 341 ARG A O 1
ATOM 2782 N N . TYR A 1 342 ? -1.592 7.373 -34.377 1.00 91.69 342 TYR A N 1
ATOM 2783 C CA . TYR A 1 342 ? -2.389 7.017 -33.213 1.00 91.69 342 TYR A CA 1
ATOM 2784 C C . TYR A 1 342 ? -2.568 8.219 -32.281 1.00 91.69 342 TYR A C 1
ATOM 2786 O O . TYR A 1 342 ? -1.618 8.944 -31.969 1.00 91.69 342 TYR A O 1
ATOM 2794 N N . SER A 1 343 ? -3.803 8.415 -31.841 1.00 93.12 343 SER A N 1
ATOM 2795 C CA . SER A 1 343 ? -4.150 9.330 -30.757 1.00 93.12 343 SER A CA 1
ATOM 2796 C C . SER A 1 343 ? -4.475 8.567 -29.477 1.00 93.12 343 SER A C 1
ATOM 2798 O O . SER A 1 343 ? -4.395 9.135 -28.389 1.00 93.12 343 SER A O 1
ATOM 2800 N N . ARG A 1 344 ? -4.816 7.281 -29.605 1.00 95.81 344 ARG A N 1
ATOM 2801 C CA . ARG A 1 344 ? -5.273 6.404 -28.532 1.00 95.81 344 ARG A CA 1
ATOM 2802 C C . ARG A 1 344 ? -4.663 5.009 -28.682 1.00 95.81 344 ARG A C 1
ATOM 2804 O O . ARG A 1 344 ? -4.261 4.609 -29.777 1.00 95.81 344 ARG A O 1
ATOM 2811 N N . ILE A 1 345 ? -4.564 4.291 -27.575 1.00 96.94 345 ILE A N 1
ATOM 2812 C CA . ILE A 1 345 ? -4.165 2.888 -27.502 1.00 96.94 345 ILE A CA 1
ATOM 2813 C C . ILE A 1 345 ? -5.194 2.145 -26.657 1.00 96.94 345 ILE A C 1
ATOM 2815 O O . ILE A 1 345 ? -5.591 2.624 -25.595 1.00 96.94 345 ILE A O 1
ATOM 2819 N N . LYS A 1 346 ? -5.635 0.988 -27.136 1.00 98.00 346 LYS A N 1
ATOM 2820 C CA . LYS A 1 346 ? -6.587 0.129 -26.440 1.00 98.00 346 LYS A CA 1
ATOM 2821 C C . LYS A 1 346 ? -5.899 -1.171 -26.053 1.00 98.00 346 LYS A C 1
ATOM 2823 O O . LYS A 1 346 ? -5.235 -1.766 -26.894 1.00 98.00 346 LYS A O 1
ATOM 2828 N N . PHE A 1 347 ? -6.023 -1.573 -24.795 1.00 98.31 347 PHE A N 1
ATOM 2829 C CA . PHE A 1 347 ? -5.474 -2.809 -24.239 1.00 98.31 347 PHE A CA 1
ATOM 2830 C C . PHE A 1 347 ? -6.600 -3.805 -23.979 1.00 98.31 347 PHE A C 1
ATOM 2832 O O . PHE A 1 347 ? -7.671 -3.396 -23.536 1.00 98.31 347 PHE A O 1
ATOM 2839 N N . PHE A 1 348 ? -6.327 -5.091 -24.191 1.00 97.88 348 PHE A N 1
ATOM 2840 C CA . PHE A 1 348 ? -7.260 -6.205 -24.016 1.00 97.88 348 PHE A CA 1
ATOM 2841 C C . PHE A 1 348 ? -6.654 -7.268 -23.079 1.00 97.88 348 PHE A C 1
ATOM 2843 O O . PHE A 1 348 ? -6.063 -8.240 -23.562 1.00 97.88 348 PHE A O 1
ATOM 2850 N N . PRO A 1 349 ? -6.689 -7.055 -21.748 1.00 97.06 349 PRO A N 1
ATOM 2851 C CA . PRO A 1 349 ? -6.125 -7.991 -20.777 1.00 97.06 349 PRO A CA 1
ATOM 2852 C C . PRO A 1 349 ? -7.001 -9.235 -20.579 1.00 97.06 349 PRO A C 1
ATOM 2854 O O . PRO A 1 349 ? -8.213 -9.132 -20.396 1.00 97.06 349 PRO A O 1
ATOM 2857 N N . VAL A 1 350 ? -6.371 -10.411 -20.536 1.00 95.56 350 VAL A N 1
ATOM 2858 C CA . VAL A 1 350 ? -6.996 -11.718 -20.283 1.00 95.56 350 VAL A CA 1
ATOM 2859 C C . VAL A 1 350 ? -6.084 -12.565 -19.388 1.00 95.56 350 VAL A C 1
ATOM 2861 O O . VAL A 1 350 ? -4.867 -12.584 -19.560 1.00 95.56 350 VAL A O 1
ATOM 2864 N N . MET A 1 351 ? -6.665 -13.294 -18.433 1.00 92.31 351 MET A N 1
ATOM 2865 C CA . MET A 1 351 ? -5.921 -14.184 -17.534 1.00 92.31 351 MET A CA 1
ATOM 2866 C C . MET A 1 351 ? -5.632 -15.531 -18.216 1.00 92.31 351 MET A C 1
ATOM 2868 O O . MET A 1 351 ? -6.568 -16.182 -18.677 1.00 92.31 351 MET A O 1
ATOM 2872 N N . LYS A 1 352 ? -4.365 -15.968 -18.260 1.00 84.12 352 LYS A N 1
ATOM 2873 C CA . LYS A 1 352 ? -3.962 -17.269 -18.835 1.00 84.12 352 LYS A CA 1
ATOM 2874 C C . LYS A 1 352 ? -3.493 -18.310 -17.804 1.00 84.12 352 LYS A C 1
ATOM 2876 O O . LYS A 1 352 ? -3.728 -19.492 -18.030 1.00 84.12 352 LYS A O 1
ATOM 2881 N N . SER A 1 353 ? -2.875 -17.918 -16.682 1.00 67.19 353 SER A N 1
ATOM 2882 C CA . SER A 1 353 ? -2.412 -18.841 -15.617 1.00 67.19 353 SER A CA 1
ATOM 2883 C C . SER A 1 353 ? -2.031 -18.103 -14.322 1.00 67.19 353 SER A C 1
ATOM 2885 O O . SER A 1 353 ? -1.660 -16.942 -14.393 1.00 67.19 353 SER A O 1
ATOM 2887 N N . GLN A 1 354 ? -2.075 -18.746 -13.147 1.00 57.06 354 GLN A N 1
ATOM 2888 C CA . GLN A 1 354 ? -1.579 -18.157 -11.883 1.00 57.06 354 GLN A CA 1
ATOM 2889 C C . GLN A 1 354 ? -0.101 -18.508 -11.635 1.00 57.06 354 GLN A C 1
ATOM 2891 O O . GLN A 1 354 ? 0.301 -19.648 -11.868 1.00 57.06 354 GLN A O 1
ATOM 2896 N N . VAL A 1 355 ? 0.690 -17.549 -11.142 1.00 55.66 355 VAL A N 1
ATOM 2897 C CA . VAL A 1 355 ? 2.121 -17.719 -10.820 1.00 55.66 355 VAL A CA 1
ATOM 2898 C C . VAL A 1 355 ? 2.302 -17.989 -9.319 1.00 55.66 355 VAL A C 1
ATOM 2900 O O . VAL A 1 355 ? 1.571 -17.443 -8.498 1.00 55.66 355 VAL A O 1
ATOM 2903 N N . LYS A 1 356 ? 3.257 -18.860 -8.957 1.00 47.19 356 LYS A N 1
ATOM 2904 C CA . LYS A 1 356 ? 3.698 -19.111 -7.573 1.00 47.19 356 LYS A CA 1
ATOM 2905 C C . LYS A 1 356 ? 5.063 -18.454 -7.366 1.00 47.19 356 LYS A C 1
ATOM 2907 O O . LYS A 1 356 ? 5.976 -18.762 -8.123 1.00 47.19 356 LYS A O 1
ATOM 2912 N N . GLY A 1 357 ? 5.207 -17.640 -6.328 1.00 47.94 357 GLY A N 1
ATOM 2913 C CA . GLY A 1 357 ? 6.465 -16.985 -5.958 1.00 47.94 357 GLY A CA 1
ATOM 2914 C C . GLY A 1 357 ? 6.474 -16.552 -4.487 1.00 47.94 357 GLY A C 1
ATOM 2915 O O . GLY A 1 357 ? 5.491 -16.755 -3.768 1.00 47.94 357 GLY A O 1
ATOM 2916 N N . GLU A 1 358 ? 7.595 -15.989 -4.032 1.00 48.81 358 GLU A N 1
ATOM 2917 C CA . GLU A 1 358 ? 7.816 -15.587 -2.635 1.00 48.81 358 GLU A CA 1
ATOM 2918 C C . GLU A 1 358 ? 7.226 -14.202 -2.291 1.00 48.81 358 GLU A C 1
ATOM 2920 O O . GLU A 1 358 ? 7.137 -13.296 -3.119 1.00 48.81 358 GLU A O 1
ATOM 2925 N N . GLU A 1 359 ? 6.819 -14.027 -1.029 1.00 55.59 359 GLU A N 1
ATOM 2926 C CA . GLU A 1 359 ? 6.090 -12.846 -0.544 1.00 55.59 359 GLU A CA 1
ATOM 2927 C C . GLU A 1 359 ? 6.987 -11.736 0.033 1.00 55.59 359 GLU A C 1
ATOM 2929 O O . GLU A 1 359 ? 7.991 -11.993 0.704 1.00 55.59 359 GLU A O 1
ATOM 2934 N N . LEU A 1 360 ? 6.552 -10.476 -0.117 1.00 54.25 360 LEU A N 1
ATOM 2935 C CA . LEU A 1 360 ? 7.161 -9.316 0.547 1.00 54.25 360 LEU A CA 1
ATOM 2936 C C . LEU A 1 360 ? 6.923 -9.355 2.064 1.00 54.25 360 LEU A C 1
ATOM 2938 O O . LEU A 1 360 ? 5.781 -9.375 2.520 1.00 54.25 360 LEU A O 1
ATOM 2942 N N . LYS A 1 361 ? 7.998 -9.279 2.861 1.00 54.28 361 LYS A N 1
ATOM 2943 C CA . LYS A 1 361 ? 7.929 -9.245 4.334 1.00 54.28 361 LYS A CA 1
ATOM 2944 C C . LYS A 1 361 ? 8.324 -7.875 4.882 1.00 54.28 361 LYS A C 1
ATOM 2946 O O . LYS A 1 361 ? 9.447 -7.419 4.680 1.00 54.28 361 LYS A O 1
ATOM 2951 N N . VAL A 1 362 ? 7.423 -7.249 5.640 1.00 54.81 362 VAL A N 1
ATOM 2952 C CA . VAL A 1 362 ? 7.694 -6.021 6.408 1.00 54.81 362 VAL A CA 1
ATOM 2953 C C . VAL A 1 362 ? 7.639 -6.349 7.889 1.00 54.81 362 VAL A C 1
ATOM 2955 O O . VAL A 1 362 ? 6.586 -6.733 8.383 1.00 54.81 362 VAL A O 1
ATOM 2958 N N . ILE A 1 363 ? 8.746 -6.157 8.608 1.00 57.75 363 ILE A N 1
ATOM 2959 C CA . ILE A 1 363 ? 8.833 -6.549 10.020 1.00 57.75 363 ILE A CA 1
ATOM 2960 C C . ILE A 1 363 ? 8.739 -5.302 10.923 1.00 57.75 363 ILE A C 1
ATOM 2962 O O . ILE A 1 363 ? 9.505 -4.346 10.734 1.00 57.75 363 ILE A O 1
ATOM 2966 N N . PRO A 1 364 ? 7.764 -5.250 11.856 1.00 53.34 364 PRO A N 1
ATOM 2967 C CA . PRO A 1 364 ? 7.641 -4.209 12.876 1.00 53.34 364 PRO A CA 1
ATOM 2968 C C . PRO A 1 364 ? 8.863 -4.097 13.785 1.00 53.34 364 PRO A C 1
ATOM 2970 O O . PRO A 1 364 ? 9.595 -5.059 13.999 1.00 53.34 364 PRO A O 1
ATOM 2973 N N . LYS A 1 365 ? 9.017 -2.923 14.407 1.00 53.03 365 LYS A N 1
ATOM 2974 C CA . LYS A 1 365 ? 10.013 -2.720 15.463 1.00 53.03 365 LYS A CA 1
ATOM 2975 C C . LYS A 1 365 ? 9.809 -3.643 16.666 1.00 53.03 365 LYS A C 1
ATOM 2977 O O . LYS A 1 365 ? 10.784 -4.161 17.194 1.00 53.03 365 LYS A O 1
ATOM 2982 N N . GLU A 1 366 ? 8.558 -3.850 17.058 1.00 50.38 366 GLU A N 1
ATOM 2983 C CA . GLU A 1 366 ? 8.172 -4.643 18.232 1.00 50.38 366 GLU A CA 1
ATOM 2984 C C . GLU A 1 366 ? 8.425 -6.149 18.051 1.00 50.38 366 GLU A C 1
ATOM 2986 O O . GLU A 1 366 ? 8.613 -6.857 19.032 1.00 50.38 366 GLU A O 1
ATOM 2991 N N . GLU A 1 367 ? 8.505 -6.640 16.809 1.00 51.72 367 GLU A N 1
ATOM 2992 C CA . GLU A 1 367 ? 8.642 -8.073 16.507 1.00 51.72 367 GLU A CA 1
ATOM 2993 C C . GLU A 1 367 ? 10.102 -8.549 16.368 1.00 51.72 367 GLU A C 1
ATOM 2995 O O . GLU A 1 367 ? 10.330 -9.731 16.122 1.00 51.72 367 GLU A O 1
ATOM 3000 N N . ARG A 1 368 ? 11.111 -7.666 16.487 1.00 52.06 368 ARG A N 1
ATOM 3001 C CA . ARG A 1 368 ? 12.494 -7.987 16.064 1.00 52.06 368 ARG A CA 1
ATOM 3002 C C . ARG A 1 368 ? 13.613 -7.726 17.070 1.00 52.06 368 ARG A C 1
ATOM 3004 O O . ARG A 1 368 ? 14.773 -7.580 16.677 1.00 52.06 368 ARG A O 1
ATOM 3011 N N . GLU A 1 369 ? 13.311 -7.701 18.361 1.00 48.34 369 GLU A N 1
ATOM 3012 C CA . GLU A 1 369 ? 14.336 -7.583 19.406 1.00 48.34 369 GLU A CA 1
ATOM 3013 C C . GLU A 1 369 ? 14.903 -8.950 19.841 1.00 48.34 369 GLU A C 1
ATOM 3015 O O . GLU A 1 369 ? 14.805 -9.330 21.001 1.00 48.34 369 GLU A O 1
ATOM 3020 N N . GLU A 1 370 ? 15.559 -9.684 18.934 1.00 52.75 370 GLU A N 1
ATOM 3021 C CA . GLU A 1 370 ? 16.395 -10.836 19.319 1.00 52.75 370 GLU A CA 1
ATOM 3022 C C . GLU A 1 370 ? 17.887 -10.507 19.178 1.00 52.75 370 GLU A C 1
ATOM 3024 O O . GLU A 1 370 ? 18.396 -10.196 18.094 1.00 52.75 370 GLU A O 1
ATOM 3029 N N . LYS A 1 371 ? 18.616 -10.563 20.298 1.00 56.19 371 LYS A N 1
ATOM 3030 C CA . LYS A 1 371 ? 20.072 -10.370 20.343 1.00 56.19 371 LYS A CA 1
ATOM 3031 C C . LYS A 1 371 ? 20.785 -11.721 20.251 1.00 56.19 371 LYS A C 1
ATOM 3033 O O . LYS A 1 371 ? 20.290 -12.733 20.729 1.00 56.19 371 LYS A O 1
ATOM 3038 N N . LEU A 1 372 ? 21.998 -11.744 19.693 1.00 55.94 372 LEU A N 1
ATOM 3039 C CA . LEU A 1 372 ? 22.822 -12.966 19.646 1.00 55.94 372 LEU A CA 1
ATOM 3040 C C . LEU A 1 372 ? 23.081 -13.545 21.046 1.00 55.94 372 LEU A C 1
ATOM 3042 O O . LEU A 1 372 ? 23.115 -14.755 21.219 1.00 55.94 372 LEU A O 1
ATOM 3046 N N . GLU A 1 373 ? 23.223 -12.667 22.040 1.00 57.59 373 GLU A N 1
ATOM 3047 C CA . GLU A 1 373 ? 23.444 -13.025 23.446 1.00 57.59 373 GLU A CA 1
ATOM 3048 C C . GLU A 1 373 ? 22.271 -13.809 24.056 1.00 57.59 373 GLU A C 1
ATOM 3050 O O . GLU A 1 373 ? 22.471 -14.548 25.016 1.00 57.59 373 GLU A O 1
ATOM 3055 N N . SER A 1 374 ? 21.063 -13.696 23.490 1.00 56.00 374 SER A N 1
ATOM 3056 C CA . SER A 1 374 ? 19.877 -14.412 23.965 1.00 56.00 374 SER A CA 1
ATOM 3057 C C . SER A 1 374 ? 19.604 -15.731 23.228 1.00 56.00 374 SER A C 1
ATOM 3059 O O . SER A 1 374 ? 18.765 -16.498 23.692 1.00 56.00 374 SER A O 1
ATOM 3061 N N . ASN A 1 375 ? 20.312 -16.048 22.132 1.00 65.81 375 ASN A N 1
ATOM 3062 C CA . ASN A 1 375 ? 20.078 -17.272 21.353 1.00 65.81 375 ASN A CA 1
ATOM 3063 C C . ASN A 1 375 ? 21.172 -18.335 21.591 1.00 65.81 375 ASN A C 1
ATOM 3065 O O . ASN A 1 375 ? 22.181 -18.403 20.882 1.00 65.81 375 ASN A O 1
ATOM 3069 N N . LYS A 1 376 ? 20.956 -19.188 22.606 1.00 71.19 376 LYS A N 1
ATOM 3070 C CA . LYS A 1 376 ? 21.907 -20.239 23.030 1.00 71.19 376 LYS A CA 1
ATOM 3071 C C . LYS A 1 376 ? 22.263 -21.226 21.908 1.00 71.19 376 LYS A C 1
ATOM 3073 O O . LYS A 1 376 ? 23.428 -21.585 21.771 1.00 71.19 376 LYS A O 1
ATOM 3078 N N . LYS A 1 377 ? 21.298 -21.606 21.064 1.00 76.81 377 LYS A N 1
ATOM 3079 C CA . LYS A 1 377 ? 21.497 -22.589 19.982 1.00 76.81 377 LYS A CA 1
ATOM 3080 C C . LYS A 1 377 ? 22.432 -22.076 18.888 1.00 76.81 377 LYS A C 1
ATOM 3082 O O . LYS A 1 377 ? 23.324 -22.793 18.443 1.00 76.81 377 LYS A O 1
ATOM 3087 N N . VAL A 1 378 ? 22.283 -20.814 18.484 1.00 77.69 378 VAL A N 1
ATOM 3088 C CA . VAL A 1 378 ? 23.165 -20.204 17.473 1.00 77.69 378 VAL A CA 1
ATOM 3089 C C . VAL A 1 378 ? 24.586 -20.041 18.013 1.00 77.69 378 VAL A C 1
ATOM 3091 O O . VAL A 1 378 ? 25.546 -20.261 17.279 1.00 77.69 378 VAL A O 1
ATOM 3094 N N . LEU A 1 379 ? 24.746 -19.707 19.298 1.00 80.00 379 LEU A N 1
ATOM 3095 C CA . LEU A 1 379 ? 26.063 -19.619 19.941 1.00 80.00 379 LEU A CA 1
ATOM 3096 C C . LEU A 1 379 ? 26.789 -20.973 19.977 1.00 80.00 379 LEU A C 1
ATOM 3098 O O . LEU A 1 379 ? 27.990 -21.036 19.699 1.00 80.00 379 LEU A O 1
ATOM 3102 N N . GLU A 1 380 ? 26.067 -22.057 20.261 1.00 80.88 380 GLU A N 1
ATOM 3103 C CA . GLU A 1 380 ? 26.609 -23.419 20.203 1.00 80.88 380 GLU A CA 1
ATOM 3104 C C . GLU A 1 380 ? 27.063 -23.793 18.786 1.00 80.88 380 GLU A C 1
ATOM 3106 O O . GLU A 1 380 ? 28.159 -24.328 18.604 1.00 80.88 380 GLU A O 1
ATOM 3111 N N . GLU A 1 381 ? 26.272 -23.465 17.766 1.00 82.44 381 GLU A N 1
ATOM 3112 C CA . GLU A 1 381 ? 26.615 -23.748 16.368 1.00 82.44 381 GLU A CA 1
ATOM 3113 C C . GLU A 1 381 ? 27.754 -22.857 15.845 1.00 82.44 381 GLU A C 1
ATOM 3115 O O . GLU A 1 381 ? 28.584 -23.325 15.068 1.00 82.44 381 GLU A O 1
ATOM 3120 N N . ILE A 1 382 ? 27.897 -21.618 16.332 1.00 83.81 382 ILE A N 1
ATOM 3121 C CA . ILE A 1 382 ? 29.092 -20.791 16.075 1.00 83.81 382 ILE A CA 1
ATOM 3122 C C . ILE A 1 382 ? 30.340 -21.474 16.640 1.00 83.81 382 ILE A C 1
ATOM 3124 O O . ILE A 1 382 ? 31.371 -21.530 15.967 1.00 83.81 382 ILE A O 1
ATOM 3128 N N . SER A 1 383 ? 30.257 -22.006 17.863 1.00 80.19 383 SER A N 1
ATOM 3129 C CA . SER A 1 383 ? 31.362 -22.751 18.473 1.00 80.19 383 SER A CA 1
ATOM 3130 C C . SER A 1 383 ? 31.728 -23.985 17.643 1.00 80.19 383 SER A C 1
ATOM 3132 O O . SER A 1 383 ? 32.907 -24.226 17.386 1.00 80.19 383 SER A O 1
ATOM 3134 N N . LYS A 1 384 ? 30.732 -24.724 17.134 1.00 84.38 384 LYS A N 1
ATOM 3135 C CA . LYS A 1 384 ? 30.952 -25.873 16.239 1.00 84.38 384 LYS A CA 1
ATOM 3136 C C . LYS A 1 384 ? 31.571 -25.462 14.903 1.00 84.38 384 LYS A C 1
ATOM 3138 O O . LYS A 1 384 ? 32.558 -26.069 14.502 1.00 84.38 384 LYS A O 1
ATOM 3143 N N . ALA A 1 385 ? 31.077 -24.407 14.258 1.00 82.50 385 ALA A N 1
ATOM 3144 C CA . ALA A 1 385 ? 31.640 -23.901 13.006 1.00 82.50 385 ALA A CA 1
ATOM 3145 C C . ALA A 1 385 ? 33.112 -23.483 13.164 1.00 82.50 385 ALA A C 1
ATOM 3147 O O . ALA A 1 385 ? 33.946 -23.809 12.321 1.00 82.50 385 ALA A O 1
ATOM 3148 N N . LYS A 1 386 ? 33.463 -22.852 14.293 1.00 81.75 386 LYS A N 1
ATOM 3149 C CA . LYS A 1 386 ? 34.848 -22.487 14.640 1.00 81.75 386 LYS A CA 1
ATOM 3150 C C . LYS A 1 386 ? 35.768 -23.680 14.926 1.00 81.75 386 LYS A C 1
ATOM 3152 O O . LYS A 1 386 ? 36.975 -23.481 15.009 1.00 81.75 386 LYS A O 1
ATOM 3157 N N . LYS A 1 387 ? 35.255 -24.911 15.050 1.00 81.19 387 LYS A N 1
ATOM 3158 C CA . LYS A 1 387 ? 36.113 -26.111 15.106 1.00 81.19 387 LYS A CA 1
ATOM 3159 C C . LYS A 1 387 ? 36.782 -26.401 13.762 1.00 81.19 387 LYS A C 1
ATOM 3161 O O . LYS A 1 387 ? 37.823 -27.049 13.742 1.00 81.19 387 LYS A O 1
ATOM 3166 N N . ASN A 1 388 ? 36.219 -25.919 12.650 1.00 81.25 388 ASN A N 1
ATOM 3167 C CA . ASN A 1 388 ? 36.897 -25.964 11.361 1.00 81.25 388 ASN A CA 1
ATOM 3168 C C . ASN A 1 388 ? 38.031 -24.920 11.350 1.00 81.25 388 ASN A C 1
ATOM 3170 O O . ASN A 1 388 ? 37.803 -23.723 11.556 1.00 81.25 388 ASN A O 1
ATOM 3174 N N . ILE A 1 389 ? 39.262 -25.379 11.110 1.00 72.81 389 ILE A N 1
ATOM 3175 C CA . ILE A 1 389 ? 40.476 -24.555 11.189 1.00 72.81 389 ILE A CA 1
ATOM 3176 C C . ILE A 1 389 ? 40.460 -23.375 10.207 1.00 72.81 389 ILE A C 1
ATOM 3178 O O . ILE A 1 389 ? 40.891 -22.274 10.557 1.00 72.81 389 ILE A O 1
ATOM 3182 N N . TYR A 1 390 ? 39.901 -23.562 9.009 1.00 79.31 390 TYR A N 1
ATOM 3183 C CA . TYR A 1 390 ? 39.825 -22.524 7.981 1.00 79.31 390 TYR A CA 1
ATOM 3184 C C . TYR A 1 390 ? 38.787 -21.454 8.331 1.00 79.31 390 TYR A C 1
ATOM 3186 O O . TYR A 1 390 ? 39.017 -20.263 8.112 1.00 79.31 390 TYR A O 1
ATOM 3194 N N . VAL A 1 391 ? 37.671 -21.867 8.939 1.00 80.12 391 VAL A N 1
ATOM 3195 C CA . VAL A 1 391 ? 36.635 -20.960 9.450 1.00 80.12 391 VAL A CA 1
ATOM 3196 C C . VAL A 1 391 ? 37.173 -20.150 10.625 1.00 80.12 391 VAL A C 1
ATOM 3198 O O . VAL A 1 391 ? 37.027 -18.931 10.630 1.00 80.12 391 VAL A O 1
ATOM 3201 N N . SER A 1 392 ? 37.833 -20.803 11.585 1.00 78.75 392 SER A N 1
ATOM 3202 C CA . SER A 1 392 ? 38.404 -20.160 12.774 1.00 78.75 392 SER A CA 1
ATOM 3203 C C . SER A 1 392 ? 39.449 -19.103 12.417 1.00 78.75 392 SER A C 1
ATOM 3205 O O . SER A 1 392 ? 39.350 -17.959 12.861 1.00 78.75 392 SER A O 1
ATOM 3207 N N . LYS A 1 393 ? 40.398 -19.447 11.533 1.00 80.50 393 LYS A N 1
ATOM 3208 C CA . LYS A 1 393 ? 41.470 -18.544 11.080 1.00 80.50 393 LYS A CA 1
ATOM 3209 C C . LYS A 1 393 ? 40.925 -17.300 10.370 1.00 80.50 393 LYS A C 1
ATOM 3211 O O . LYS A 1 393 ? 41.491 -16.218 10.497 1.00 80.50 393 LYS A O 1
ATOM 3216 N N . ALA A 1 394 ? 39.824 -17.443 9.635 1.00 80.69 394 ALA A N 1
ATOM 3217 C CA . ALA A 1 394 ? 39.184 -16.345 8.915 1.00 80.69 394 ALA A CA 1
ATOM 3218 C C . ALA A 1 394 ? 38.086 -15.626 9.727 1.00 80.69 394 ALA A C 1
ATOM 3220 O O . ALA A 1 394 ? 37.496 -14.651 9.240 1.00 80.69 394 ALA A O 1
ATOM 3221 N N . TRP A 1 395 ? 37.793 -16.088 10.948 1.00 84.12 395 TRP A N 1
ATOM 3222 C CA . TRP A 1 395 ? 36.732 -15.535 11.779 1.00 84.12 395 TRP A CA 1
ATOM 3223 C C . TRP A 1 395 ? 37.147 -14.200 12.387 1.00 84.12 395 TRP A C 1
ATOM 3225 O O . TRP A 1 395 ? 38.158 -14.077 13.071 1.00 84.12 395 TRP A O 1
ATOM 3235 N N . ASN A 1 396 ? 36.331 -13.173 12.177 1.00 84.06 396 ASN A N 1
ATOM 3236 C CA . ASN A 1 396 ? 36.560 -11.842 12.728 1.00 84.06 396 ASN A CA 1
ATOM 3237 C C . ASN A 1 396 ? 35.229 -11.179 13.101 1.00 84.06 396 ASN A C 1
ATOM 3239 O O . ASN A 1 396 ? 34.153 -11.686 12.784 1.00 84.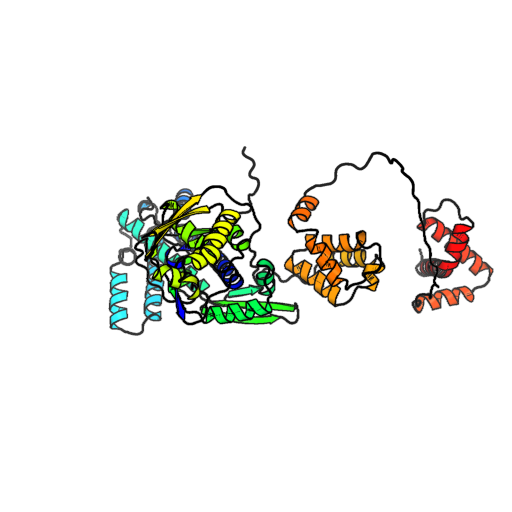06 396 ASN A O 1
ATOM 3243 N N . LYS A 1 397 ? 35.294 -9.980 13.692 1.00 79.44 397 LYS A N 1
ATOM 3244 C CA . LYS A 1 397 ? 34.102 -9.206 14.082 1.00 79.44 397 LYS A CA 1
ATOM 3245 C C . LYS A 1 397 ? 33.111 -8.974 12.927 1.00 79.44 397 LYS A C 1
ATOM 3247 O O . LYS A 1 397 ? 31.918 -8.806 13.158 1.00 79.44 397 LYS A O 1
ATOM 3252 N N . ARG A 1 398 ? 33.574 -8.958 11.668 1.00 75.75 398 ARG A N 1
ATOM 3253 C CA . ARG A 1 398 ? 32.690 -8.822 10.495 1.00 75.75 398 ARG A CA 1
ATOM 3254 C C . ARG A 1 398 ? 31.915 -10.113 10.218 1.00 75.75 398 ARG A C 1
ATOM 3256 O O . ARG A 1 398 ? 30.766 -10.019 9.796 1.00 75.75 398 ARG A O 1
ATOM 3263 N N . ALA A 1 399 ? 32.510 -11.278 10.474 1.00 81.31 399 ALA A N 1
ATOM 3264 C CA . ALA A 1 399 ? 31.828 -12.568 10.414 1.00 81.31 399 ALA A CA 1
ATOM 3265 C C . ALA A 1 399 ? 30.761 -12.684 11.513 1.00 81.31 399 ALA A C 1
ATOM 3267 O O . ALA A 1 399 ? 29.620 -13.008 11.194 1.00 81.31 399 ALA A O 1
ATOM 3268 N N . ASP A 1 400 ? 31.072 -12.284 12.755 1.00 77.56 400 ASP A N 1
ATOM 3269 C CA . ASP A 1 400 ? 30.080 -12.224 13.843 1.00 77.56 400 ASP A CA 1
ATOM 3270 C C . ASP A 1 400 ? 28.890 -11.338 13.457 1.00 77.56 400 ASP A C 1
ATOM 3272 O O . ASP A 1 400 ? 27.743 -11.780 13.471 1.00 77.56 400 ASP A O 1
ATOM 3276 N N . ASN A 1 401 ? 29.157 -10.111 12.997 1.00 77.44 401 ASN A N 1
ATOM 3277 C CA . ASN A 1 401 ? 28.110 -9.194 12.545 1.00 77.44 401 ASN A CA 1
ATOM 3278 C C . ASN A 1 401 ? 27.277 -9.769 11.387 1.00 77.44 401 ASN A C 1
ATOM 3280 O O . ASN A 1 401 ? 26.088 -9.468 11.286 1.00 77.44 401 ASN A O 1
ATOM 3284 N N . LYS A 1 402 ? 27.882 -10.574 10.504 1.00 83.31 402 LYS A N 1
ATOM 3285 C CA . LYS A 1 402 ? 27.190 -11.221 9.384 1.00 83.31 402 LYS A CA 1
ATOM 3286 C C . LYS A 1 402 ? 26.284 -12.355 9.861 1.00 83.31 402 LYS A C 1
ATOM 3288 O O . LYS A 1 402 ? 25.146 -12.402 9.411 1.00 83.31 402 LYS A O 1
ATOM 3293 N N . ILE A 1 403 ? 26.728 -13.204 10.787 1.00 83.19 403 ILE A N 1
ATOM 3294 C CA . ILE A 1 403 ? 25.881 -14.256 11.375 1.00 83.19 403 ILE A CA 1
ATOM 3295 C C . ILE A 1 403 ? 24.735 -13.642 12.180 1.00 83.19 403 ILE A C 1
ATOM 3297 O O . ILE A 1 403 ? 23.590 -14.044 12.012 1.00 83.19 403 ILE A O 1
ATOM 3301 N N . GLN A 1 404 ? 25.000 -12.595 12.965 1.00 77.88 404 GLN A N 1
ATOM 3302 C CA . GLN A 1 404 ? 23.943 -11.848 13.651 1.00 77.88 404 GLN A CA 1
ATOM 3303 C C . GLN A 1 404 ? 22.939 -11.222 12.680 1.00 77.88 404 GLN A C 1
ATOM 3305 O O . GLN A 1 404 ? 21.741 -11.199 12.949 1.00 77.88 404 GLN A O 1
ATOM 3310 N N . LYS A 1 405 ? 23.428 -10.699 11.550 1.00 75.81 405 LYS A N 1
ATOM 3311 C CA . LYS A 1 405 ? 22.577 -10.174 10.484 1.00 75.81 405 LYS A CA 1
ATOM 3312 C C . LYS A 1 405 ? 21.689 -11.282 9.908 1.00 75.81 405 LYS A C 1
ATOM 3314 O O . LYS A 1 405 ? 20.497 -11.054 9.789 1.00 75.81 405 LYS A O 1
ATOM 3319 N N . ILE A 1 406 ? 22.236 -12.470 9.631 1.00 78.38 406 ILE A N 1
ATOM 3320 C CA . ILE A 1 406 ? 21.469 -13.629 9.138 1.00 78.38 406 ILE A CA 1
ATOM 3321 C C . ILE A 1 406 ? 20.428 -14.079 10.168 1.00 78.38 406 ILE A C 1
ATOM 3323 O O . ILE A 1 406 ? 19.277 -14.273 9.804 1.00 78.38 406 ILE A O 1
ATOM 3327 N N . LEU A 1 407 ? 20.796 -14.172 11.449 1.00 74.88 407 LEU A N 1
ATOM 3328 C CA . LEU A 1 407 ? 19.870 -14.533 12.524 1.00 74.88 407 LEU A CA 1
ATOM 3329 C C . LEU A 1 407 ? 18.668 -13.581 12.585 1.00 74.88 407 LEU A C 1
ATOM 3331 O O . LEU A 1 407 ? 17.530 -14.033 12.628 1.00 74.88 407 LEU A O 1
ATOM 3335 N N . ARG A 1 408 ? 18.913 -12.266 12.526 1.00 64.56 408 ARG A N 1
ATOM 3336 C CA . ARG A 1 408 ? 17.839 -11.262 12.540 1.00 64.56 408 ARG A CA 1
ATOM 3337 C C . ARG A 1 408 ? 17.016 -11.266 11.257 1.00 64.56 408 ARG A C 1
ATOM 3339 O O . ARG A 1 408 ? 15.799 -11.122 11.312 1.00 64.56 408 ARG A O 1
ATOM 3346 N N . GLU A 1 409 ? 17.679 -11.352 10.107 1.00 66.56 409 GLU A N 1
ATOM 3347 C CA . GLU A 1 409 ? 17.042 -11.173 8.802 1.00 66.56 409 GLU A CA 1
ATOM 3348 C C . GLU A 1 409 ? 16.281 -12.414 8.345 1.00 66.56 409 GLU A C 1
ATOM 3350 O O . GLU A 1 409 ? 15.139 -12.301 7.899 1.00 66.56 409 GLU A O 1
ATOM 3355 N N . GLU A 1 410 ? 16.890 -13.582 8.520 1.00 68.06 410 GLU A N 1
ATOM 3356 C CA . GLU A 1 410 ? 16.422 -14.848 7.967 1.00 68.06 410 GLU A CA 1
ATOM 3357 C C . GLU A 1 410 ? 15.879 -15.823 9.015 1.00 68.06 410 GLU A C 1
ATOM 3359 O O . GLU A 1 410 ? 15.149 -16.747 8.646 1.00 68.06 410 GLU A O 1
ATOM 3364 N N . GLY A 1 411 ? 16.150 -15.582 10.299 1.00 67.75 411 GLY A N 1
ATOM 3365 C CA . GLY A 1 411 ? 15.699 -16.401 11.422 1.00 67.75 411 GLY A CA 1
ATOM 3366 C C . GLY A 1 411 ? 16.727 -17.443 11.879 1.00 67.75 411 GLY A C 1
ATOM 3367 O O . GLY A 1 411 ? 17.732 -17.709 11.216 1.00 67.75 411 GLY A O 1
ATOM 3368 N N . GLU A 1 412 ? 16.455 -18.051 13.037 1.00 71.75 412 GLU A N 1
ATOM 3369 C CA . GLU A 1 412 ? 17.355 -18.990 13.725 1.00 71.75 412 GLU A CA 1
ATOM 3370 C C . GLU A 1 412 ? 17.736 -20.209 12.875 1.00 71.75 412 GLU A C 1
ATOM 3372 O O . GLU A 1 412 ? 18.922 -20.513 12.736 1.00 71.75 412 GLU A O 1
ATOM 3377 N N . GLY A 1 413 ? 16.752 -20.882 12.270 1.00 71.06 413 GLY A N 1
ATOM 3378 C CA . GLY A 1 413 ? 16.985 -22.122 11.521 1.00 71.06 413 GLY A CA 1
ATOM 3379 C C . GLY A 1 413 ? 17.950 -21.944 10.347 1.00 71.06 413 GLY A C 1
ATOM 3380 O O . GLY A 1 413 ? 18.855 -22.755 10.151 1.00 71.06 413 GLY A O 1
ATOM 3381 N N . TYR A 1 414 ? 17.828 -20.832 9.620 1.00 75.88 414 TYR A N 1
ATOM 3382 C CA . TYR A 1 414 ? 18.701 -20.538 8.486 1.00 75.88 414 TYR A CA 1
ATOM 3383 C C . TYR A 1 414 ? 20.106 -20.106 8.932 1.00 75.88 414 TYR A C 1
ATOM 3385 O O . TYR A 1 414 ? 21.100 -20.499 8.324 1.00 75.88 414 TYR A O 1
ATOM 3393 N N . ALA A 1 415 ? 20.223 -19.364 10.039 1.00 80.44 415 ALA A N 1
ATOM 3394 C CA . ALA A 1 415 ? 21.527 -19.048 10.623 1.00 80.44 415 ALA A CA 1
ATOM 3395 C C . ALA A 1 415 ? 22.289 -20.320 11.037 1.00 80.44 415 ALA A C 1
ATOM 3397 O O . ALA A 1 415 ? 23.479 -20.441 10.749 1.00 80.44 415 ALA A O 1
ATOM 3398 N N . ILE A 1 416 ? 21.598 -21.286 11.652 1.00 81.12 416 ILE A N 1
ATOM 3399 C CA . ILE A 1 416 ? 22.168 -22.591 12.017 1.00 81.12 416 ILE A CA 1
ATOM 3400 C C . ILE A 1 416 ? 22.597 -23.376 10.773 1.00 81.12 416 ILE A C 1
ATOM 3402 O O . ILE A 1 416 ? 23.690 -23.939 10.762 1.00 81.12 416 ILE A O 1
ATOM 3406 N N . PHE A 1 417 ? 21.781 -23.394 9.718 1.00 81.25 417 PHE A N 1
ATOM 3407 C CA . PHE A 1 417 ? 22.132 -24.050 8.457 1.00 81.25 417 PHE A CA 1
ATOM 3408 C C . PHE A 1 417 ? 23.441 -23.503 7.873 1.00 81.25 417 PHE A C 1
ATOM 3410 O O . PHE A 1 417 ? 24.369 -24.269 7.622 1.00 81.25 417 PHE A O 1
ATOM 3417 N N . ILE A 1 418 ? 23.568 -22.177 7.762 1.00 83.81 418 ILE A N 1
ATOM 3418 C CA . ILE A 1 418 ? 24.793 -21.541 7.260 1.00 83.81 418 ILE A CA 1
ATOM 3419 C C . ILE A 1 418 ? 26.006 -21.905 8.127 1.00 83.81 418 ILE A C 1
ATOM 3421 O O . ILE A 1 418 ? 27.087 -22.149 7.599 1.00 83.81 418 ILE A O 1
ATOM 3425 N N . LEU A 1 419 ? 25.850 -21.971 9.452 1.00 83.56 419 LEU A N 1
ATOM 3426 C CA . LEU A 1 419 ? 26.932 -22.372 10.360 1.00 83.56 419 LEU A CA 1
ATOM 3427 C C . LEU A 1 419 ? 27.351 -23.838 10.165 1.00 83.56 419 LEU A C 1
ATOM 3429 O O . LEU A 1 419 ? 28.547 -24.137 10.194 1.00 83.56 419 LEU A O 1
ATOM 3433 N N . LYS A 1 420 ? 26.398 -24.740 9.905 1.00 82.88 420 LYS A N 1
ATOM 3434 C CA . LYS A 1 420 ? 26.679 -26.146 9.576 1.00 82.88 420 LYS A CA 1
ATOM 3435 C C . LYS A 1 420 ? 27.372 -26.292 8.221 1.00 82.88 420 LYS A C 1
ATOM 3437 O O . LYS A 1 420 ? 28.322 -27.064 8.115 1.00 82.88 420 LYS A O 1
ATOM 3442 N N . GLU A 1 421 ? 26.963 -25.518 7.223 1.00 82.44 421 GLU A N 1
ATOM 3443 C CA . GLU A 1 421 ? 27.614 -25.497 5.910 1.00 82.44 421 GLU A CA 1
ATOM 3444 C C . GLU A 1 421 ? 29.024 -24.910 5.976 1.00 82.44 421 GLU A C 1
ATOM 3446 O O . GLU A 1 421 ? 29.940 -25.436 5.354 1.00 82.44 421 GLU A O 1
ATOM 3451 N N . LEU A 1 422 ? 29.255 -23.886 6.803 1.00 82.94 422 LEU A N 1
ATOM 3452 C CA . LEU A 1 422 ? 30.610 -23.397 7.069 1.00 82.94 422 LEU A CA 1
ATOM 3453 C C . LEU A 1 422 ? 31.499 -24.476 7.692 1.00 82.94 422 LEU A C 1
ATOM 3455 O O . LEU A 1 422 ? 32.682 -24.551 7.373 1.00 82.94 422 LEU A O 1
ATOM 3459 N N . TYR A 1 423 ? 30.943 -25.309 8.572 1.00 81.44 423 TYR A N 1
ATOM 3460 C CA . TYR A 1 423 ? 31.684 -26.415 9.166 1.00 81.44 423 TYR A CA 1
ATOM 3461 C C . TYR A 1 423 ? 32.038 -27.496 8.130 1.00 81.44 423 TYR A C 1
ATOM 3463 O O . TYR A 1 423 ? 33.191 -27.931 8.094 1.00 81.44 423 TYR A O 1
ATOM 3471 N N . LYS A 1 424 ? 31.074 -27.902 7.287 1.00 78.56 424 LYS A N 1
ATOM 3472 C CA . LYS A 1 424 ? 31.201 -29.027 6.340 1.00 78.56 424 LYS A CA 1
ATOM 3473 C C . LYS A 1 424 ? 31.846 -28.665 4.997 1.00 78.56 424 LYS A C 1
ATOM 3475 O O . LYS A 1 424 ? 32.657 -29.428 4.491 1.00 78.56 424 LYS A O 1
ATOM 3480 N N . GLY A 1 425 ? 31.482 -27.527 4.410 1.00 66.69 425 GLY A N 1
ATOM 3481 C CA . GLY A 1 425 ? 31.811 -27.166 3.025 1.00 66.69 425 GLY A CA 1
ATOM 3482 C C . GLY A 1 425 ? 33.216 -26.593 2.819 1.00 66.69 425 GLY A C 1
ATOM 3483 O O . GLY A 1 425 ? 33.640 -26.370 1.683 1.00 66.69 425 GLY A O 1
ATOM 3484 N N . LEU A 1 426 ? 33.954 -26.341 3.901 1.00 71.75 426 LEU A N 1
ATOM 3485 C CA . LEU A 1 426 ? 35.234 -25.637 3.870 1.00 71.75 426 LEU A CA 1
ATOM 3486 C C . LEU A 1 426 ? 36.407 -26.613 4.045 1.00 71.75 426 LEU A C 1
ATOM 3488 O O . LEU A 1 426 ? 36.849 -26.883 5.160 1.00 71.75 426 LEU A O 1
ATOM 3492 N N . ALA A 1 427 ? 36.901 -27.131 2.914 1.00 64.12 427 ALA A N 1
ATOM 3493 C CA . ALA A 1 427 ? 38.004 -28.100 2.833 1.00 64.12 427 ALA A CA 1
ATOM 3494 C C . ALA A 1 427 ? 39.384 -27.473 2.532 1.00 64.12 427 ALA A C 1
ATOM 3496 O O . ALA A 1 427 ? 40.375 -28.187 2.413 1.00 64.12 427 ALA A O 1
ATOM 3497 N N . GLY A 1 428 ? 39.470 -26.146 2.390 1.00 67.19 428 GLY A N 1
ATOM 3498 C CA . GLY A 1 428 ? 40.715 -25.452 2.058 1.00 67.19 428 GLY A CA 1
ATOM 3499 C C . GLY A 1 428 ? 40.717 -23.981 2.467 1.00 67.19 428 GLY A C 1
ATOM 3500 O O . GLY A 1 428 ? 39.702 -23.436 2.895 1.00 67.19 428 GLY A O 1
ATOM 3501 N N . GLU A 1 429 ? 41.871 -23.322 2.344 1.00 71.31 429 GLU A N 1
ATOM 3502 C CA . GLU A 1 429 ? 42.042 -21.941 2.802 1.00 71.31 429 GLU A CA 1
ATOM 3503 C C . GLU A 1 429 ? 41.163 -20.951 2.020 1.00 71.31 429 GLU A C 1
ATOM 3505 O O . GLU A 1 429 ? 41.094 -20.962 0.786 1.00 71.31 429 GLU A O 1
ATOM 3510 N N . ILE A 1 430 ? 40.484 -20.062 2.751 1.00 68.56 430 ILE A N 1
ATOM 3511 C CA . ILE A 1 430 ? 39.615 -19.048 2.155 1.00 68.56 430 ILE A CA 1
ATOM 3512 C C . ILE A 1 430 ? 40.500 -17.996 1.475 1.00 68.56 430 ILE A C 1
ATOM 3514 O O . ILE A 1 430 ? 41.055 -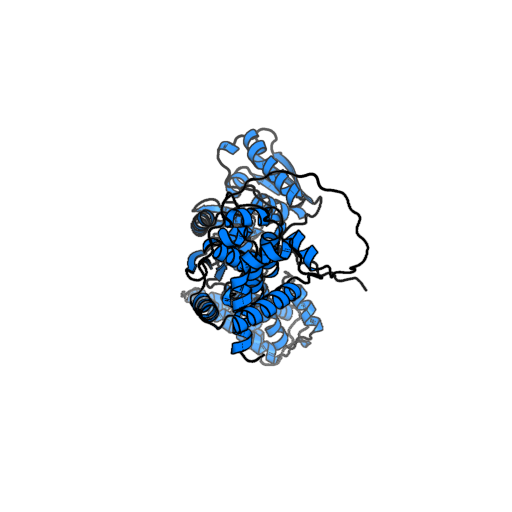17.119 2.128 1.00 68.56 430 ILE A O 1
ATOM 3518 N N . LYS A 1 431 ? 40.596 -18.049 0.140 1.00 64.75 431 LYS A N 1
ATOM 3519 C CA . LYS A 1 431 ? 41.318 -17.046 -0.678 1.00 64.75 431 LYS A CA 1
ATOM 3520 C C . LYS A 1 431 ? 40.683 -15.645 -0.636 1.00 64.75 431 LYS A C 1
ATOM 3522 O O . LYS A 1 431 ? 41.272 -14.676 -1.099 1.00 64.75 431 LYS A O 1
ATOM 3527 N N . THR A 1 432 ? 39.457 -15.548 -0.128 1.00 73.44 432 THR A N 1
ATOM 3528 C CA . THR A 1 432 ? 38.658 -14.320 -0.012 1.00 73.44 432 THR A CA 1
ATOM 3529 C C . THR A 1 432 ? 38.275 -14.065 1.452 1.00 73.44 432 THR A C 1
ATOM 3531 O O . THR A 1 432 ? 38.820 -14.678 2.364 1.00 73.44 432 THR A O 1
ATOM 3534 N N . THR A 1 433 ? 37.348 -13.146 1.731 1.00 82.19 433 THR A N 1
ATOM 3535 C CA . THR A 1 433 ? 36.863 -12.956 3.108 1.00 82.19 433 THR A CA 1
ATOM 3536 C C . THR A 1 433 ? 35.821 -14.011 3.486 1.00 82.19 433 THR A C 1
ATOM 3538 O O . THR A 1 433 ? 34.974 -14.373 2.670 1.00 82.19 433 THR A O 1
ATOM 3541 N N . LEU A 1 434 ? 35.789 -14.428 4.756 1.00 81.31 434 LEU A N 1
ATOM 3542 C CA . LEU A 1 434 ? 34.757 -15.341 5.272 1.00 81.31 434 LEU A CA 1
ATOM 3543 C C . LEU A 1 434 ? 33.330 -14.829 4.991 1.00 81.31 434 LEU A C 1
ATOM 3545 O O . LEU A 1 434 ? 32.436 -15.603 4.675 1.00 81.31 434 LEU A O 1
ATOM 3549 N N . VAL A 1 435 ? 33.121 -13.508 5.011 1.00 82.50 435 VAL A N 1
ATOM 3550 C CA . VAL A 1 435 ? 31.835 -12.881 4.657 1.00 82.50 435 VAL A CA 1
ATOM 3551 C C . VAL A 1 435 ? 31.458 -13.112 3.186 1.00 82.50 435 VAL A C 1
ATOM 3553 O O . VAL A 1 435 ? 30.287 -13.340 2.893 1.00 82.50 435 VAL A O 1
ATOM 3556 N N . GLN A 1 436 ? 32.418 -13.054 2.257 1.00 77.06 436 GLN A N 1
ATOM 3557 C CA . GLN A 1 436 ? 32.175 -13.347 0.838 1.00 77.06 436 GLN A CA 1
ATOM 3558 C C . GLN A 1 436 ? 31.850 -14.822 0.622 1.00 77.06 436 GLN A C 1
ATOM 3560 O O . GLN A 1 436 ? 30.938 -15.122 -0.142 1.00 77.06 436 GLN A O 1
ATOM 3565 N N . TYR A 1 437 ? 32.531 -15.715 1.338 1.00 79.88 437 TYR A N 1
ATOM 3566 C CA . TYR A 1 437 ? 32.220 -17.140 1.308 1.00 79.88 437 TYR A CA 1
ATOM 3567 C C . TYR A 1 437 ? 30.802 -17.419 1.832 1.00 79.88 437 TYR A C 1
ATOM 3569 O O . TYR A 1 437 ? 30.015 -18.057 1.142 1.00 79.88 437 TYR A O 1
ATOM 3577 N N . ILE A 1 438 ? 30.418 -16.823 2.969 1.00 82.38 438 ILE A N 1
ATOM 3578 C CA . ILE A 1 438 ? 29.045 -16.890 3.505 1.00 82.38 438 ILE A CA 1
ATOM 3579 C C . ILE A 1 438 ? 28.019 -16.386 2.482 1.00 82.38 438 ILE A C 1
ATOM 3581 O O . ILE A 1 438 ? 26.982 -17.012 2.292 1.00 82.38 438 ILE A O 1
ATOM 3585 N N . ASN A 1 439 ? 28.292 -15.269 1.801 1.00 80.00 439 ASN A N 1
ATOM 3586 C CA . ASN A 1 439 ? 27.403 -14.771 0.747 1.00 80.00 439 ASN A CA 1
ATOM 3587 C C . ASN A 1 439 ? 27.311 -15.741 -0.446 1.00 80.00 439 ASN A C 1
ATOM 3589 O O . ASN A 1 439 ? 26.265 -15.801 -1.084 1.00 80.00 439 ASN A O 1
ATOM 3593 N N . GLY A 1 440 ? 28.385 -16.479 -0.745 1.00 76.94 440 GLY A N 1
ATOM 3594 C CA . GLY A 1 440 ? 28.395 -17.550 -1.742 1.00 76.94 440 GLY A CA 1
ATOM 3595 C C . GLY A 1 440 ? 27.477 -18.709 -1.356 1.00 76.94 440 GLY A C 1
ATOM 3596 O O . GLY A 1 440 ? 26.643 -19.096 -2.168 1.00 76.94 440 GLY A O 1
ATOM 3597 N N . ILE A 1 441 ? 27.553 -19.187 -0.106 1.00 80.38 441 ILE A N 1
ATOM 3598 C CA . ILE A 1 441 ? 26.636 -20.217 0.425 1.00 80.38 441 ILE A CA 1
ATOM 3599 C C . ILE A 1 441 ? 25.188 -19.731 0.323 1.00 80.38 441 ILE A C 1
ATOM 3601 O O . ILE A 1 441 ? 24.347 -20.404 -0.259 1.00 80.38 441 ILE A O 1
ATOM 3605 N N . MET A 1 442 ? 24.908 -18.513 0.802 1.00 77.31 442 MET A N 1
ATOM 3606 C CA . MET A 1 442 ? 23.557 -17.940 0.766 1.00 77.31 442 MET A CA 1
ATOM 3607 C C . MET A 1 442 ? 22.983 -17.808 -0.652 1.00 77.31 442 MET A C 1
ATOM 3609 O O . MET A 1 442 ? 21.769 -17.770 -0.809 1.00 77.31 442 MET A O 1
ATOM 3613 N N . LYS A 1 443 ? 23.835 -17.684 -1.676 1.00 76.75 443 LYS A N 1
ATOM 3614 C CA . LYS A 1 443 ? 23.403 -17.604 -3.076 1.00 76.75 443 LYS A CA 1
ATOM 3615 C C . LYS A 1 443 ? 23.096 -18.984 -3.669 1.00 76.75 443 LYS A C 1
ATOM 3617 O O . LYS A 1 443 ? 22.260 -19.071 -4.559 1.00 76.75 443 LYS A O 1
ATOM 3622 N N . ASN A 1 444 ? 23.783 -20.021 -3.196 1.00 69.69 444 ASN A N 1
ATOM 3623 C CA . ASN A 1 444 ? 23.668 -21.386 -3.709 1.00 69.69 444 ASN A CA 1
ATOM 3624 C C . ASN A 1 444 ? 22.645 -22.240 -2.943 1.00 69.69 444 ASN A C 1
ATOM 3626 O O . ASN A 1 444 ? 22.303 -23.313 -3.417 1.00 69.69 444 ASN A O 1
ATOM 3630 N N . SER A 1 445 ? 22.174 -21.778 -1.783 1.00 65.88 445 SER A N 1
ATOM 3631 C CA . SER A 1 445 ? 21.189 -22.479 -0.952 1.00 65.88 445 SER A CA 1
ATOM 3632 C C . SER A 1 445 ? 20.053 -21.527 -0.567 1.00 65.88 445 SER A C 1
ATOM 3634 O O . SER A 1 445 ? 20.036 -21.017 0.556 1.00 65.88 445 SER A O 1
ATOM 3636 N N . PRO A 1 446 ? 19.141 -21.206 -1.502 1.00 59.12 446 PRO A N 1
ATOM 3637 C CA . PRO A 1 446 ? 17.995 -20.354 -1.215 1.00 59.12 446 PRO A CA 1
ATOM 3638 C C . PRO A 1 446 ? 17.105 -20.980 -0.130 1.00 59.12 446 PRO A C 1
ATOM 3640 O O . PRO A 1 446 ? 17.004 -22.195 0.016 1.00 59.12 446 PRO A O 1
ATOM 3643 N N . LYS A 1 447 ? 16.468 -20.116 0.661 1.00 55.22 447 LYS A N 1
ATOM 3644 C CA . LYS A 1 447 ? 15.753 -20.460 1.897 1.00 55.22 447 LYS A CA 1
ATOM 3645 C C . LYS A 1 447 ? 14.666 -21.528 1.724 1.00 55.22 447 LYS A C 1
ATOM 3647 O O . LYS A 1 447 ? 14.442 -22.295 2.659 1.00 55.22 447 LYS A O 1
ATOM 3652 N N . ASP A 1 448 ? 14.027 -21.574 0.558 1.00 51.28 448 ASP A N 1
ATOM 3653 C CA . ASP A 1 448 ? 12.946 -22.513 0.249 1.00 51.28 448 ASP A CA 1
ATOM 3654 C C . ASP A 1 448 ? 13.407 -23.981 0.262 1.00 51.28 448 ASP A C 1
ATOM 3656 O O . ASP A 1 448 ? 12.701 -24.823 0.806 1.00 51.28 448 ASP A O 1
ATOM 3660 N N . GLU A 1 449 ? 14.627 -24.287 -0.197 1.00 50.72 449 GLU A N 1
ATOM 3661 C CA . GLU A 1 449 ? 15.169 -25.662 -0.188 1.00 50.72 449 GLU A CA 1
ATOM 3662 C C . GLU A 1 449 ? 15.567 -26.131 1.225 1.00 50.72 449 GLU A C 1
ATOM 3664 O O . GLU A 1 449 ? 15.570 -27.321 1.535 1.00 50.72 449 GLU A O 1
ATOM 3669 N N . VAL A 1 450 ? 15.899 -25.188 2.113 1.00 49.72 450 VAL A N 1
ATOM 3670 C CA . VAL A 1 450 ? 16.362 -25.479 3.480 1.00 49.72 450 VAL A CA 1
ATOM 3671 C C . VAL A 1 450 ? 15.192 -25.748 4.430 1.00 49.72 450 VAL A C 1
ATOM 3673 O O . VAL A 1 450 ? 15.357 -26.488 5.398 1.00 49.72 450 VAL A O 1
ATOM 3676 N N . ILE A 1 451 ? 14.013 -25.175 4.169 1.00 45.94 451 ILE A N 1
ATOM 3677 C CA . ILE A 1 451 ? 12.801 -25.444 4.961 1.00 45.94 451 ILE A CA 1
ATOM 3678 C C . ILE A 1 451 ? 12.318 -26.883 4.719 1.00 45.94 451 ILE A C 1
ATOM 3680 O O . ILE A 1 451 ? 12.018 -27.576 5.691 1.00 45.94 451 ILE A O 1
ATOM 3684 N N . ASP A 1 452 ? 12.370 -27.370 3.476 1.00 37.31 452 ASP A N 1
ATOM 3685 C CA . ASP A 1 452 ? 11.994 -28.749 3.127 1.00 37.31 452 ASP A CA 1
ATOM 3686 C C . ASP A 1 452 ? 12.910 -29.802 3.790 1.00 37.31 452 ASP A C 1
ATOM 3688 O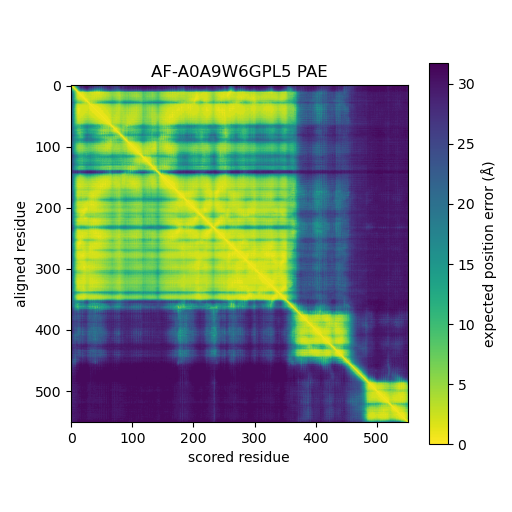 O . ASP A 1 452 ? 12.447 -30.867 4.192 1.00 37.31 452 ASP A O 1
ATOM 3692 N N . LEU A 1 453 ? 14.196 -29.488 4.003 1.00 42.09 453 LEU A N 1
ATOM 3693 C CA . LEU A 1 453 ? 15.160 -30.360 4.699 1.00 42.09 453 LEU A CA 1
ATOM 3694 C C . LEU A 1 453 ? 14.974 -30.417 6.227 1.00 42.09 453 LEU A C 1
ATOM 3696 O O . LEU A 1 453 ? 15.519 -31.308 6.881 1.00 42.09 453 LEU A O 1
ATOM 3700 N N . ILE A 1 454 ? 14.259 -29.454 6.816 1.00 41.31 454 ILE A N 1
ATOM 3701 C CA . ILE A 1 454 ? 14.021 -29.375 8.268 1.00 41.31 454 ILE A CA 1
ATOM 3702 C C . ILE A 1 454 ? 12.678 -30.033 8.645 1.00 41.31 454 ILE A C 1
ATOM 3704 O O . ILE A 1 454 ? 12.515 -30.452 9.791 1.00 41.31 454 ILE A O 1
ATOM 3708 N N . GLU A 1 455 ? 11.740 -30.178 7.699 1.00 29.77 455 GLU A N 1
ATOM 3709 C CA . GLU A 1 455 ? 10.426 -30.807 7.918 1.00 29.77 455 GLU A CA 1
ATOM 3710 C C . GLU A 1 455 ? 10.401 -32.337 7.724 1.00 29.77 455 GLU A C 1
ATOM 3712 O O . GLU A 1 455 ? 9.408 -32.969 8.085 1.00 29.77 455 GLU A O 1
ATOM 3717 N N . THR A 1 456 ? 11.477 -32.972 7.246 1.00 24.66 456 THR A N 1
ATOM 3718 C CA . THR A 1 456 ? 11.586 -34.443 7.203 1.00 24.66 456 THR A CA 1
ATOM 3719 C C . THR A 1 456 ? 12.309 -34.989 8.443 1.00 24.66 456 THR A C 1
ATOM 3721 O O . THR A 1 456 ? 13.516 -34.764 8.579 1.00 24.66 456 THR A O 1
ATOM 3724 N N . PRO A 1 457 ? 11.642 -35.733 9.348 1.00 27.22 457 PRO A N 1
ATOM 3725 C CA . PRO A 1 457 ? 12.331 -36.528 10.354 1.00 27.22 457 PRO A CA 1
ATOM 3726 C C . PRO A 1 457 ? 12.997 -37.738 9.689 1.00 27.22 457 PRO A C 1
ATOM 3728 O O . PRO A 1 457 ? 12.431 -38.374 8.804 1.00 27.22 457 PRO A O 1
ATOM 3731 N N . THR A 1 458 ? 14.203 -38.044 10.149 1.00 26.84 458 THR A N 1
ATOM 3732 C CA . THR A 1 458 ? 15.033 -39.188 9.775 1.00 26.84 458 THR A CA 1
ATOM 3733 C C . THR A 1 458 ? 14.310 -40.518 10.010 1.00 26.84 458 THR A C 1
ATOM 3735 O O . THR A 1 458 ? 13.931 -40.813 11.141 1.00 26.84 458 THR A O 1
ATOM 3738 N N . GLU A 1 459 ? 14.221 -41.363 8.984 1.00 25.89 459 GLU A N 1
ATOM 3739 C CA . GLU A 1 459 ? 14.072 -42.809 9.149 1.00 25.89 459 GLU A CA 1
ATOM 3740 C C . GLU A 1 459 ? 15.275 -43.506 8.503 1.00 25.89 459 GLU A C 1
ATOM 3742 O O . GLU A 1 459 ? 15.562 -43.312 7.322 1.00 25.89 459 GLU A O 1
ATOM 3747 N N . SER A 1 460 ? 15.917 -44.351 9.313 1.00 28.77 460 SER A N 1
ATOM 3748 C CA . SER A 1 460 ? 16.800 -45.461 8.930 1.00 28.77 460 SER A CA 1
ATOM 3749 C C . SER A 1 460 ? 18.292 -45.163 8.721 1.00 28.77 460 SER A C 1
ATOM 3751 O O . SER A 1 460 ? 18.780 -44.939 7.616 1.00 28.77 460 SER A O 1
ATOM 3753 N N . GLU A 1 461 ? 19.043 -45.303 9.819 1.00 31.94 461 GLU A N 1
ATOM 3754 C CA . GLU A 1 461 ? 20.308 -46.048 9.797 1.00 31.94 461 GLU A CA 1
ATOM 3755 C C . GLU A 1 461 ? 20.075 -47.483 9.267 1.00 31.94 461 GLU A C 1
ATOM 3757 O O . GLU A 1 461 ? 18.961 -48.001 9.324 1.00 31.94 461 GLU A O 1
ATOM 3762 N N . VAL A 1 462 ? 21.171 -48.131 8.857 1.00 26.17 462 VAL A N 1
ATOM 3763 C CA . VAL A 1 462 ? 21.319 -49.520 8.373 1.00 26.17 462 VAL A CA 1
ATOM 3764 C C . VAL A 1 462 ? 21.048 -49.734 6.873 1.00 26.17 462 VAL A C 1
ATOM 3766 O O . VAL A 1 462 ? 19.938 -50.037 6.458 1.00 26.17 462 VAL A O 1
ATOM 3769 N N . LEU A 1 463 ? 22.105 -49.661 6.056 1.00 26.55 463 LEU A N 1
ATOM 3770 C CA . LEU A 1 463 ? 22.706 -50.838 5.403 1.00 26.55 463 LEU A CA 1
ATOM 3771 C C . LEU A 1 463 ? 23.926 -50.422 4.560 1.00 26.55 463 LEU A C 1
ATOM 3773 O O . LEU A 1 463 ? 23.821 -49.652 3.617 1.00 26.55 463 LEU A O 1
ATOM 3777 N N . GLU A 1 464 ? 25.062 -50.971 4.985 1.00 26.39 464 GLU A N 1
ATOM 3778 C CA . GLU A 1 464 ? 26.190 -51.475 4.195 1.00 26.39 464 GLU A CA 1
ATOM 3779 C C . GLU A 1 464 ? 26.963 -50.561 3.229 1.00 26.39 464 GLU A C 1
ATOM 3781 O O . GLU A 1 464 ? 26.475 -49.957 2.281 1.00 26.39 464 GLU A O 1
ATOM 3786 N N . ALA A 1 465 ? 28.264 -50.546 3.514 1.00 26.55 465 ALA A N 1
ATOM 3787 C CA . ALA A 1 465 ? 29.330 -50.016 2.701 1.00 26.55 465 ALA A CA 1
ATOM 3788 C C . ALA A 1 465 ? 29.462 -50.780 1.382 1.00 26.55 465 ALA A C 1
ATOM 3790 O O . ALA A 1 465 ? 29.459 -52.006 1.386 1.00 26.55 465 ALA A O 1
ATOM 3791 N N . GLU A 1 466 ? 29.779 -50.057 0.310 1.00 26.08 466 GLU A N 1
ATOM 3792 C CA . GLU A 1 466 ? 30.643 -50.600 -0.730 1.00 26.08 466 GLU A CA 1
ATOM 3793 C C . GLU A 1 466 ? 31.695 -49.571 -1.158 1.00 26.08 466 GLU A C 1
ATOM 3795 O O . GLU A 1 466 ? 31.447 -48.381 -1.351 1.00 26.08 466 GLU A O 1
ATOM 3800 N N . ILE A 1 467 ? 32.914 -50.092 -1.179 1.00 26.05 467 ILE A N 1
ATOM 3801 C CA . ILE A 1 467 ? 34.226 -49.490 -1.381 1.00 26.05 467 ILE A CA 1
ATOM 3802 C C . ILE A 1 467 ? 34.415 -49.172 -2.861 1.00 26.05 467 ILE A C 1
ATOM 3804 O O . ILE A 1 467 ? 34.249 -50.099 -3.640 1.00 26.05 467 ILE A O 1
ATOM 3808 N N . ILE A 1 468 ? 34.901 -47.976 -3.233 1.00 27.41 468 ILE A N 1
ATOM 3809 C CA . ILE A 1 468 ? 35.859 -47.832 -4.352 1.00 27.41 468 ILE A CA 1
ATOM 3810 C C . ILE A 1 468 ? 36.907 -46.741 -4.045 1.00 27.41 468 ILE A C 1
ATOM 3812 O O . ILE A 1 468 ? 36.606 -45.560 -3.896 1.00 27.41 468 ILE A O 1
ATOM 3816 N N . GLU A 1 469 ? 38.127 -47.262 -3.938 1.00 25.95 469 GLU A N 1
ATOM 3817 C CA . GLU A 1 469 ? 39.511 -46.781 -4.052 1.00 25.95 469 GLU A CA 1
ATOM 3818 C C . GLU A 1 469 ? 39.866 -45.314 -4.391 1.00 25.95 469 GLU A C 1
ATOM 3820 O O . GLU A 1 469 ? 39.394 -44.697 -5.344 1.00 25.95 469 GLU A O 1
ATOM 3825 N N . GLU A 1 470 ? 40.854 -44.834 -3.621 1.00 27.94 470 GLU A N 1
ATOM 3826 C CA . GLU A 1 470 ? 41.726 -43.672 -3.842 1.00 27.94 470 GLU A CA 1
ATOM 3827 C C . GLU A 1 470 ? 42.626 -43.821 -5.078 1.00 27.94 470 GLU A C 1
ATOM 3829 O O . GLU A 1 470 ? 43.114 -44.919 -5.314 1.00 27.94 470 GLU A O 1
ATOM 3834 N N . ILE A 1 471 ? 43.031 -42.700 -5.703 1.00 27.12 471 ILE A N 1
ATOM 3835 C CA . ILE A 1 471 ? 44.427 -42.455 -6.144 1.00 27.12 471 ILE A CA 1
ATOM 3836 C C . ILE A 1 471 ? 44.766 -40.948 -5.964 1.00 27.12 471 ILE A C 1
ATOM 3838 O O . ILE A 1 471 ? 43.876 -40.108 -6.099 1.00 27.12 471 ILE A O 1
ATOM 3842 N N . PRO A 1 472 ? 46.027 -40.586 -5.625 1.00 27.42 472 PRO A N 1
ATOM 3843 C CA . PRO A 1 472 ? 46.348 -39.522 -4.671 1.00 27.42 472 PRO A CA 1
ATOM 3844 C C . PRO A 1 472 ? 47.221 -38.386 -5.260 1.00 27.42 472 PRO A C 1
ATOM 3846 O O . PRO A 1 472 ? 47.378 -38.249 -6.473 1.00 27.42 472 PRO A O 1
ATOM 3849 N N . SER A 1 473 ? 47.916 -37.682 -4.348 1.00 25.34 473 SER A N 1
ATOM 3850 C CA . SER A 1 473 ? 49.147 -36.884 -4.545 1.00 25.34 473 SER A CA 1
ATOM 3851 C C . SER A 1 473 ? 48.879 -35.375 -4.715 1.00 25.34 473 SER A C 1
ATOM 3853 O O . SER A 1 473 ? 47.896 -34.992 -5.331 1.00 25.34 473 SER A O 1
ATOM 3855 N N . GLN A 1 474 ? 49.629 -34.412 -4.176 1.00 25.22 474 GLN A N 1
ATOM 3856 C CA . GLN A 1 474 ? 50.925 -34.274 -3.491 1.00 25.22 474 GLN A CA 1
ATOM 3857 C C . GLN A 1 474 ? 50.743 -33.060 -2.544 1.00 25.22 474 GLN A C 1
ATOM 3859 O O . GLN A 1 474 ? 50.002 -32.140 -2.862 1.00 25.22 474 GLN A O 1
ATOM 3864 N N . GLY A 1 475 ? 51.281 -32.990 -1.329 1.00 23.61 475 GLY A N 1
ATOM 3865 C CA . GLY A 1 475 ? 52.694 -33.110 -1.012 1.00 23.61 475 GLY A CA 1
ATOM 3866 C C . GLY A 1 475 ? 53.338 -31.721 -0.969 1.00 23.61 475 GLY A C 1
ATOM 3867 O O . GLY A 1 475 ? 53.853 -31.272 -1.979 1.00 23.61 475 GLY A O 1
ATOM 3868 N N . SER A 1 476 ? 53.378 -31.081 0.204 1.00 23.66 476 SER A N 1
ATOM 3869 C CA . SER A 1 476 ? 54.508 -30.223 0.592 1.00 23.66 476 SER A CA 1
ATOM 3870 C C . SER A 1 476 ? 54.477 -29.919 2.088 1.00 23.66 476 SER A C 1
ATOM 3872 O O . SER A 1 476 ? 53.518 -29.371 2.626 1.00 23.66 476 SER A O 1
ATOM 3874 N N . LYS A 1 477 ? 55.567 -30.336 2.730 1.00 30.02 477 LYS A N 1
ATOM 3875 C CA . LYS A 1 477 ? 55.986 -30.047 4.099 1.00 30.02 477 LYS A CA 1
ATOM 3876 C C . LYS A 1 477 ? 56.093 -28.538 4.314 1.00 30.02 477 LYS A C 1
ATOM 3878 O O . LYS A 1 477 ? 56.648 -27.881 3.447 1.00 30.02 477 LYS A O 1
ATOM 3883 N N . GLU A 1 478 ? 55.728 -28.051 5.497 1.00 24.08 478 GLU A N 1
ATOM 3884 C CA . GLU A 1 478 ? 56.445 -26.951 6.152 1.00 24.08 478 GLU A CA 1
ATOM 3885 C C . GLU A 1 478 ? 56.095 -26.871 7.645 1.00 24.08 478 GLU A C 1
ATOM 3887 O O . GLU A 1 478 ? 55.068 -27.371 8.098 1.00 24.08 478 GLU A O 1
ATOM 3892 N N . ALA A 1 479 ? 57.060 -26.369 8.409 1.00 24.00 479 ALA A N 1
ATOM 3893 C CA . ALA A 1 479 ? 57.309 -26.652 9.814 1.00 24.00 479 ALA A CA 1
ATOM 3894 C C . ALA A 1 479 ? 56.192 -26.221 10.783 1.00 24.00 479 ALA A C 1
ATOM 3896 O O . ALA A 1 479 ? 55.639 -25.129 10.691 1.00 24.00 479 ALA A O 1
ATOM 3897 N N . ALA A 1 480 ? 55.928 -27.078 11.772 1.00 25.44 480 ALA A N 1
ATOM 3898 C CA . ALA A 1 480 ? 55.066 -26.779 12.905 1.00 25.44 480 ALA A CA 1
ATOM 3899 C C . ALA A 1 480 ? 55.733 -25.733 13.815 1.00 25.44 480 ALA A C 1
ATOM 3901 O O . ALA A 1 480 ? 56.732 -26.021 14.469 1.00 25.44 480 ALA A O 1
ATOM 3902 N N . SER A 1 481 ? 55.174 -24.526 13.870 1.00 28.45 481 SER A N 1
ATOM 3903 C CA . SER A 1 481 ? 55.418 -23.589 14.968 1.00 28.45 481 SER A CA 1
ATOM 3904 C C . SER A 1 481 ? 54.486 -23.944 16.128 1.00 28.45 481 SER A C 1
ATOM 3906 O O . SER A 1 481 ? 53.265 -23.954 15.950 1.00 28.45 481 SER A O 1
ATOM 3908 N N . GLU A 1 482 ? 55.053 -24.257 17.293 1.00 29.70 482 GLU A N 1
ATOM 3909 C CA . GLU A 1 482 ? 54.316 -24.608 18.512 1.00 29.70 482 GLU A CA 1
ATOM 3910 C C . GLU A 1 482 ? 53.302 -23.512 18.910 1.00 29.70 482 GLU A C 1
ATOM 3912 O O . GLU A 1 482 ? 53.647 -22.326 18.917 1.00 29.70 482 GLU A O 1
ATOM 3917 N N . PRO A 1 483 ? 52.046 -23.865 19.248 1.00 38.25 483 PRO A N 1
ATOM 3918 C CA . PRO A 1 483 ? 51.073 -22.900 19.742 1.00 38.25 483 PRO A CA 1
ATOM 3919 C C . PRO A 1 483 ? 51.386 -22.515 21.194 1.00 38.25 483 PRO A C 1
ATOM 3921 O O . PRO A 1 483 ? 51.584 -23.382 22.045 1.00 38.25 483 PRO A O 1
ATOM 3924 N N . GLN A 1 484 ? 51.400 -21.204 21.464 1.00 41.47 484 GLN A N 1
ATOM 3925 C CA . GLN A 1 484 ? 51.613 -20.612 22.789 1.00 41.47 484 GLN A CA 1
ATOM 3926 C C . GLN A 1 484 ? 50.716 -21.275 23.849 1.00 41.47 484 GLN A C 1
ATOM 3928 O O . GLN A 1 484 ? 49.488 -21.239 23.760 1.00 41.47 484 GLN A O 1
ATOM 3933 N N . SER A 1 485 ? 51.353 -21.897 24.838 1.00 50.50 485 SER A N 1
ATOM 3934 C CA . SER A 1 485 ? 50.736 -22.623 25.944 1.00 50.50 485 SER A CA 1
ATOM 3935 C C . SER A 1 485 ? 50.255 -21.673 27.047 1.00 50.50 485 SER A C 1
ATOM 3937 O O . SER A 1 485 ? 50.926 -20.716 27.424 1.00 50.50 485 SER A O 1
ATOM 3939 N N . ASP A 1 486 ? 49.061 -21.942 27.576 1.00 66.75 486 ASP A N 1
ATOM 3940 C CA . ASP A 1 486 ? 48.478 -21.246 28.730 1.00 66.75 486 ASP A CA 1
ATOM 3941 C C . ASP A 1 486 ? 49.398 -21.359 29.977 1.00 66.75 486 ASP A C 1
ATOM 3943 O O . ASP A 1 486 ? 49.842 -22.473 30.280 1.00 66.75 486 ASP A O 1
ATOM 3947 N N . PRO A 1 487 ? 49.681 -20.268 30.730 1.00 69.94 487 PRO A N 1
ATOM 3948 C CA . PRO A 1 487 ? 50.626 -20.261 31.858 1.00 69.94 487 PRO A CA 1
ATOM 3949 C C . PRO A 1 487 ? 50.400 -21.350 32.917 1.00 69.94 487 PRO A C 1
ATOM 3951 O O . PRO A 1 487 ? 51.358 -21.880 33.480 1.00 69.94 487 PRO A O 1
ATOM 3954 N N . ALA A 1 488 ? 49.145 -21.737 33.169 1.00 69.88 488 ALA A N 1
ATOM 3955 C CA . ALA A 1 488 ? 48.818 -22.812 34.108 1.00 69.88 488 ALA A CA 1
ATOM 3956 C C . ALA A 1 488 ? 49.235 -24.204 33.591 1.00 69.88 488 ALA A C 1
ATOM 3958 O O . ALA A 1 488 ? 49.576 -25.094 34.370 1.00 69.88 488 ALA A O 1
ATOM 3959 N N . THR A 1 489 ? 49.227 -24.395 32.270 1.00 75.81 489 THR A N 1
ATOM 3960 C CA . THR A 1 489 ? 49.667 -25.633 31.608 1.00 75.81 489 THR A CA 1
ATOM 3961 C C . THR A 1 489 ? 51.187 -25.772 31.672 1.00 75.81 489 THR A C 1
ATOM 3963 O O . THR A 1 489 ? 51.683 -26.875 31.895 1.00 75.81 489 THR A O 1
ATOM 3966 N N . GLU A 1 490 ? 51.923 -24.663 31.553 1.00 79.19 490 GLU A N 1
ATOM 3967 C CA . GLU A 1 490 ? 53.378 -24.667 31.743 1.00 79.19 490 GLU A CA 1
ATOM 3968 C C . GLU A 1 490 ? 53.784 -24.935 33.186 1.00 79.19 490 GLU A C 1
ATOM 3970 O O . GLU A 1 490 ? 54.668 -25.753 33.429 1.00 79.19 490 GLU A O 1
ATOM 3975 N N . LEU A 1 491 ? 53.100 -24.318 34.152 1.00 78.31 491 LEU A N 1
ATOM 3976 C CA . LEU A 1 491 ? 53.370 -24.547 35.570 1.00 78.31 491 LEU A CA 1
ATOM 3977 C C . LEU A 1 491 ? 53.235 -26.035 35.935 1.00 78.31 491 LEU A C 1
ATOM 3979 O O . LEU A 1 491 ? 54.141 -26.611 36.531 1.00 78.31 491 LEU A O 1
ATOM 3983 N N . LEU A 1 492 ? 52.132 -26.674 35.532 1.00 78.44 492 LEU A N 1
ATOM 3984 C CA . LEU A 1 492 ? 51.872 -28.086 35.829 1.00 78.44 492 LEU A CA 1
ATOM 3985 C C . LEU A 1 492 ? 52.868 -29.026 35.146 1.00 78.44 492 LEU A C 1
ATOM 3987 O O . LEU A 1 492 ? 53.249 -30.046 35.720 1.00 78.44 492 LEU A O 1
ATOM 3991 N N . TYR A 1 493 ? 53.298 -28.693 33.931 1.00 82.38 493 TYR A N 1
ATOM 3992 C CA . TYR A 1 493 ? 54.290 -29.496 33.229 1.00 82.38 493 TYR A CA 1
ATOM 3993 C C . TYR A 1 493 ? 55.696 -29.332 33.821 1.00 82.38 493 TYR A C 1
ATOM 3995 O O . TYR A 1 493 ? 56.415 -30.317 33.963 1.00 82.38 493 TYR A O 1
ATOM 4003 N N . ASN A 1 494 ? 56.068 -28.127 34.253 1.00 80.56 494 ASN A N 1
ATOM 4004 C CA . ASN A 1 494 ? 57.332 -27.900 34.956 1.00 80.56 494 ASN A CA 1
ATOM 4005 C C . ASN A 1 494 ? 57.348 -28.615 36.315 1.00 80.56 494 ASN A C 1
ATOM 4007 O O . ASN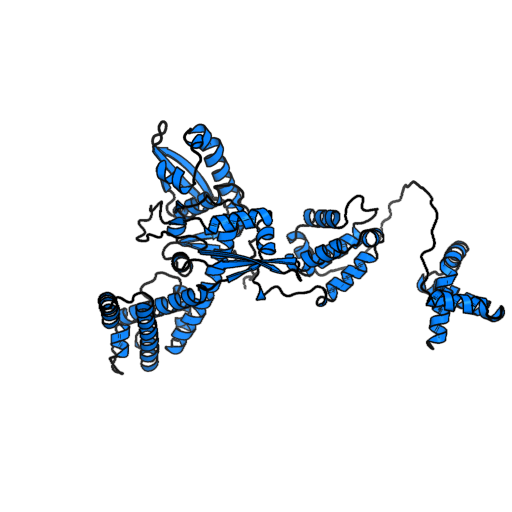 A 1 494 ? 58.314 -29.302 36.629 1.00 80.56 494 ASN A O 1
ATOM 4011 N N . MET A 1 495 ? 56.233 -28.588 37.058 1.00 79.56 495 MET A N 1
ATOM 4012 C CA . MET A 1 495 ? 56.085 -29.380 38.286 1.00 79.56 495 MET A CA 1
ATOM 4013 C C . MET A 1 495 ? 56.281 -30.880 38.047 1.00 79.56 495 MET A C 1
ATOM 4015 O O . MET A 1 495 ? 56.815 -31.557 38.918 1.00 79.56 495 MET A O 1
ATOM 4019 N N . PHE A 1 496 ? 55.859 -31.407 36.892 1.00 86.56 496 PHE A N 1
ATOM 4020 C CA . PHE A 1 496 ? 56.119 -32.792 36.498 1.00 86.56 496 PHE A CA 1
ATOM 4021 C C . PHE A 1 496 ? 57.607 -33.060 36.263 1.00 86.56 496 PHE A C 1
ATOM 4023 O O . PHE A 1 496 ? 58.118 -34.065 36.758 1.00 86.56 496 PHE A O 1
ATOM 4030 N N . LEU A 1 497 ? 58.309 -32.166 35.559 1.00 83.50 497 LEU A N 1
ATOM 4031 C CA . LEU A 1 497 ? 59.743 -32.302 35.274 1.00 83.50 497 LEU A CA 1
ATOM 4032 C C . LEU A 1 497 ? 60.609 -32.300 36.545 1.00 83.50 497 LEU A C 1
ATOM 4034 O O . LEU A 1 497 ? 61.646 -32.962 36.565 1.00 83.50 497 LEU A O 1
ATOM 4038 N N . ASP A 1 498 ? 60.136 -31.660 37.615 1.00 80.81 498 ASP A N 1
ATOM 4039 C CA . ASP A 1 498 ? 60.820 -31.609 38.913 1.00 80.81 498 ASP A CA 1
ATOM 4040 C C . ASP A 1 498 ? 60.488 -32.801 39.841 1.00 80.81 498 ASP A C 1
ATOM 4042 O O . ASP A 1 498 ? 61.059 -32.936 40.928 1.00 80.81 498 ASP A O 1
ATOM 4046 N N . MET A 1 499 ? 59.574 -33.699 39.447 1.00 83.94 499 MET A N 1
ATOM 4047 C CA . MET A 1 499 ? 59.248 -34.896 40.237 1.00 83.94 499 MET A CA 1
ATOM 4048 C C . MET A 1 499 ? 60.356 -35.958 40.177 1.00 83.94 499 MET A C 1
ATOM 4050 O O . MET A 1 499 ? 61.114 -36.065 39.216 1.00 83.94 499 MET A O 1
ATOM 4054 N N . LYS A 1 500 ? 60.415 -36.831 41.194 1.00 85.69 500 LYS A N 1
ATOM 4055 C CA . LYS A 1 500 ? 61.288 -38.019 41.160 1.00 85.69 500 LYS A CA 1
ATOM 4056 C C . LYS A 1 500 ? 60.951 -38.894 39.944 1.00 85.69 500 LYS A C 1
ATOM 4058 O O . LYS A 1 500 ? 59.772 -39.090 39.646 1.00 85.69 500 LYS A O 1
ATOM 4063 N N . LYS A 1 501 ? 61.975 -39.470 39.300 1.00 79.75 501 LYS A N 1
ATOM 4064 C CA . LYS A 1 501 ? 61.843 -40.272 38.065 1.00 79.75 501 LYS A CA 1
ATOM 4065 C C . LYS A 1 501 ? 60.778 -41.368 38.156 1.00 79.75 501 LYS A C 1
ATOM 4067 O O . LYS A 1 501 ? 60.033 -41.559 37.202 1.00 79.75 501 LYS A O 1
ATOM 4072 N N . ASP A 1 502 ? 60.650 -42.011 39.312 1.00 79.38 502 ASP A N 1
ATOM 4073 C CA . ASP A 1 502 ? 59.665 -43.077 39.525 1.00 79.38 502 ASP A CA 1
ATOM 4074 C C . ASP A 1 502 ? 58.222 -42.551 39.398 1.00 79.38 502 ASP A C 1
ATOM 4076 O O . ASP A 1 502 ? 57.379 -43.168 38.751 1.00 79.38 502 ASP A O 1
ATOM 4080 N N . LYS A 1 503 ? 57.952 -41.347 39.925 1.00 75.00 503 LYS A N 1
ATOM 4081 C CA . LYS A 1 503 ? 56.643 -40.685 39.791 1.00 75.00 503 LYS A CA 1
ATOM 4082 C C . LYS A 1 503 ? 56.396 -40.159 38.380 1.00 75.00 503 LYS A C 1
ATOM 4084 O O . LYS A 1 503 ? 55.258 -40.166 37.918 1.00 75.00 503 LYS A O 1
ATOM 4089 N N . GLN A 1 504 ? 57.444 -39.723 37.682 1.00 79.56 504 GLN A N 1
ATOM 4090 C CA . GLN A 1 504 ? 57.319 -39.298 36.287 1.00 79.56 504 GLN A CA 1
ATOM 4091 C C . GLN A 1 504 ? 56.899 -40.463 35.391 1.00 79.56 504 GLN A C 1
ATOM 4093 O O . GLN A 1 504 ? 55.981 -40.319 34.588 1.00 79.56 504 GLN A O 1
ATOM 4098 N N . GLN A 1 505 ? 57.520 -41.630 35.569 1.00 83.12 505 GLN A N 1
ATOM 4099 C CA . GLN A 1 505 ? 57.175 -42.835 34.815 1.00 83.12 505 GLN A CA 1
ATOM 4100 C C . GLN A 1 505 ? 55.737 -43.292 35.090 1.00 83.12 505 GLN A C 1
ATOM 4102 O O . GLN A 1 505 ? 55.032 -43.664 34.154 1.00 83.12 505 GLN A O 1
ATOM 4107 N N . GLU A 1 506 ? 55.273 -43.194 36.339 1.00 85.44 506 GLU A N 1
ATOM 4108 C CA . GLU A 1 506 ? 53.886 -43.502 36.701 1.00 85.44 506 GLU A CA 1
ATOM 4109 C C . GLU A 1 506 ? 52.883 -42.573 35.991 1.00 85.44 506 GLU A C 1
ATOM 4111 O O . GLU A 1 506 ? 51.910 -43.034 35.388 1.00 85.44 506 GLU A O 1
ATOM 4116 N N . ILE A 1 507 ? 53.129 -41.258 36.013 1.00 86.06 507 ILE A N 1
ATOM 4117 C CA . ILE A 1 507 ? 52.258 -40.265 35.365 1.00 86.06 507 ILE A CA 1
ATOM 4118 C C . ILE A 1 507 ? 52.287 -40.420 33.840 1.00 86.06 507 ILE A C 1
ATOM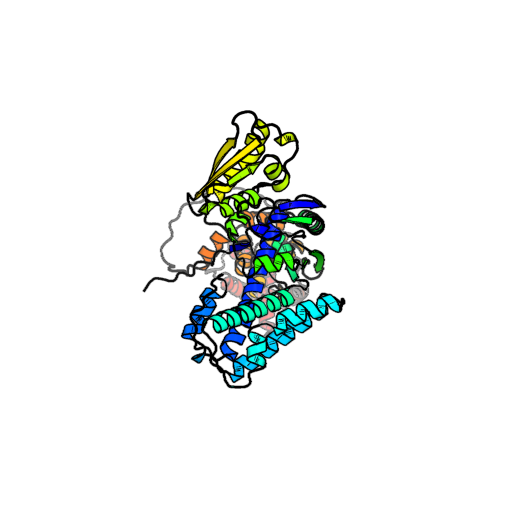 4120 O O . ILE A 1 507 ? 51.247 -40.301 33.191 1.00 86.06 507 ILE A O 1
ATOM 4124 N N . GLU A 1 508 ? 53.444 -40.731 33.254 1.00 86.31 508 GLU A N 1
ATOM 4125 C CA . GLU A 1 508 ? 53.554 -41.024 31.823 1.00 86.31 508 GLU A CA 1
ATOM 4126 C C . GLU A 1 508 ? 52.793 -42.290 31.425 1.00 86.31 508 GLU A C 1
ATOM 4128 O O . GLU A 1 508 ? 52.165 -42.306 30.365 1.00 86.31 508 GLU A O 1
ATOM 4133 N N . GLY A 1 509 ? 52.804 -43.325 32.271 1.00 85.19 509 GLY A N 1
ATOM 4134 C CA . GLY A 1 509 ? 51.996 -44.530 32.085 1.00 85.19 509 GLY A CA 1
ATOM 4135 C C . GLY A 1 509 ? 50.505 -44.200 32.020 1.00 85.19 509 GLY A C 1
ATOM 4136 O O . GLY A 1 509 ? 49.851 -44.495 31.019 1.00 85.19 509 GLY A O 1
ATOM 4137 N N . LYS A 1 510 ? 49.999 -43.466 33.019 1.00 88.25 510 LYS A N 1
ATOM 4138 C CA . LYS A 1 510 ? 48.598 -43.004 33.058 1.00 88.25 510 LYS A CA 1
ATOM 4139 C C . LYS A 1 510 ? 48.245 -42.103 31.872 1.00 88.25 510 LYS A C 1
ATOM 4141 O O . LYS A 1 510 ? 47.139 -42.173 31.342 1.00 88.25 510 LYS A O 1
ATOM 4146 N N . ALA A 1 511 ? 49.181 -41.271 31.416 1.00 88.12 511 ALA A N 1
ATOM 4147 C CA . ALA A 1 511 ? 48.977 -40.408 30.255 1.00 88.12 511 ALA A CA 1
ATOM 4148 C C . ALA A 1 511 ? 48.845 -41.214 28.951 1.00 88.12 511 ALA A C 1
ATOM 4150 O O . ALA A 1 511 ? 48.017 -40.866 28.107 1.00 88.12 511 ALA A O 1
ATOM 4151 N N . LYS A 1 512 ? 49.610 -42.305 28.795 1.00 86.06 512 LYS A N 1
ATOM 4152 C CA . LYS A 1 512 ? 49.476 -43.227 27.656 1.00 86.06 512 LYS A CA 1
ATOM 4153 C C . LYS A 1 512 ? 48.149 -43.981 27.694 1.00 86.06 512 LYS A C 1
ATOM 4155 O O . LYS A 1 512 ? 47.485 -44.063 26.668 1.00 86.06 512 LYS A O 1
ATOM 4160 N N . GLU A 1 513 ? 47.730 -44.478 28.855 1.00 84.69 513 GLU A N 1
ATOM 4161 C CA . GLU A 1 513 ? 46.425 -45.140 29.009 1.00 84.69 513 GLU A CA 1
ATOM 4162 C C . GLU A 1 513 ? 45.262 -44.196 28.688 1.00 84.69 513 GLU A C 1
ATOM 4164 O O . GLU A 1 513 ? 44.341 -44.560 27.951 1.00 84.69 513 GLU A O 1
ATOM 4169 N N . LEU A 1 514 ? 45.337 -42.950 29.168 1.00 84.69 514 LEU A N 1
ATOM 4170 C CA . LEU A 1 514 ? 44.348 -41.923 28.856 1.00 84.69 514 LEU A CA 1
ATOM 4171 C C . LEU A 1 514 ? 44.302 -41.630 27.351 1.00 84.69 514 LEU A C 1
ATOM 4173 O O . LEU A 1 514 ? 43.217 -41.521 26.787 1.00 84.69 514 LEU A O 1
ATOM 4177 N N . TYR A 1 515 ? 45.461 -41.556 26.691 1.00 85.12 515 TYR A N 1
ATOM 4178 C CA . TYR A 1 515 ? 45.538 -41.398 25.239 1.00 85.12 515 TYR A CA 1
ATOM 4179 C C . TYR A 1 515 ? 44.880 -42.565 24.498 1.00 85.12 515 TYR A C 1
ATOM 4181 O O . TYR A 1 515 ? 44.073 -42.334 23.601 1.00 85.12 515 TYR A O 1
ATOM 4189 N N . ILE A 1 516 ? 45.182 -43.808 24.877 1.00 82.06 516 ILE A N 1
ATOM 4190 C CA . ILE A 1 516 ? 44.602 -45.006 24.251 1.00 82.06 516 ILE A CA 1
ATOM 4191 C C . ILE A 1 516 ? 43.075 -44.991 24.391 1.00 82.06 516 ILE A C 1
ATOM 4193 O O . ILE A 1 516 ? 42.370 -45.245 23.415 1.00 82.06 516 ILE A O 1
ATOM 4197 N N . THR A 1 517 ? 42.580 -44.624 25.576 1.00 83.69 517 THR A N 1
ATOM 4198 C CA . THR A 1 517 ? 41.145 -44.558 25.881 1.00 83.69 517 THR A CA 1
ATOM 4199 C C . THR A 1 517 ? 40.443 -43.459 25.083 1.00 83.69 517 THR A C 1
ATOM 4201 O O . THR A 1 517 ? 39.441 -43.725 24.428 1.00 83.69 517 THR A O 1
ATOM 4204 N N . GLU A 1 518 ? 40.975 -42.231 25.077 1.00 82.62 518 GLU A N 1
ATOM 4205 C CA . GLU A 1 518 ? 40.364 -41.107 24.347 1.00 82.62 518 GLU A CA 1
ATOM 4206 C C . GLU A 1 518 ? 40.408 -41.304 22.822 1.00 82.62 518 GLU A C 1
ATOM 4208 O O . GLU A 1 518 ? 39.527 -40.824 22.112 1.00 82.62 518 GLU A O 1
ATOM 4213 N N . THR A 1 519 ? 41.413 -42.020 22.311 1.00 77.06 519 THR A N 1
ATOM 4214 C CA . THR A 1 519 ? 41.549 -42.312 20.873 1.00 77.06 519 THR A CA 1
ATOM 4215 C C . THR A 1 519 ? 40.883 -43.620 20.445 1.00 77.06 519 THR A C 1
ATOM 4217 O O . THR A 1 519 ? 40.891 -43.941 19.260 1.00 77.06 519 THR A O 1
ATOM 4220 N N . ASN A 1 520 ? 40.293 -44.362 21.389 1.00 73.94 520 ASN A N 1
ATOM 4221 C CA . ASN A 1 520 ? 39.659 -45.666 21.181 1.00 73.94 520 ASN A CA 1
ATOM 4222 C C . ASN A 1 520 ? 40.570 -46.684 20.458 1.00 73.94 520 ASN A C 1
ATOM 4224 O O . ASN A 1 520 ? 40.124 -47.495 19.641 1.00 73.94 520 ASN A O 1
ATOM 4228 N N . THR A 1 521 ? 41.876 -46.621 20.735 1.00 72.12 521 THR A N 1
ATOM 4229 C CA . THR A 1 521 ? 42.887 -47.443 20.059 1.00 72.12 521 THR A CA 1
ATOM 4230 C C . THR A 1 521 ? 43.036 -48.788 20.776 1.00 72.12 521 THR A C 1
ATOM 4232 O O . THR A 1 521 ? 43.157 -48.833 21.993 1.00 72.12 521 THR A O 1
ATOM 4235 N N . LYS A 1 522 ? 43.077 -49.916 20.052 1.00 68.50 522 LYS A N 1
ATOM 4236 C CA . LYS A 1 522 ? 43.179 -51.252 20.685 1.00 68.50 522 LYS A CA 1
ATOM 4237 C C . LYS A 1 522 ? 44.585 -51.613 21.193 1.00 68.50 522 LYS A C 1
ATOM 4239 O O . LYS A 1 522 ? 44.704 -52.449 22.084 1.00 68.50 522 LYS A O 1
ATOM 4244 N N . LYS A 1 523 ? 45.656 -51.034 20.629 1.00 68.81 523 LYS A N 1
ATOM 4245 C CA . LYS A 1 523 ? 47.053 -51.300 21.026 1.00 68.81 523 LYS A CA 1
ATOM 4246 C C . LYS A 1 523 ? 47.945 -50.091 20.739 1.00 68.81 523 LYS A C 1
ATOM 4248 O O . LYS A 1 523 ? 47.838 -49.489 19.679 1.00 68.81 523 LYS A O 1
ATOM 4253 N N . PHE A 1 524 ? 48.844 -49.761 21.663 1.00 74.12 524 PHE A N 1
ATOM 4254 C CA . PHE A 1 524 ? 49.797 -48.663 21.495 1.00 74.12 524 PHE A CA 1
ATOM 4255 C C . PHE A 1 524 ? 51.016 -49.139 20.693 1.00 74.12 524 PHE A C 1
ATOM 4257 O O . PHE A 1 524 ? 51.885 -49.833 21.223 1.00 74.12 524 PHE A O 1
ATOM 4264 N N . ASP A 1 525 ? 51.042 -48.834 19.397 1.00 75.69 525 ASP A N 1
ATOM 4265 C CA . ASP A 1 525 ? 52.116 -49.220 18.477 1.00 75.69 525 ASP A CA 1
ATOM 4266 C C . ASP A 1 525 ? 53.135 -48.087 18.227 1.00 75.69 525 ASP A C 1
ATOM 4268 O O . ASP A 1 525 ? 53.046 -46.997 18.794 1.00 75.69 525 ASP A O 1
ATOM 4272 N N . LYS A 1 526 ? 54.124 -48.335 17.354 1.00 71.19 526 LYS A N 1
ATOM 4273 C CA . LYS A 1 526 ? 55.196 -47.371 17.038 1.00 71.19 526 LYS A CA 1
ATOM 4274 C C . LYS A 1 526 ? 54.693 -46.078 16.381 1.00 71.19 526 LYS A C 1
ATOM 4276 O O . LYS A 1 526 ? 55.394 -45.066 16.432 1.00 71.19 526 LYS A O 1
ATOM 4281 N N . MET A 1 527 ? 53.531 -46.096 15.727 1.00 70.06 527 MET A N 1
ATOM 4282 C CA . MET A 1 527 ? 52.941 -44.898 15.128 1.00 70.06 527 MET A CA 1
ATOM 4283 C C . MET A 1 527 ? 52.268 -44.053 16.209 1.00 70.06 527 MET A C 1
ATOM 4285 O O . MET A 1 527 ? 52.528 -42.851 16.296 1.00 70.06 527 MET A O 1
ATOM 4289 N N . HIS A 1 528 ? 51.504 -44.694 17.092 1.00 76.94 528 HIS A N 1
ATOM 4290 C CA . HIS A 1 528 ? 50.909 -44.046 18.258 1.00 76.94 528 HIS A CA 1
ATOM 4291 C C . HIS A 1 528 ? 51.960 -43.506 19.226 1.00 76.94 528 HIS A C 1
ATOM 4293 O O . HIS A 1 528 ? 51.774 -42.427 19.778 1.00 76.94 528 HIS A O 1
ATOM 4299 N N . GLU A 1 529 ? 53.104 -44.174 19.363 1.00 77.44 529 GLU A N 1
ATOM 4300 C CA . GLU A 1 529 ? 54.224 -43.668 20.153 1.00 77.44 529 GLU A CA 1
ATOM 4301 C C . GLU A 1 529 ? 54.773 -42.346 19.604 1.00 77.44 529 GLU A C 1
ATOM 4303 O O . GLU A 1 529 ? 54.969 -41.398 20.365 1.00 77.44 529 GLU A O 1
ATOM 4308 N N . LYS A 1 530 ? 54.949 -42.234 18.280 1.00 72.38 530 LYS A N 1
ATOM 4309 C CA . LYS A 1 530 ? 55.401 -40.983 17.650 1.00 72.38 530 LYS A CA 1
ATOM 4310 C C . LYS A 1 530 ? 54.394 -39.854 17.838 1.00 72.38 530 LYS A C 1
ATOM 4312 O O . LYS A 1 530 ? 54.792 -38.748 18.187 1.00 72.38 530 LYS A O 1
ATOM 4317 N N . ILE A 1 531 ? 53.107 -40.143 17.643 1.00 72.56 531 ILE A N 1
ATOM 4318 C CA . ILE A 1 531 ? 52.032 -39.158 17.817 1.00 72.56 531 ILE A CA 1
ATOM 4319 C C . ILE A 1 531 ? 51.952 -38.723 19.280 1.00 72.56 531 ILE A C 1
ATOM 4321 O O . ILE A 1 531 ? 51.910 -37.528 19.570 1.00 72.56 531 ILE A O 1
ATOM 4325 N N . PHE A 1 532 ? 51.984 -39.683 20.205 1.00 82.94 532 PHE A N 1
ATOM 4326 C CA . PHE A 1 532 ? 51.942 -39.416 21.633 1.00 82.94 532 PHE A CA 1
ATOM 4327 C C . PHE A 1 532 ? 53.110 -38.540 22.066 1.00 82.94 532 PHE A C 1
ATOM 4329 O O . PHE A 1 532 ? 52.880 -37.600 22.809 1.00 82.94 532 PHE A O 1
ATOM 4336 N N . MET A 1 533 ? 54.331 -38.763 21.572 1.00 75.25 533 MET A N 1
ATOM 4337 C CA . MET A 1 533 ? 55.475 -37.908 21.915 1.00 75.25 533 MET A CA 1
ATOM 4338 C C . MET A 1 533 ? 55.256 -36.435 21.538 1.00 75.25 533 MET A C 1
ATOM 4340 O O . MET A 1 533 ? 55.668 -35.559 22.295 1.00 75.25 533 MET A O 1
ATOM 4344 N N . THR A 1 534 ? 54.552 -36.148 20.437 1.00 76.06 534 THR A N 1
ATOM 4345 C CA . THR A 1 534 ? 54.226 -34.772 20.021 1.00 76.06 534 THR A CA 1
ATOM 4346 C C . THR A 1 534 ? 53.178 -34.109 20.922 1.00 76.06 534 THR A C 1
ATOM 4348 O O . THR A 1 534 ? 53.207 -32.897 21.109 1.00 76.06 534 THR A O 1
ATOM 4351 N N . ILE A 1 535 ? 52.269 -34.887 21.517 1.00 81.38 535 ILE A N 1
ATOM 4352 C CA . ILE A 1 535 ? 51.170 -34.379 22.365 1.00 81.38 535 ILE A CA 1
ATOM 4353 C C . ILE A 1 535 ? 51.307 -34.776 23.845 1.00 81.38 535 ILE A C 1
ATOM 4355 O O . ILE A 1 535 ? 50.396 -34.559 24.648 1.00 81.38 535 ILE A O 1
ATOM 4359 N N . LYS A 1 536 ? 52.462 -35.333 24.225 1.00 83.81 536 LYS A N 1
ATOM 4360 C CA . LYS A 1 536 ? 52.756 -35.929 25.538 1.00 83.81 536 LYS A CA 1
ATOM 4361 C C . LYS A 1 536 ? 52.494 -34.945 26.670 1.00 83.81 536 LYS A C 1
ATOM 4363 O O . LYS A 1 536 ? 51.848 -35.281 27.660 1.00 83.81 536 LYS A O 1
ATOM 4368 N N . LYS A 1 537 ? 52.938 -33.702 26.476 1.00 84.19 537 LYS A N 1
ATOM 4369 C CA . LYS A 1 537 ? 52.751 -32.587 27.408 1.00 84.19 537 LYS A CA 1
ATOM 4370 C C . LYS A 1 537 ? 51.281 -32.371 27.769 1.00 84.19 537 LYS A C 1
ATOM 4372 O O . LYS A 1 537 ? 50.944 -32.255 28.944 1.00 84.19 537 LYS A O 1
ATOM 4377 N N . THR A 1 538 ? 50.396 -32.388 26.776 1.00 83.44 538 THR A N 1
ATOM 4378 C CA . THR A 1 538 ? 48.956 -32.189 26.971 1.00 83.44 538 THR A CA 1
ATOM 4379 C C . THR A 1 538 ? 48.342 -33.297 27.823 1.00 83.44 538 THR A C 1
ATOM 4381 O O . THR A 1 538 ? 47.568 -33.011 28.735 1.00 83.44 538 THR A O 1
ATOM 4384 N N . TYR A 1 539 ? 48.707 -34.556 27.571 1.00 85.00 539 TYR A N 1
ATOM 4385 C CA . TYR A 1 539 ? 48.164 -35.694 28.317 1.00 85.00 539 TYR A CA 1
ATOM 4386 C C . TYR A 1 539 ? 48.723 -35.795 29.739 1.00 85.00 539 TYR A C 1
ATOM 4388 O O . TYR A 1 539 ? 47.966 -36.091 30.660 1.00 85.00 539 TYR A O 1
ATOM 4396 N N . ILE A 1 540 ? 49.997 -35.458 29.953 1.00 87.00 540 ILE A N 1
ATOM 4397 C CA . ILE A 1 540 ? 50.578 -35.361 31.302 1.00 87.00 540 ILE A CA 1
ATOM 4398 C C . ILE A 1 540 ? 49.842 -34.305 32.130 1.00 87.00 540 ILE A C 1
ATOM 4400 O O . ILE A 1 540 ? 49.437 -34.575 33.261 1.00 87.00 540 ILE A O 1
ATOM 4404 N N . VAL A 1 541 ? 49.590 -33.124 31.555 1.00 85.38 541 VAL A N 1
ATOM 4405 C CA . VAL A 1 541 ? 48.850 -32.063 32.252 1.00 85.38 541 VAL A CA 1
ATOM 4406 C C . VAL A 1 541 ? 47.406 -32.483 32.543 1.00 85.38 541 VAL A C 1
ATOM 4408 O O . VAL A 1 541 ? 46.907 -32.193 33.629 1.00 85.38 541 VAL A O 1
ATOM 4411 N N . LYS A 1 542 ? 46.733 -33.202 31.633 1.00 84.31 542 LYS A N 1
ATOM 4412 C CA . LYS A 1 542 ? 45.391 -33.757 31.893 1.00 84.31 542 LYS A CA 1
ATOM 4413 C C . LYS A 1 542 ? 45.386 -34.716 33.086 1.00 84.31 542 LYS A C 1
ATOM 4415 O O . LYS A 1 542 ? 44.510 -34.601 33.940 1.00 84.31 542 LYS A O 1
ATOM 4420 N N . VAL A 1 543 ? 46.360 -35.625 33.163 1.00 88.00 543 VAL A N 1
ATOM 4421 C CA . VAL A 1 543 ? 46.482 -36.576 34.282 1.00 88.00 543 VAL A CA 1
ATOM 4422 C C . VAL A 1 543 ? 46.728 -35.839 35.598 1.00 88.00 543 VAL A C 1
ATOM 4424 O O . VAL A 1 543 ? 46.058 -36.118 36.586 1.00 88.00 543 VAL A O 1
ATOM 4427 N N . LEU A 1 544 ? 47.619 -34.847 35.612 1.00 82.50 544 LEU A N 1
ATOM 4428 C CA . LEU A 1 544 ? 47.898 -34.051 36.811 1.00 82.50 544 LEU A CA 1
ATOM 4429 C C . LEU A 1 544 ? 46.690 -33.234 37.271 1.00 82.50 544 LEU A C 1
ATOM 4431 O O . LEU A 1 544 ? 46.426 -33.167 38.468 1.00 82.50 544 LEU A O 1
ATOM 4435 N N . LYS A 1 545 ? 45.924 -32.657 36.335 1.00 81.62 545 LYS A N 1
ATOM 4436 C CA . LYS A 1 545 ? 44.674 -31.957 36.658 1.00 81.62 545 LYS A CA 1
ATOM 4437 C C . LYS A 1 545 ? 43.652 -32.899 37.294 1.00 81.62 545 LYS A C 1
ATOM 4439 O O . LYS A 1 545 ? 43.045 -32.511 38.285 1.00 81.62 545 LYS A O 1
ATOM 4444 N N . LYS A 1 546 ? 43.503 -34.129 36.786 1.00 79.75 546 LYS A N 1
ATOM 4445 C CA . LYS A 1 546 ? 42.620 -35.137 37.402 1.00 79.75 546 LYS A CA 1
ATOM 4446 C C . LYS A 1 546 ? 43.070 -35.507 38.818 1.00 79.75 546 LYS A C 1
ATOM 4448 O O . LYS A 1 546 ? 42.262 -35.465 39.736 1.00 79.75 546 LYS A O 1
ATOM 4453 N N . SER A 1 547 ? 44.369 -35.731 39.025 1.00 71.12 547 SER A N 1
ATOM 4454 C CA . SER A 1 547 ? 44.917 -36.051 40.352 1.00 71.12 547 SER A CA 1
ATOM 4455 C C . SER A 1 547 ? 44.761 -34.922 41.381 1.00 71.12 547 SER A C 1
ATOM 4457 O O . SER A 1 547 ? 44.644 -35.200 42.570 1.00 71.12 547 SER A O 1
ATOM 4459 N N . ILE A 1 548 ? 44.775 -33.654 40.952 1.00 66.75 548 ILE A N 1
ATOM 4460 C CA . ILE A 1 548 ? 44.580 -32.485 41.833 1.00 66.75 548 ILE A CA 1
ATOM 4461 C C . ILE A 1 548 ? 43.093 -32.261 42.150 1.00 66.75 548 ILE A C 1
ATOM 4463 O O . ILE A 1 548 ? 42.768 -31.774 43.230 1.00 66.75 548 ILE A O 1
ATOM 4467 N N . MET A 1 549 ? 42.192 -32.615 41.227 1.00 57.75 549 MET A N 1
ATOM 4468 C CA . MET A 1 549 ? 40.743 -32.436 41.388 1.00 57.75 549 MET A CA 1
ATOM 4469 C C . MET A 1 549 ? 40.039 -33.607 42.096 1.00 57.75 549 MET A C 1
ATOM 4471 O O . MET A 1 549 ? 38.855 -33.484 42.389 1.00 57.75 549 MET A O 1
ATOM 4475 N N . GLY A 1 550 ? 40.760 -34.683 42.437 1.00 47.69 550 GLY A N 1
ATOM 4476 C CA . GLY A 1 550 ? 40.265 -35.754 43.309 1.00 47.69 550 GLY A CA 1
ATOM 4477 C C . GLY A 1 550 ? 39.211 -36.673 42.682 1.00 47.69 550 GLY A C 1
ATOM 4478 O O . GLY A 1 550 ? 38.241 -37.003 43.361 1.00 47.69 550 GLY A O 1
ATOM 4479 N N . GLU A 1 551 ? 39.403 -37.081 41.423 1.00 44.56 551 GLU A N 1
ATOM 4480 C CA . GLU A 1 551 ? 38.620 -38.140 40.751 1.00 44.56 551 GLU A CA 1
ATOM 4481 C C . GLU A 1 551 ? 39.403 -39.446 40.594 1.00 44.56 551 GLU A C 1
ATOM 4483 O O . GLU A 1 551 ? 40.578 -39.385 40.150 1.00 44.56 551 GLU A O 1
#

Secondary structure (DSSP, 8-state):
-----------EEEEEGGGTSEEEEES-PPPHHHHHHHHHHHHHHHHHHHHHHHHHHHHHHHHTT--HHHHHHHHHHHTS--S-----GGGS-HHHHHHHHHHHHHHHHHHHHHH---HHHHHHHHHHHHTSHHHHHHHSTT-----HHHHHHHHHHHHHHHHHHHHHHHSS-EEEEHHHHHHHTT--HHHHHHHHHHHTT-EEEES-S-TT------EE-S-SEEEEEEETTTTEEEEEEE--HHHHHHHHS-SSEEEEEHHHHHH--STTHHHHHHHHHHHTTTT-EEEEHHHHHHHHT--GGGGSHHHHIIIIIHHHHHHHHHHH-EEEEEEEESSSS-SEEEEEEEE------PPP---BSTT----GGG-HHHHHHHHHHTTSHHHHHH--HHHHHHHHHHHHHH-HHHHHHHHHHHHHS--S--SS-HHHHHHHHHHHS-HHHHHHTTS-------------------------PPPPPPHHHHHHHHHHHTS-HHHHHHHHHHHHHHHHHHTT-SS--HHHHHHHHHHHHHHHHHHHHHHHHT-